Protein AF-0000000073579280 (afdb_homodimer)

InterPro domains:
  IPR001091 Restriction/modification DNA-methyltransferase [PR00508] (66-80)
  IPR001091 Restriction/modification DNA-methyltransferase [PR00508] (104-124)
  IPR001091 Restriction/modification DNA-methyltransferase [PR00508] (210-227)
  IPR001091 Restriction/modification DNA-methyltransferase [PR00508] (230-248)
  IPR001091 Restriction/modification DNA-methyltransferase [PR00508] (253-273)
  IPR002941 DNA methylase N-4/N-6 [PF01555] (68-269)
  IPR017985 DNA methylase, N-4 cytosine-specific, conserved site [PS00093] (71-76)
  IPR029063 S-adenosyl-L-methionine-dependent methyltransferase superfamily [G3DSA:3.40.50.150] (39-301)
  IPR029063 S-adenosyl-L-methionine-dependent methyltransferase superfamily [SSF53335] (44-282)

Structure (mmCIF, N/CA/C/O backbone):
data_AF-0000000073579280-model_v1
#
loop_
_entity.id
_entity.type
_entity.pdbx_description
1 polymer 'site-specific DNA-methyltransferase (cytosine-N(4)-specific)'
#
loop_
_atom_site.group_PDB
_atom_site.id
_atom_site.type_symbol
_atom_site.label_atom_id
_atom_site.label_alt_id
_atom_site.label_comp_id
_atom_site.label_asym_id
_atom_site.label_entity_id
_atom_site.label_seq_id
_atom_site.pdbx_PDB_ins_code
_atom_site.Cartn_x
_atom_site.Cartn_y
_atom_site.Cartn_z
_atom_site.occupancy
_atom_site.B_iso_or_equiv
_atom_site.auth_seq_id
_atom_site.auth_comp_id
_atom_site.auth_asym_id
_atom_site.auth_atom_id
_atom_site.pdbx_PDB_model_num
ATOM 1 N N . MET A 1 1 ? 67.812 56.5 -52.312 1 18.2 1 MET A N 1
ATOM 2 C CA . MET A 1 1 ? 66.688 57.312 -51.906 1 18.2 1 MET A CA 1
ATOM 3 C C . MET A 1 1 ? 65.75 56.562 -50.969 1 18.2 1 MET A C 1
ATOM 5 O O . MET A 1 1 ? 65.375 57.062 -49.906 1 18.2 1 MET A O 1
ATOM 9 N N . GLY A 1 2 ? 64.688 55.656 -51.469 1 18.89 2 GLY A N 1
ATOM 10 C CA . GLY A 1 2 ? 63.219 55.781 -51.344 1 18.89 2 GLY A CA 1
ATOM 11 C C . GLY A 1 2 ? 62.656 54.906 -50.25 1 18.89 2 GLY A C 1
ATOM 12 O O . GLY A 1 2 ? 62.281 53.75 -50.5 1 18.89 2 GLY A O 1
ATOM 13 N N . LEU A 1 3 ? 63.062 54.844 -49.094 1 22.58 3 LEU A N 1
ATOM 14 C CA . LEU A 1 3 ? 62.719 53.938 -48.031 1 22.58 3 LEU A CA 1
ATOM 15 C C . LEU A 1 3 ? 61.25 54.062 -47.656 1 22.58 3 LEU A C 1
ATOM 17 O O . LEU A 1 3 ? 60.781 53.375 -46.75 1 22.58 3 LEU A O 1
ATOM 21 N N . SER A 1 4 ? 60.594 55.281 -48.156 1 20.22 4 SER A N 1
ATOM 22 C CA . SER A 1 4 ? 59.531 56.031 -47.438 1 20.22 4 SER A CA 1
ATOM 23 C C . SER A 1 4 ? 58.219 55.25 -47.438 1 20.22 4 SER A C 1
ATOM 25 O O . SER A 1 4 ? 57.344 55.562 -46.656 1 20.22 4 SER A O 1
ATOM 27 N N . GLU A 1 5 ? 57.844 54.531 -48.469 1 21.62 5 GLU A N 1
ATOM 28 C CA . GLU A 1 5 ? 56.531 54.688 -49.125 1 21.62 5 GLU A CA 1
ATOM 29 C C . GLU A 1 5 ? 55.469 53.844 -48.406 1 21.62 5 GLU A C 1
ATOM 31 O O . GLU A 1 5 ? 55.031 52.844 -48.969 1 21.62 5 GLU A O 1
ATOM 36 N N . LEU A 1 6 ? 55.688 53.5 -47.062 1 22.14 6 LEU A N 1
ATOM 37 C CA . LEU A 1 6 ? 55 52.5 -46.219 1 22.14 6 LEU A CA 1
ATOM 38 C C . LEU A 1 6 ? 53.562 52.875 -46 1 22.14 6 LEU A C 1
ATOM 40 O O . LEU A 1 6 ? 52.719 52.031 -45.656 1 22.14 6 LEU A O 1
ATOM 44 N N . CYS A 1 7 ? 53.281 54.25 -45.75 1 21.14 7 CYS A N 1
ATOM 45 C CA . CYS A 1 7 ? 52.281 54.781 -44.812 1 21.14 7 CYS A CA 1
ATOM 46 C C . CYS A 1 7 ? 50.875 54.625 -45.375 1 21.14 7 CYS A C 1
ATOM 48 O O . CYS A 1 7 ? 49.906 54.625 -44.625 1 21.14 7 CYS A O 1
ATOM 50 N N . SER A 1 8 ? 50.688 54.906 -46.688 1 19.88 8 SER A N 1
ATOM 51 C CA . SER A 1 8 ? 49.656 55.844 -47.062 1 19.88 8 SER A CA 1
ATOM 52 C C . SER A 1 8 ? 48.281 55.188 -47 1 19.88 8 SER A C 1
ATOM 54 O O . SER A 1 8 ? 47.344 55.719 -46.438 1 19.88 8 SER A O 1
ATOM 56 N N . GLU A 1 9 ? 47.875 54.406 -48.062 1 21.33 9 GLU A N 1
ATOM 57 C CA . GLU A 1 9 ? 46.625 54.656 -48.75 1 21.33 9 GLU A CA 1
ATOM 58 C C . GLU A 1 9 ? 45.469 53.938 -48.062 1 21.33 9 GLU A C 1
ATOM 60 O O . GLU A 1 9 ? 44.344 53.844 -48.625 1 21.33 9 GLU A O 1
ATOM 65 N N . GLU A 1 10 ? 45.75 53.25 -46.875 1 22.88 10 GLU A N 1
ATOM 66 C CA . GLU A 1 10 ? 44.75 52.219 -46.469 1 22.88 10 GLU A CA 1
ATOM 67 C C . GLU A 1 10 ? 43.438 52.875 -46.031 1 22.88 10 GLU A C 1
ATOM 69 O O . GLU A 1 10 ? 42.625 52.25 -45.344 1 22.88 10 GLU A O 1
ATOM 74 N N . ARG A 1 11 ? 43.344 54.281 -46.25 1 20.05 11 ARG A N 1
ATOM 75 C CA . ARG A 1 11 ? 42.312 55.125 -45.625 1 20.05 11 ARG A CA 1
ATOM 76 C C . ARG A 1 11 ? 40.906 54.656 -46 1 20.05 11 ARG A C 1
ATOM 78 O O . ARG A 1 11 ? 39.969 54.812 -45.219 1 20.05 11 ARG A O 1
ATOM 85 N N . ALA A 1 12 ? 40.656 54.469 -47.344 1 19.95 12 ALA A N 1
ATOM 86 C CA . ALA A 1 12 ? 39.438 55.062 -47.844 1 19.95 12 ALA A CA 1
ATOM 87 C C . ALA A 1 12 ? 38.219 54.219 -47.406 1 19.95 12 ALA A C 1
ATOM 89 O O . ALA A 1 12 ? 37.094 54.688 -47.438 1 19.95 12 ALA A O 1
ATOM 90 N N . ARG A 1 13 ? 38.312 52.938 -47.5 1 19.77 13 ARG A N 1
ATOM 91 C CA . ARG A 1 13 ? 37.062 52.25 -47.812 1 19.77 13 ARG A CA 1
ATOM 92 C C . ARG A 1 13 ? 36.125 52.25 -46.625 1 19.77 13 ARG A C 1
ATOM 94 O O . ARG A 1 13 ? 35.906 51.219 -45.969 1 19.77 13 ARG A O 1
ATOM 101 N N . LYS A 1 14 ? 36.281 53.219 -45.625 1 22.34 14 LYS A N 1
ATOM 102 C CA . LYS A 1 14 ? 35.5 53.125 -44.375 1 22.34 14 LYS A CA 1
ATOM 103 C C . LYS A 1 14 ? 34.031 53.344 -44.625 1 22.34 14 LYS A C 1
ATOM 105 O O . LYS A 1 14 ? 33.25 53.562 -43.656 1 22.34 14 LYS A O 1
ATOM 110 N N . LYS A 1 15 ? 33.688 53.656 -45.938 1 21.34 15 LYS A N 1
ATOM 111 C CA . LYS A 1 15 ? 32.469 54.438 -45.969 1 21.34 15 LYS A CA 1
ATOM 112 C C . LYS A 1 15 ? 31.359 53.781 -45.156 1 21.34 15 LYS A C 1
ATOM 114 O O . LYS A 1 15 ? 31.5 52.625 -44.719 1 21.34 15 LYS A O 1
ATOM 119 N N . ALA A 1 16 ? 30.016 53.812 -45.812 1 22.64 16 ALA A N 1
ATOM 120 C CA . ALA A 1 16 ? 28.641 54.219 -45.469 1 22.64 16 ALA A CA 1
ATOM 121 C C . ALA A 1 16 ? 27.906 53.094 -44.75 1 22.64 16 ALA A C 1
ATOM 123 O O . ALA A 1 16 ? 27.656 52.031 -45.344 1 22.64 16 ALA A O 1
ATOM 124 N N . LYS A 1 17 ? 28.266 52.844 -43.5 1 21.62 17 LYS A N 1
ATOM 125 C CA . LYS A 1 17 ? 27.609 51.906 -42.562 1 21.62 17 LYS A CA 1
ATOM 126 C C . LYS A 1 17 ? 26.094 52.125 -42.562 1 21.62 17 LYS A C 1
ATOM 128 O O . LYS A 1 17 ? 25.609 53.188 -42.125 1 21.62 17 LYS A O 1
ATOM 133 N N . LYS A 1 18 ? 25.375 51.75 -43.75 1 25.73 18 LYS A N 1
ATOM 134 C CA . LYS A 1 18 ? 23.922 51.75 -43.844 1 25.73 18 LYS A CA 1
ATOM 135 C C . LYS A 1 18 ? 23.281 51.25 -42.562 1 25.73 18 LYS A C 1
ATOM 137 O O . LYS A 1 18 ? 23.516 50.125 -42.156 1 25.73 18 LYS A O 1
ATOM 142 N N . GLU A 1 19 ? 23.188 52.188 -41.531 1 23.44 19 GLU A N 1
ATOM 143 C CA . GLU A 1 19 ? 22.594 51.906 -40.219 1 23.44 19 GLU A CA 1
ATOM 144 C C . GLU A 1 19 ? 21.203 51.281 -40.375 1 23.44 19 GLU A C 1
ATOM 146 O O . GLU A 1 19 ? 20.344 51.844 -41.062 1 23.44 19 GLU A O 1
ATOM 151 N N . HIS A 1 20 ? 21.203 49.969 -40.719 1 25.64 20 HIS A N 1
ATOM 152 C CA . HIS A 1 20 ? 19.922 49.281 -40.844 1 25.64 20 HIS A CA 1
ATOM 153 C C . HIS A 1 20 ? 19.016 49.625 -39.656 1 25.64 20 HIS A C 1
ATOM 155 O O . HIS A 1 20 ? 19.406 49.5 -38.5 1 25.64 20 HIS A O 1
ATOM 161 N N . PRO A 1 21 ? 18.172 50.656 -39.906 1 27.03 21 PRO A N 1
ATOM 162 C CA . PRO A 1 21 ? 17.281 51 -38.781 1 27.03 21 PRO A CA 1
ATOM 163 C C . PRO A 1 21 ? 16.703 49.75 -38.125 1 27.03 21 PRO A C 1
ATOM 165 O O . PRO A 1 21 ? 16.469 48.75 -38.781 1 27.03 21 PRO A O 1
ATOM 168 N N . SER A 1 22 ? 17.203 49.5 -36.969 1 26.91 22 SER A N 1
ATOM 169 C CA . SER A 1 22 ? 16.734 48.438 -36.094 1 26.91 22 SER A CA 1
ATOM 170 C C . SER A 1 22 ? 15.211 48.406 -36.031 1 26.91 22 SER A C 1
ATOM 172 O O . SER A 1 22 ? 14.578 49.375 -35.656 1 26.91 22 SER A O 1
ATOM 174 N N . LYS A 1 23 ? 14.586 47.875 -37.156 1 29.12 23 LYS A N 1
ATOM 175 C CA . LYS A 1 23 ? 13.164 47.594 -37.031 1 29.12 23 LYS A CA 1
ATOM 176 C C . LYS A 1 23 ? 12.812 47.156 -35.625 1 29.12 23 LYS A C 1
ATOM 178 O O . LYS A 1 23 ? 13.242 46.094 -35.156 1 29.12 23 LYS A O 1
ATOM 183 N N . LYS A 1 24 ? 12.836 48.156 -34.719 1 30.5 24 LYS A N 1
ATOM 184 C CA . LYS A 1 24 ? 12.188 48.062 -33.438 1 30.5 24 LYS A CA 1
ATOM 185 C C . LYS A 1 24 ? 10.914 47.219 -33.5 1 30.5 24 LYS A C 1
ATOM 187 O O . LYS A 1 24 ? 9.938 47.625 -34.156 1 30.5 24 LYS A O 1
ATOM 192 N N . SER A 1 25 ? 11.164 45.875 -33.656 1 27.73 25 SER A N 1
ATOM 193 C CA . SER A 1 25 ? 10.133 44.844 -33.812 1 27.73 25 SER A CA 1
ATOM 194 C C . SER A 1 25 ? 8.984 45.094 -32.812 1 27.73 25 SER A C 1
ATOM 196 O O . SER A 1 25 ? 9.211 45.375 -31.656 1 27.73 25 SER A O 1
ATOM 198 N N . ASP A 1 26 ? 7.828 45.562 -33.312 1 30.52 26 ASP A N 1
ATOM 199 C CA . ASP A 1 26 ? 6.469 45.625 -32.781 1 30.52 26 ASP A CA 1
ATOM 200 C C . ASP A 1 26 ? 6.176 44.438 -31.859 1 30.52 26 ASP A C 1
ATOM 202 O O . ASP A 1 26 ? 5.086 44.344 -31.297 1 30.52 26 ASP A O 1
ATOM 206 N N . LEU A 1 27 ? 7.008 43.375 -32.062 1 28.86 27 LEU A N 1
ATOM 207 C CA . LEU A 1 27 ? 6.711 42.219 -31.219 1 28.86 27 LEU A CA 1
ATOM 208 C C . LEU A 1 27 ? 6.957 42.562 -29.75 1 28.86 27 LEU A C 1
ATOM 210 O O . LEU A 1 27 ? 6.691 41.719 -28.875 1 28.86 27 LEU A O 1
ATOM 214 N N . ASP A 1 28 ? 7.727 43.688 -29.484 1 31.3 28 ASP A N 1
ATOM 215 C CA . ASP A 1 28 ? 7.879 44.156 -28.109 1 31.3 28 ASP A CA 1
ATOM 216 C C . ASP A 1 28 ? 6.531 44.562 -27.516 1 31.3 28 ASP A C 1
ATOM 218 O O . ASP A 1 28 ? 6.34 44.5 -26.297 1 31.3 28 ASP A O 1
ATOM 222 N N . GLU A 1 29 ? 5.777 45.25 -28.359 1 29.23 29 GLU A N 1
ATOM 223 C CA . GLU A 1 29 ? 4.523 45.75 -27.781 1 29.23 29 GLU A CA 1
ATOM 224 C C . GLU A 1 29 ? 3.623 44.562 -27.375 1 29.23 29 GLU A C 1
ATOM 226 O O . GLU A 1 29 ? 2.748 44.719 -26.516 1 29.23 29 GLU A O 1
ATOM 231 N N . ALA A 1 30 ? 3.506 43.562 -28.297 1 31.2 30 ALA A N 1
ATOM 232 C CA . ALA A 1 30 ? 2.533 42.531 -27.953 1 31.2 30 ALA A CA 1
ATOM 233 C C . ALA A 1 30 ? 2.861 41.875 -26.609 1 31.2 30 ALA A C 1
ATOM 235 O O . ALA A 1 30 ? 1.977 41.344 -25.953 1 31.2 30 ALA A O 1
ATOM 236 N N . LEU A 1 31 ? 4.191 41.75 -26.422 1 29.8 31 LEU A N 1
ATOM 237 C CA . LEU A 1 31 ? 4.484 40.969 -25.219 1 29.8 31 LEU A CA 1
ATOM 238 C C . LEU A 1 31 ? 4.184 41.812 -23.969 1 29.8 31 LEU A C 1
ATOM 240 O O . LEU A 1 31 ? 4.449 41.344 -22.844 1 29.8 31 LEU A O 1
ATOM 244 N N . SER A 1 32 ? 4.02 43.094 -24.141 1 31.69 32 SER A N 1
ATOM 245 C CA . SER A 1 32 ? 3.672 43.812 -22.922 1 31.69 32 SER A CA 1
ATOM 246 C C . SER A 1 32 ? 2.312 43.375 -22.391 1 31.69 32 SER A C 1
ATOM 248 O O . SER A 1 32 ? 1.52 44.188 -21.922 1 31.69 32 SER A O 1
ATOM 250 N N . VAL A 1 33 ? 1.714 42.438 -22.969 1 30.89 33 VAL A N 1
ATOM 251 C CA . VAL A 1 33 ? 0.516 42.156 -22.188 1 30.89 33 VAL A CA 1
ATOM 252 C C . VAL A 1 33 ? 0.837 42.25 -20.703 1 30.89 33 VAL A C 1
ATOM 254 O O . VAL A 1 33 ? 1.645 41.469 -20.172 1 30.89 33 VAL A O 1
ATOM 257 N N . ARG A 1 34 ? 0.841 43.406 -20.094 1 30.73 34 ARG A N 1
ATOM 258 C CA . ARG A 1 34 ? 0.744 43.688 -18.672 1 30.73 34 ARG A CA 1
ATOM 259 C C . ARG A 1 34 ? -0.026 42.562 -17.938 1 30.73 34 ARG A C 1
ATOM 261 O O . ARG A 1 34 ? -1.18 42.312 -18.281 1 30.73 34 ARG A O 1
ATOM 268 N N . THR A 1 35 ? 0.553 41.531 -17.625 1 31.45 35 THR A N 1
ATOM 269 C CA . THR A 1 35 ? 0.057 40.562 -16.641 1 31.45 35 THR A CA 1
ATOM 270 C C . THR A 1 35 ? -0.723 41.25 -15.539 1 31.45 35 THR A C 1
ATOM 272 O O . THR A 1 35 ? -0.151 42.031 -14.758 1 31.45 35 THR A O 1
ATOM 275 N N . ALA A 1 36 ? -1.807 41.938 -15.789 1 31.69 36 ALA A N 1
ATOM 276 C CA . ALA A 1 36 ? -2.777 42.281 -14.758 1 31.69 36 ALA A CA 1
ATOM 277 C C . ALA A 1 36 ? -2.662 41.375 -13.539 1 31.69 36 ALA A C 1
ATOM 279 O O . ALA A 1 36 ? -2.951 40.188 -13.617 1 31.69 36 ALA A O 1
ATOM 280 N N . CYS A 1 37 ? -1.679 41.562 -12.75 1 32.22 37 CYS A N 1
ATOM 281 C CA . CYS A 1 37 ? -1.518 41.031 -11.398 1 32.22 37 CYS A CA 1
ATOM 282 C C . CYS A 1 37 ? -2.855 40.969 -10.672 1 32.22 37 CYS A C 1
ATOM 284 O O . CYS A 1 37 ? -3.414 42.031 -10.312 1 32.22 37 CYS A O 1
ATOM 286 N N . LEU A 1 38 ? -3.91 40.375 -11.125 1 35.03 38 LEU A N 1
ATOM 287 C CA . LEU A 1 38 ? -5.121 40.219 -10.328 1 35.03 38 LEU A CA 1
ATOM 288 C C . LEU A 1 38 ? -4.812 40.344 -8.844 1 35.03 38 LEU A C 1
ATOM 290 O O . LEU A 1 38 ? -3.854 39.75 -8.344 1 35.03 38 LEU A O 1
ATOM 294 N N . ASP A 1 39 ? -4.941 41.469 -8.242 1 37 39 ASP A N 1
ATOM 295 C CA . ASP A 1 39 ? -4.902 41.781 -6.82 1 37 39 ASP A CA 1
ATOM 296 C C . ASP A 1 39 ? -5.32 40.594 -5.969 1 37 39 ASP A C 1
ATOM 298 O O . ASP A 1 39 ? -6.508 40.406 -5.711 1 37 39 ASP A O 1
ATOM 302 N N . VAL A 1 40 ? -5.016 39.438 -6.273 1 48.62 40 VAL A N 1
ATOM 303 C CA . VAL A 1 40 ? -5.383 38.375 -5.359 1 48.62 40 VAL A CA 1
ATOM 304 C C . VAL A 1 40 ? -5.02 38.75 -3.928 1 48.62 40 VAL A C 1
ATOM 306 O O . VAL A 1 40 ? -3.871 39.094 -3.641 1 48.62 40 VAL A O 1
ATOM 309 N N . ASN A 1 41 ? -5.977 39.5 -3.246 1 62.81 41 ASN A N 1
ATOM 310 C CA . ASN A 1 41 ? -5.848 39.781 -1.82 1 62.81 41 ASN A CA 1
ATOM 311 C C . ASN A 1 41 ? -5.109 38.656 -1.088 1 62.81 41 ASN A C 1
ATOM 313 O O . ASN A 1 41 ? -5.641 37.562 -0.932 1 62.81 41 ASN A O 1
ATOM 317 N N . VAL A 1 42 ? -3.834 38.812 -1.124 1 73.12 42 VAL A N 1
ATOM 318 C CA . VAL A 1 42 ? -2.941 37.875 -0.431 1 73.12 42 VAL A CA 1
ATOM 319 C C . VAL A 1 42 ? -3.311 37.812 1.049 1 73.12 42 VAL A C 1
ATOM 321 O O . VAL A 1 42 ? -3.518 38.844 1.688 1 73.12 42 VAL A O 1
ATOM 324 N N . ILE A 1 43 ? -3.582 36.656 1.48 1 76.56 43 ILE A N 1
ATOM 325 C CA . ILE A 1 43 ? -3.818 36.438 2.902 1 76.56 43 ILE A CA 1
ATOM 326 C C . ILE A 1 43 ? -2.518 36.625 3.68 1 76.56 43 ILE A C 1
ATOM 328 O O . ILE A 1 43 ? -1.534 35.938 3.449 1 76.56 43 ILE A O 1
ATOM 332 N N . THR A 1 44 ? -2.41 37.625 4.438 1 76 44 THR A N 1
ATOM 333 C CA . THR A 1 44 ? -1.176 37.938 5.148 1 76 44 THR A CA 1
ATOM 334 C C . THR A 1 44 ? -1.249 37.438 6.594 1 76 44 THR A C 1
ATOM 336 O O . THR A 1 44 ? -0.218 37.219 7.234 1 76 44 THR A O 1
ATOM 339 N N . ASN A 1 45 ? -2.408 37.312 7.133 1 81.5 45 ASN A N 1
ATOM 340 C CA . ASN A 1 45 ? -2.596 36.781 8.484 1 81.5 45 ASN A CA 1
ATOM 341 C C . ASN A 1 45 ? -3.082 35.344 8.469 1 81.5 45 ASN A C 1
ATOM 343 O O . ASN A 1 45 ? -4.285 35.094 8.414 1 81.5 45 ASN A O 1
ATOM 347 N N . TYR A 1 46 ? -2.131 34.438 8.578 1 85.94 46 TYR A N 1
ATOM 348 C CA . TYR A 1 46 ? -2.553 33.062 8.406 1 85.94 46 TYR A CA 1
ATOM 349 C C . TYR A 1 46 ? -2.205 32.219 9.633 1 85.94 46 TYR A C 1
ATOM 351 O O . TYR A 1 46 ? -2.52 31.031 9.688 1 85.94 46 TYR A O 1
ATOM 359 N N . GLU A 1 47 ? -1.657 32.844 10.633 1 89.81 47 GLU A N 1
ATOM 360 C CA . GLU A 1 47 ? -1.318 32.094 11.844 1 89.81 47 GLU A CA 1
ATOM 361 C C . GLU A 1 47 ? -2.535 31.938 12.75 1 89.81 47 GLU A C 1
ATOM 363 O O . GLU A 1 47 ? -3.242 32.906 13.031 1 89.81 47 GLU A O 1
ATOM 368 N N . ASN A 1 48 ? -2.729 30.703 13.109 1 92.88 48 ASN A N 1
ATOM 369 C CA . ASN A 1 48 ? -3.826 30.359 14.016 1 92.88 48 ASN A CA 1
ATOM 370 C C . ASN A 1 48 ? -5.172 30.812 13.453 1 92.88 48 ASN A C 1
ATOM 372 O O . ASN A 1 48 ? -5.945 31.469 14.141 1 92.88 48 ASN A O 1
ATOM 376 N N . ARG A 1 49 ? -5.418 30.406 12.219 1 94.75 49 ARG A N 1
ATOM 377 C CA . ARG A 1 49 ? -6.648 30.797 11.539 1 94.75 49 ARG A CA 1
ATOM 378 C C . ARG A 1 49 ? -7.391 29.594 11 1 94.75 49 ARG A C 1
ATOM 380 O O . ARG A 1 49 ? -6.77 28.625 10.555 1 94.75 49 ARG A O 1
ATOM 387 N N . ALA A 1 50 ? -8.648 29.641 11.102 1 95.62 50 ALA A N 1
ATOM 388 C CA . ALA A 1 50 ? -9.578 28.781 10.375 1 95.62 50 ALA A CA 1
ATOM 389 C C . ALA A 1 50 ? -10.391 29.578 9.359 1 95.62 50 ALA A C 1
ATOM 391 O O . ALA A 1 50 ? -11.195 30.438 9.734 1 95.62 50 ALA A O 1
ATOM 392 N N . ILE A 1 51 ? -10.188 29.312 8.125 1 96.19 51 ILE A N 1
ATOM 393 C CA . ILE A 1 51 ? -10.75 30.156 7.078 1 96.19 51 ILE A CA 1
ATOM 394 C C . ILE A 1 51 ? -11.773 29.359 6.27 1 96.19 51 ILE A C 1
ATOM 396 O O . ILE A 1 51 ? -11.508 28.234 5.867 1 96.19 51 ILE A O 1
ATOM 400 N N . ARG A 1 52 ? -12.891 29.906 6.012 1 96.19 52 ARG A N 1
ATOM 401 C CA . ARG A 1 52 ? -13.93 29.266 5.215 1 96.19 52 ARG A CA 1
ATOM 402 C C . ARG A 1 52 ? -13.727 29.531 3.729 1 96.19 52 ARG A C 1
ATOM 404 O O . ARG A 1 52 ? -13.531 30.688 3.32 1 96.19 52 ARG A O 1
ATOM 411 N N . GLY A 1 53 ? -13.805 28.516 2.928 1 95.44 53 GLY A N 1
ATOM 412 C CA . GLY A 1 53 ? -13.758 28.688 1.486 1 95.44 53 GLY A CA 1
ATOM 413 C C . GLY A 1 53 ? -13.203 27.484 0.754 1 95.44 53 GLY A C 1
ATOM 414 O O . GLY A 1 53 ? -12.844 26.484 1.379 1 95.44 53 GLY A O 1
ATOM 415 N N . ASP A 1 54 ? -13.25 27.656 -0.531 1 95.5 54 ASP A N 1
ATOM 416 C CA . ASP A 1 54 ? -12.609 26.641 -1.375 1 95.5 54 ASP A CA 1
ATOM 417 C C . ASP A 1 54 ? -11.094 26.641 -1.188 1 95.5 54 ASP A C 1
ATOM 419 O O . ASP A 1 54 ? -10.445 27.672 -1.388 1 95.5 54 ASP A O 1
ATOM 423 N N . CYS A 1 55 ? -10.594 25.5 -0.814 1 96.25 55 CYS A N 1
ATOM 424 C CA . CYS A 1 55 ? -9.203 25.453 -0.391 1 96.25 55 CYS A CA 1
ATOM 425 C C . CYS A 1 55 ? -8.273 25.797 -1.547 1 96.25 55 CYS A C 1
ATOM 427 O O . CYS A 1 55 ? -7.246 26.453 -1.35 1 96.25 55 CYS A O 1
ATOM 429 N N . LEU A 1 56 ? -8.539 25.312 -2.762 1 96.44 56 LEU A N 1
ATOM 430 C CA . LEU A 1 56 ? -7.676 25.609 -3.902 1 96.44 56 LEU A CA 1
ATOM 431 C C . LEU A 1 56 ? -7.629 27.109 -4.18 1 96.44 56 LEU A C 1
ATOM 433 O O . LEU A 1 56 ? -6.555 27.672 -4.383 1 96.44 56 LEU A O 1
ATOM 437 N N . LYS A 1 57 ? -8.781 27.766 -4.184 1 95.75 57 LYS A N 1
ATOM 438 C CA . LYS A 1 57 ? -8.852 29.219 -4.383 1 95.75 57 LYS A CA 1
ATOM 439 C C . LYS A 1 57 ? -8.102 29.969 -3.279 1 95.75 57 LYS A C 1
ATOM 441 O O . LYS A 1 57 ? -7.367 30.906 -3.553 1 95.75 57 LYS A O 1
ATOM 446 N N . LEU A 1 58 ? -8.328 29.531 -2.072 1 96.69 58 LEU A N 1
ATOM 447 C CA . LEU A 1 58 ? -7.703 30.188 -0.932 1 96.69 58 LEU A CA 1
ATOM 448 C C . LEU A 1 58 ? -6.191 30.016 -0.96 1 96.69 58 LEU A C 1
ATOM 450 O O . LEU A 1 58 ? -5.441 30.953 -0.684 1 96.69 58 LEU A O 1
ATOM 454 N N . MET A 1 59 ? -5.711 28.812 -1.28 1 97.56 59 MET A N 1
ATOM 455 C CA . MET A 1 59 ? -4.277 28.547 -1.329 1 97.56 59 MET A CA 1
ATOM 456 C C . MET A 1 59 ? -3.6 29.422 -2.379 1 97.56 59 MET A C 1
ATOM 458 O O . MET A 1 59 ? -2.461 29.859 -2.191 1 97.56 59 MET A O 1
ATOM 462 N N . ARG A 1 60 ? -4.266 29.688 -3.459 1 95.94 60 ARG A N 1
ATOM 463 C CA . ARG A 1 60 ? -3.717 30.516 -4.527 1 95.94 60 ARG A CA 1
ATOM 464 C C . ARG A 1 60 ? -3.482 31.938 -4.051 1 95.94 60 ARG A C 1
ATOM 466 O O . ARG A 1 60 ? -2.719 32.688 -4.664 1 95.94 60 ARG A O 1
ATOM 473 N N . ARG A 1 61 ? -4.109 32.281 -2.951 1 96.06 61 ARG A N 1
ATOM 474 C CA . ARG A 1 61 ? -3.973 33.625 -2.385 1 96.06 61 ARG A CA 1
ATOM 475 C C . ARG A 1 61 ? -2.93 33.625 -1.272 1 96.06 61 ARG A C 1
ATOM 477 O O . ARG A 1 61 ? -2.705 34.656 -0.646 1 96.06 61 ARG A O 1
ATOM 484 N N . LEU A 1 62 ? -2.359 32.562 -0.937 1 97 62 LEU A N 1
ATOM 485 C CA . LEU A 1 62 ? -1.304 32.5 0.066 1 97 62 LEU A CA 1
ATOM 486 C C . LEU A 1 62 ? 0.065 32.719 -0.569 1 97 62 LEU A C 1
ATOM 488 O O . LEU A 1 62 ? 0.301 32.312 -1.707 1 97 62 LEU A O 1
ATOM 492 N N . PRO A 1 63 ? 0.997 33.406 0.157 1 96.25 63 PRO A N 1
ATOM 493 C CA . PRO A 1 63 ? 2.367 33.5 -0.35 1 96.25 63 PRO A CA 1
ATOM 494 C C . PRO A 1 63 ? 3.055 32.156 -0.448 1 96.25 63 PRO A C 1
ATOM 496 O O . PRO A 1 63 ? 2.617 31.188 0.185 1 96.25 63 PRO A O 1
ATOM 499 N N . SER A 1 64 ? 4.07 32.062 -1.288 1 96.81 64 SER A N 1
ATOM 500 C CA . SER A 1 64 ? 4.848 30.844 -1.417 1 96.81 64 SER A CA 1
ATOM 501 C C . SER A 1 64 ? 5.652 30.562 -0.152 1 96.81 64 SER A C 1
ATOM 503 O O . SER A 1 64 ? 6.004 31.484 0.584 1 96.81 64 SER A O 1
ATOM 505 N N . GLU A 1 65 ? 5.891 29.281 0.124 1 97.5 65 GLU A N 1
ATOM 506 C CA . GLU A 1 65 ? 6.871 28.766 1.074 1 97.5 65 GLU A CA 1
ATOM 507 C C . GLU A 1 65 ? 6.625 29.328 2.475 1 97.5 65 GLU A C 1
ATOM 509 O O . GLU A 1 65 ? 7.543 29.844 3.115 1 97.5 65 GLU A O 1
ATOM 514 N N . ILE A 1 66 ? 5.434 29.156 2.969 1 97.06 66 ILE A N 1
ATOM 515 C CA . ILE A 1 66 ? 5.102 29.609 4.312 1 97.06 66 ILE A CA 1
ATOM 516 C C . ILE A 1 66 ? 4.859 28.406 5.223 1 97.06 66 ILE A C 1
ATOM 518 O O . ILE A 1 66 ? 4.93 28.516 6.449 1 97.06 66 ILE A O 1
ATOM 522 N N . LEU A 1 67 ? 4.547 27.234 4.664 1 98 67 LEU A N 1
ATOM 523 C CA . LEU A 1 67 ? 4.121 26.078 5.445 1 98 67 LEU A CA 1
ATOM 524 C C . LEU A 1 67 ? 5.309 25.188 5.793 1 98 67 LEU A C 1
ATOM 526 O O . LEU A 1 67 ? 6.199 24.984 4.965 1 98 67 LEU A O 1
ATOM 530 N N . ASP A 1 68 ? 5.273 24.656 6.992 1 98.31 68 ASP A N 1
ATOM 531 C CA . ASP A 1 68 ? 6.277 23.688 7.41 1 98.31 68 ASP A CA 1
ATOM 532 C C . ASP A 1 68 ? 5.77 22.266 7.227 1 98.31 68 ASP A C 1
ATOM 534 O O . ASP A 1 68 ? 6.535 21.359 6.859 1 98.31 68 ASP A O 1
ATOM 538 N N . CYS A 1 69 ? 4.535 22.062 7.5 1 98.69 69 CYS A N 1
ATOM 539 C CA . CYS A 1 69 ? 3.969 20.719 7.445 1 98.69 69 CYS A CA 1
ATOM 540 C C . CYS A 1 69 ? 2.469 20.766 7.184 1 98.69 69 CYS A C 1
ATOM 542 O O . CYS A 1 69 ? 1.753 21.562 7.797 1 98.69 69 CYS A O 1
ATOM 544 N N . THR A 1 70 ? 2.055 20 6.262 1 98.88 70 THR A N 1
ATOM 545 C CA . THR A 1 70 ? 0.632 19.797 6.012 1 98.88 70 THR A CA 1
ATOM 546 C C . THR A 1 70 ? 0.215 18.375 6.379 1 98.88 70 THR A C 1
ATOM 548 O O . THR A 1 70 ? 0.907 17.422 6.039 1 98.88 70 THR A O 1
ATOM 551 N N . ILE A 1 71 ? -0.817 18.172 7.176 1 98.5 71 ILE A N 1
ATOM 552 C CA . ILE A 1 71 ? -1.466 16.906 7.484 1 98.5 71 ILE A CA 1
ATOM 553 C C . ILE A 1 71 ? -2.941 16.969 7.102 1 98.5 71 ILE A C 1
ATOM 555 O O . ILE A 1 71 ? -3.707 17.75 7.684 1 98.5 71 ILE A O 1
ATOM 559 N N . THR A 1 72 ? -3.322 16.172 6.137 1 98.25 72 THR A N 1
ATOM 560 C CA . THR A 1 72 ? -4.656 16.391 5.598 1 98.25 72 THR A CA 1
ATOM 561 C C . THR A 1 72 ? -5.23 15.102 5.016 1 98.25 72 THR A C 1
ATOM 563 O O . THR A 1 72 ? -4.496 14.141 4.777 1 98.25 72 THR A O 1
ATOM 566 N N . SER A 1 73 ? -6.508 15.062 4.82 1 96.62 73 SER A N 1
ATOM 567 C CA . SER A 1 73 ? -7.281 14 4.18 1 96.62 73 SER A CA 1
ATOM 568 C C . SER A 1 73 ? -8.383 14.57 3.295 1 96.62 73 SER A C 1
ATOM 570 O O . SER A 1 73 ? -9.438 14.977 3.789 1 96.62 73 SER A O 1
ATOM 572 N N . PRO A 1 74 ? -8.227 14.547 2.084 1 95.38 74 PRO A N 1
ATOM 573 C CA . PRO A 1 74 ? -9.273 15.047 1.187 1 95.38 74 PRO A CA 1
ATOM 574 C C . PRO A 1 74 ? -10.461 14.094 1.077 1 95.38 74 PRO A C 1
ATOM 576 O O . PRO A 1 74 ? -10.391 12.953 1.543 1 95.38 74 PRO A O 1
ATOM 579 N N . PRO A 1 75 ? -11.562 14.625 0.53 1 91.5 75 PRO A N 1
ATOM 580 C CA . PRO A 1 75 ? -12.625 13.68 0.169 1 91.5 75 PRO A CA 1
ATOM 581 C C . PRO A 1 75 ? -12.156 12.625 -0.83 1 91.5 75 PRO A C 1
ATOM 583 O O . PRO A 1 75 ? -11.367 12.922 -1.728 1 91.5 75 PRO A O 1
ATOM 586 N N . TYR A 1 76 ? -12.586 11.406 -0.764 1 90.25 76 TYR A N 1
ATOM 587 C CA . TYR A 1 76 ? -12.016 10.281 -1.499 1 90.25 76 TYR A CA 1
ATOM 588 C C . TYR A 1 76 ? -12.789 10.023 -2.787 1 90.25 76 TYR A C 1
ATOM 590 O O . TYR A 1 76 ? -12.477 9.094 -3.527 1 90.25 76 TYR A O 1
ATOM 598 N N . ASN A 1 77 ? -13.789 10.742 -3.123 1 89.81 77 ASN A N 1
ATOM 599 C CA . ASN A 1 77 ? -14.602 10.531 -4.32 1 89.81 77 ASN A CA 1
ATOM 600 C C . ASN A 1 77 ? -15.359 9.211 -4.254 1 89.81 77 ASN A C 1
ATOM 602 O O . ASN A 1 77 ? -15.453 8.492 -5.25 1 89.81 77 ASN A O 1
ATOM 606 N N . LYS A 1 78 ? -15.719 8.641 -3.205 1 79.25 78 LYS A N 1
ATOM 607 C CA . LYS A 1 78 ? -16.375 7.348 -3.025 1 79.25 78 LYS A CA 1
ATOM 608 C C . LYS A 1 78 ? -17.812 7.379 -3.568 1 79.25 78 LYS A C 1
ATOM 610 O O . LYS A 1 78 ? -18.359 6.34 -3.924 1 79.25 78 LYS A O 1
ATOM 615 N N . GLY A 1 79 ? -18.281 8.211 -3.986 1 64.69 79 GLY A N 1
ATOM 616 C CA . GLY A 1 79 ? -19.672 8.242 -4.445 1 64.69 79 GLY A CA 1
ATOM 617 C C . GLY A 1 79 ? -20.656 7.801 -3.383 1 64.69 79 GLY A C 1
ATOM 618 O O . GLY A 1 79 ? -20.266 7.5 -2.252 1 64.69 79 GLY A O 1
ATOM 619 N N . GLY A 1 80 ? -22.125 7.777 -3.705 1 53.41 80 GLY A N 1
ATOM 620 C CA . GLY A 1 80 ? -23.281 7.164 -3.07 1 53.41 80 GLY A CA 1
ATOM 621 C C . GLY A 1 80 ? -23.828 7.984 -1.918 1 53.41 80 GLY A C 1
ATOM 622 O O . GLY A 1 80 ? -23.359 9.102 -1.664 1 53.41 80 GLY A O 1
ATOM 623 N N . ASP A 1 81 ? -24.859 7.184 -1.261 1 43.5 81 ASP A N 1
ATOM 624 C CA . ASP A 1 81 ? -25.688 7.715 -0.18 1 43.5 81 ASP A CA 1
ATOM 625 C C . ASP A 1 81 ? -24.828 8.141 1.007 1 43.5 81 ASP A C 1
ATOM 627 O O . ASP A 1 81 ? -25.344 8.398 2.096 1 43.5 81 ASP A O 1
ATOM 631 N N . VAL A 1 82 ? -23.625 7.727 0.911 1 40.78 82 VAL A N 1
ATOM 632 C CA . VAL A 1 82 ? -23.094 8.078 2.219 1 40.78 82 VAL A CA 1
ATOM 633 C C . VAL A 1 82 ? -23.266 9.578 2.467 1 40.78 82 VAL A C 1
ATOM 635 O O . VAL A 1 82 ? -24.156 9.984 3.211 1 40.78 82 VAL A O 1
ATOM 638 N N . ILE A 1 83 ? -21.938 10.219 2.844 1 40.75 83 ILE A N 1
ATOM 639 C CA . ILE A 1 83 ? -21.938 11.492 3.557 1 40.75 83 ILE A CA 1
ATOM 640 C C . ILE A 1 83 ? -22.219 12.625 2.576 1 40.75 83 ILE A C 1
ATOM 642 O O . ILE A 1 83 ? -21.453 12.836 1.628 1 40.75 83 ILE A O 1
ATOM 646 N N . VAL A 1 84 ? -23.484 12.742 2.145 1 37.88 84 VAL A N 1
ATOM 647 C CA . VAL A 1 84 ? -23.859 14.023 1.557 1 37.88 84 VAL A CA 1
ATOM 648 C C . VAL A 1 84 ? -23.188 15.156 2.34 1 37.88 84 VAL A C 1
ATOM 650 O O . VAL A 1 84 ? -23.562 15.43 3.482 1 37.88 84 VAL A O 1
ATOM 653 N N . TYR A 1 85 ? -21.938 15.32 2.158 1 42.06 85 TYR A N 1
ATOM 654 C CA . TYR A 1 85 ? -21.578 16.641 2.672 1 42.06 85 TYR A CA 1
ATOM 655 C C . TYR A 1 85 ? -22.438 17.719 2.035 1 42.06 85 TYR A C 1
ATOM 657 O O . TYR A 1 85 ? -22.875 17.578 0.892 1 42.06 85 TYR A O 1
ATOM 665 N N . ASN A 1 86 ? -23.297 18.281 2.691 1 45.59 86 ASN A N 1
ATOM 666 C CA . ASN A 1 86 ? -24.281 19.266 2.223 1 45.59 86 ASN A CA 1
ATOM 667 C C . ASN A 1 86 ? -23.844 19.922 0.921 1 45.59 86 ASN A C 1
ATOM 669 O O . ASN A 1 86 ? -24.656 20.562 0.239 1 45.59 86 ASN A O 1
ATOM 673 N N . SER A 1 87 ? -22.484 20.016 0.627 1 47.34 87 SER A N 1
ATOM 674 C CA . SER A 1 87 ? -22.266 20.969 -0.455 1 47.34 87 SER A CA 1
ATOM 675 C C . SER A 1 87 ? -21.422 20.344 -1.574 1 47.34 87 SER A C 1
ATOM 677 O O . SER A 1 87 ? -21.312 20.922 -2.658 1 47.34 87 SER A O 1
ATOM 679 N N . ILE A 1 88 ? -20.594 19.375 -1.314 1 48.38 88 ILE A N 1
ATOM 680 C CA . ILE A 1 88 ? -19.719 18.984 -2.42 1 48.38 88 ILE A CA 1
ATOM 681 C C . ILE A 1 88 ? -19.969 17.531 -2.799 1 48.38 88 ILE A C 1
ATOM 683 O O . ILE A 1 88 ? -20.047 16.656 -1.928 1 48.38 88 ILE A O 1
ATOM 687 N N . SER A 1 89 ? -20.5 17.25 -4.102 1 52.69 89 SER A N 1
ATOM 688 C CA . SER A 1 89 ? -20.703 15.922 -4.676 1 52.69 89 SER A CA 1
ATOM 689 C C . SER A 1 89 ? -19.438 15.078 -4.598 1 52.69 89 SER A C 1
ATOM 691 O O . SER A 1 89 ? -18.375 15.5 -5.066 1 52.69 89 SER A O 1
ATOM 693 N N . ASP A 1 90 ? -19.203 14.172 -3.725 1 63.38 90 ASP A N 1
ATOM 694 C CA . ASP A 1 90 ? -18.094 13.242 -3.617 1 63.38 90 ASP A CA 1
ATOM 695 C C . ASP A 1 90 ? -18.188 12.133 -4.66 1 63.38 90 ASP A C 1
ATOM 697 O O . ASP A 1 90 ? -17.891 10.977 -4.375 1 63.38 90 ASP A O 1
ATOM 701 N N . ASN A 1 91 ? -18.844 12.523 -5.895 1 71.81 91 ASN A N 1
ATOM 702 C CA . ASN A 1 91 ? -19 11.539 -6.965 1 71.81 91 ASN A CA 1
ATOM 703 C C . ASN A 1 91 ? -18.719 12.156 -8.328 1 71.81 91 ASN A C 1
ATOM 705 O O . ASN A 1 91 ? -19.609 12.211 -9.18 1 71.81 91 ASN A O 1
ATOM 709 N N . MET A 1 92 ? -17.516 12.555 -8.5 1 83.44 92 MET A N 1
ATOM 710 C CA . MET A 1 92 ? -17.109 13.109 -9.789 1 83.44 92 MET A CA 1
ATOM 711 C C . MET A 1 92 ? -16.375 12.078 -10.633 1 83.44 92 MET A C 1
ATOM 713 O O . MET A 1 92 ? -15.922 11.055 -10.109 1 83.44 92 MET A O 1
ATOM 717 N N . PRO A 1 93 ? -16.406 12.336 -11.938 1 89.75 93 PRO A N 1
ATOM 718 C CA . PRO A 1 93 ? -15.562 11.453 -12.75 1 89.75 93 PRO A CA 1
ATOM 719 C C . PRO A 1 93 ? -14.117 11.406 -12.25 1 89.75 93 PRO A C 1
ATOM 721 O O . PRO A 1 93 ? -13.562 12.438 -11.859 1 89.75 93 PRO A O 1
ATOM 724 N N . TRP A 1 94 ? -13.539 10.305 -12.258 1 90.62 94 TRP A N 1
ATOM 725 C CA . TRP A 1 94 ? -12.242 10.07 -11.625 1 90.62 94 TRP A CA 1
ATOM 726 C C . TRP A 1 94 ? -11.148 10.891 -12.305 1 90.62 94 TRP A C 1
ATOM 728 O O . TRP A 1 94 ? -10.195 11.32 -11.656 1 90.62 94 TRP A O 1
ATOM 738 N N . ASP A 1 95 ? -11.227 11.055 -13.578 1 91.5 95 ASP A N 1
ATOM 739 C CA . ASP A 1 95 ? -10.234 11.875 -14.258 1 91.5 95 ASP A CA 1
ATOM 740 C C . ASP A 1 95 ? -10.266 13.312 -13.75 1 91.5 95 ASP A C 1
ATOM 742 O O . ASP A 1 95 ? -9.219 13.938 -13.586 1 91.5 95 ASP A O 1
ATOM 746 N N . VAL A 1 96 ? -11.445 13.828 -13.5 1 94.88 96 VAL A N 1
ATOM 747 C CA . VAL A 1 96 ? -11.625 15.172 -12.961 1 94.88 96 VAL A CA 1
ATOM 748 C C . VAL A 1 96 ? -11.109 15.227 -11.523 1 94.88 96 VAL A C 1
ATOM 750 O O . VAL A 1 96 ? -10.375 16.141 -11.148 1 94.88 96 VAL A O 1
ATOM 753 N N . TYR A 1 97 ? -11.492 14.203 -10.82 1 95.19 97 TYR A N 1
ATOM 754 C CA . TYR A 1 97 ? -11.047 14.125 -9.43 1 95.19 97 TYR A CA 1
ATOM 755 C C . TYR A 1 97 ? -9.523 14.109 -9.352 1 95.19 97 TYR A C 1
ATOM 757 O O . TYR A 1 97 ? -8.93 14.859 -8.57 1 95.19 97 TYR A O 1
ATOM 765 N N . MET A 1 98 ? -8.875 13.273 -10.125 1 96 98 MET A N 1
ATOM 766 C CA . MET A 1 98 ? -7.418 13.141 -10.102 1 96 98 MET A CA 1
ATOM 767 C C . MET A 1 98 ? -6.75 14.453 -10.508 1 96 98 MET A C 1
ATOM 769 O O . MET A 1 98 ? -5.734 14.844 -9.93 1 96 98 MET A O 1
ATOM 773 N N . ALA A 1 99 ? -7.34 15.117 -11.453 1 96.56 99 ALA A N 1
ATOM 774 C CA . ALA A 1 99 ? -6.805 16.406 -11.883 1 96.56 99 ALA A CA 1
ATOM 775 C C . ALA A 1 99 ? -6.91 17.453 -10.773 1 96.56 99 ALA A C 1
ATOM 777 O O . ALA A 1 99 ? -5.996 18.25 -10.586 1 96.56 99 ALA A O 1
ATOM 778 N N . GLU A 1 100 ? -8.023 17.438 -10.141 1 96.38 100 GLU A N 1
ATOM 779 C CA . GLU A 1 100 ? -8.219 18.375 -9.023 1 96.38 100 GLU A CA 1
ATOM 780 C C . GLU A 1 100 ? -7.227 18.094 -7.898 1 96.38 100 GLU A C 1
ATOM 782 O O . GLU A 1 100 ? -6.652 19.031 -7.332 1 96.38 100 GLU A O 1
ATOM 787 N N . GLN A 1 101 ? -7.062 16.859 -7.559 1 97.69 101 GLN A N 1
ATOM 788 C CA . GLN A 1 101 ? -6.109 16.5 -6.516 1 97.69 101 GLN A CA 1
ATOM 789 C C . GLN A 1 101 ? -4.688 16.875 -6.91 1 97.69 101 GLN A C 1
ATOM 791 O O . GLN A 1 101 ? -3.9 17.312 -6.066 1 97.69 101 GLN A O 1
ATOM 796 N N . LEU A 1 102 ? -4.363 16.688 -8.18 1 98.25 102 LEU A N 1
ATOM 797 C CA . LEU A 1 102 ? -3.053 17.109 -8.656 1 98.25 102 LEU A CA 1
ATOM 798 C C . LEU A 1 102 ? -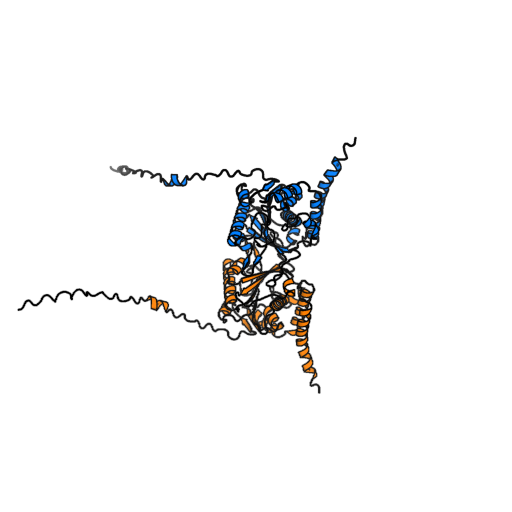2.877 18.625 -8.516 1 98.25 102 LEU A C 1
ATOM 800 O O . LEU A 1 102 ? -1.814 19.078 -8.102 1 98.25 102 LEU A O 1
ATOM 804 N N . ALA A 1 103 ? -3.91 19.406 -8.844 1 98.31 103 ALA A N 1
ATOM 805 C CA . ALA A 1 103 ? -3.863 20.859 -8.68 1 98.31 103 ALA A CA 1
ATOM 806 C C . ALA A 1 103 ? -3.633 21.234 -7.223 1 98.31 103 ALA A C 1
ATOM 808 O O . ALA A 1 103 ? -2.857 22.141 -6.926 1 98.31 103 ALA A O 1
ATOM 809 N N . ILE A 1 104 ? -4.273 20.516 -6.363 1 98.44 104 ILE A N 1
ATOM 810 C CA . ILE A 1 104 ? -4.141 20.75 -4.93 1 98.44 104 ILE A CA 1
ATOM 811 C C . ILE A 1 104 ? -2.711 20.453 -4.488 1 98.44 104 ILE A C 1
ATOM 813 O O . ILE A 1 104 ? -2.094 21.25 -3.773 1 98.44 104 ILE A O 1
ATOM 817 N N . LEU A 1 105 ? -2.197 19.312 -4.922 1 98.75 105 LEU A N 1
ATOM 818 C CA . LEU A 1 105 ? -0.838 18.906 -4.57 1 98.75 105 LEU A CA 1
ATOM 819 C C . LEU A 1 105 ? 0.175 19.938 -5.086 1 98.75 105 LEU A C 1
ATOM 821 O O . LEU A 1 105 ? 1.163 20.219 -4.41 1 98.75 105 LEU A O 1
ATOM 825 N N . ASN A 1 106 ? -0.078 20.484 -6.25 1 98.75 106 ASN A N 1
ATOM 826 C CA . ASN A 1 106 ? 0.811 21.484 -6.828 1 98.75 106 ASN A CA 1
ATOM 827 C C . ASN A 1 106 ? 0.8 22.781 -6.016 1 98.75 106 ASN A C 1
ATOM 829 O O . ASN A 1 106 ? 1.854 23.359 -5.75 1 98.75 106 ASN A O 1
ATOM 833 N N . GLU A 1 107 ? -0.38 23.219 -5.656 1 98.75 107 GLU A N 1
ATOM 834 C CA . GLU A 1 107 ? -0.471 24.438 -4.855 1 98.75 107 GLU A CA 1
ATOM 835 C C . GLU A 1 107 ? 0.149 24.234 -3.475 1 98.75 107 GLU A C 1
ATOM 837 O O . GLU A 1 107 ? 0.825 25.125 -2.957 1 98.75 107 GLU A O 1
ATOM 842 N N . LEU A 1 108 ? -0.11 23.094 -2.869 1 98.88 108 LEU A N 1
ATOM 843 C CA . LEU A 1 108 ? 0.517 22.766 -1.592 1 98.88 108 LEU A CA 1
ATOM 844 C C . LEU A 1 108 ? 2.037 22.812 -1.705 1 98.88 108 LEU A C 1
ATOM 846 O O . LEU A 1 108 ? 2.715 23.297 -0.793 1 98.88 108 LEU A O 1
ATOM 850 N N . TYR A 1 109 ? 2.504 22.219 -2.805 1 98.81 109 TYR A N 1
ATOM 851 C CA . TYR A 1 109 ? 3.943 22.266 -3.029 1 98.81 109 TYR A CA 1
ATOM 852 C C . TYR A 1 109 ? 4.453 23.688 -3.055 1 98.81 109 TYR A C 1
ATOM 854 O O . TYR A 1 109 ? 5.461 24.016 -2.42 1 98.81 109 TYR A O 1
ATOM 862 N N . ARG A 1 110 ? 3.773 24.609 -3.768 1 98.69 110 ARG A N 1
ATOM 863 C CA . ARG A 1 110 ? 4.18 26 -3.9 1 98.69 110 ARG A CA 1
ATOM 864 C C . ARG A 1 110 ? 4.227 26.688 -2.539 1 98.69 110 ARG A C 1
ATOM 866 O O . ARG A 1 110 ? 5.164 27.438 -2.25 1 98.69 110 ARG A O 1
ATOM 873 N N . ILE A 1 111 ? 3.295 26.453 -1.701 1 98.5 111 ILE A N 1
ATOM 874 C CA . ILE A 1 111 ? 3.168 27.234 -0.469 1 98.5 111 ILE A CA 1
ATOM 875 C C . ILE A 1 111 ? 3.945 26.547 0.652 1 98.5 111 ILE A C 1
ATOM 877 O O . ILE A 1 111 ? 4.023 27.062 1.77 1 98.5 111 ILE A O 1
ATOM 881 N N . THR A 1 112 ? 4.508 25.344 0.458 1 98.75 112 THR A N 1
ATOM 882 C CA . THR A 1 112 ? 5.328 24.641 1.432 1 98.75 112 THR A CA 1
ATOM 883 C C . THR A 1 112 ? 6.785 25.078 1.335 1 98.75 112 THR A C 1
ATOM 885 O O . THR A 1 112 ? 7.32 25.25 0.236 1 98.75 112 THR A O 1
ATOM 888 N N . LYS A 1 113 ? 7.465 25.328 2.422 1 98.38 113 LYS A N 1
ATOM 889 C CA . LYS A 1 113 ? 8.883 25.656 2.469 1 98.38 113 LYS A CA 1
ATOM 890 C C . LYS A 1 113 ? 9.734 24.5 1.938 1 98.38 113 LYS A C 1
ATOM 892 O O . LYS A 1 113 ? 9.359 23.344 2.064 1 98.38 113 LYS A O 1
ATOM 897 N N . PRO A 1 114 ? 10.914 24.859 1.347 1 98.19 114 PRO A N 1
ATOM 898 C CA . PRO A 1 114 ? 11.836 23.75 1.055 1 98.19 114 PRO A CA 1
ATOM 899 C C . PRO A 1 114 ? 12.125 22.891 2.275 1 98.19 114 PRO A C 1
ATOM 901 O O . PRO A 1 114 ? 12.406 23.406 3.357 1 98.19 114 PRO A O 1
ATOM 904 N N . GLY A 1 115 ? 11.984 21.609 2.111 1 97.31 115 GLY A N 1
ATOM 905 C CA . GLY A 1 115 ? 12.18 20.703 3.23 1 97.31 115 GLY A CA 1
ATOM 906 C C . GLY A 1 115 ? 10.906 20.453 4.02 1 97.31 115 GLY A C 1
ATOM 907 O O . GLY A 1 115 ? 10.898 19.641 4.945 1 97.31 115 GLY A O 1
ATOM 908 N N . GLY A 1 116 ? 9.852 21.156 3.652 1 98.44 116 GLY A N 1
ATOM 909 C CA . GLY A 1 116 ? 8.57 20.938 4.312 1 98.44 116 GLY A CA 1
ATOM 910 C C . GLY A 1 116 ? 7.934 19.609 3.973 1 98.44 116 GLY A C 1
ATOM 911 O O . GLY A 1 116 ? 8.352 18.938 3.029 1 98.44 116 GLY A O 1
ATOM 912 N N . HIS A 1 117 ? 6.906 19.219 4.762 1 98.56 117 HIS A N 1
ATOM 913 C CA . HIS A 1 117 ? 6.312 17.891 4.68 1 98.56 117 HIS A CA 1
ATOM 914 C C . HIS A 1 117 ? 4.832 17.969 4.336 1 98.56 117 HIS A C 1
ATOM 916 O O . HIS A 1 117 ? 4.148 18.922 4.723 1 98.56 117 HIS A O 1
ATOM 922 N N . LEU A 1 118 ? 4.383 17.031 3.648 1 98.88 118 LEU A N 1
ATOM 923 C CA . LEU A 1 118 ? 2.965 16.766 3.434 1 98.88 118 LEU A CA 1
ATOM 924 C C . LEU A 1 118 ? 2.617 15.328 3.801 1 98.88 118 LEU A C 1
ATOM 926 O O . LEU A 1 118 ? 3.193 14.383 3.252 1 98.88 118 LEU A O 1
ATOM 930 N N . TRP A 1 119 ? 1.771 15.18 4.754 1 98.81 119 TRP A N 1
ATOM 931 C CA . TRP A 1 119 ? 1.147 13.898 5.086 1 98.81 119 TRP A CA 1
ATOM 932 C C . TRP A 1 119 ? -0.269 13.828 4.523 1 98.81 119 TRP A C 1
ATOM 934 O O . TRP A 1 119 ? -1.184 14.469 5.047 1 98.81 119 TRP A O 1
ATOM 944 N N . TYR A 1 120 ? -0.396 13.047 3.521 1 98.62 120 TYR A N 1
ATOM 945 C CA . TYR A 1 120 ? -1.59 12.945 2.691 1 98.62 120 TYR A CA 1
ATOM 946 C C . TYR A 1 120 ? -2.301 11.617 2.914 1 98.62 120 TYR A C 1
ATOM 948 O O . TYR A 1 120 ? -1.852 10.578 2.428 1 98.62 120 TYR A O 1
ATOM 956 N N . VAL A 1 121 ? -3.402 11.703 3.701 1 96.69 121 VAL A N 1
ATOM 957 C CA . VAL A 1 121 ? -4.172 10.492 3.992 1 96.69 121 VAL A CA 1
ATOM 958 C C . VAL A 1 121 ? -5.227 10.281 2.91 1 96.69 121 VAL A C 1
ATOM 960 O O . VAL A 1 121 ? -5.996 11.195 2.596 1 96.69 121 VAL A O 1
ATOM 963 N N . HIS A 1 122 ? -5.223 9.18 2.352 1 96.12 122 HIS A N 1
ATOM 964 C CA . HIS A 1 122 ? -6.156 8.812 1.294 1 96.12 122 HIS A CA 1
ATOM 965 C C . HIS A 1 122 ? -6.461 7.316 1.327 1 96.12 122 HIS A C 1
ATOM 967 O O . HIS A 1 122 ? -6.191 6.648 2.326 1 96.12 122 HIS A O 1
ATOM 973 N N . GLN A 1 123 ? -7.141 6.879 0.321 1 92.75 123 GLN A N 1
ATOM 974 C CA . GLN A 1 123 ? -7.527 5.473 0.297 1 92.75 123 GLN A CA 1
ATOM 975 C C . GLN A 1 123 ? -7.426 4.898 -1.113 1 92.75 123 GLN A C 1
ATOM 977 O O . GLN A 1 123 ? -7.785 5.559 -2.088 1 92.75 123 GLN A O 1
ATOM 982 N N . VAL A 1 124 ? -6.828 3.701 -1.173 1 93.62 124 VAL A N 1
ATOM 983 C CA . VAL A 1 124 ? -6.902 2.928 -2.408 1 93.62 124 VAL A CA 1
ATOM 984 C C . VAL A 1 124 ? -8.32 2.404 -2.604 1 93.62 124 VAL A C 1
ATOM 986 O O . VAL A 1 124 ? -8.914 1.839 -1.683 1 93.62 124 VAL A O 1
ATOM 989 N N . GLN A 1 125 ? -8.867 2.643 -3.762 1 90.06 125 GLN A N 1
ATOM 990 C CA . GLN A 1 125 ? -10.258 2.271 -3.984 1 90.06 125 GLN A CA 1
ATOM 991 C C . GLN A 1 125 ? -10.383 1.224 -5.086 1 90.06 125 GLN A C 1
ATOM 993 O O . GLN A 1 125 ? -10.352 1.557 -6.273 1 90.06 125 GLN A O 1
ATOM 998 N N . PRO A 1 126 ? -10.516 -0.003 -4.664 1 87.81 126 PRO A N 1
ATOM 999 C CA . PRO A 1 126 ? -10.805 -1.035 -5.66 1 87.81 126 PRO A CA 1
ATOM 1000 C C . PRO A 1 126 ? -12.242 -0.967 -6.172 1 87.81 126 PRO A C 1
ATOM 1002 O O . PRO A 1 126 ? -13.188 -0.897 -5.379 1 87.81 126 PRO A O 1
ATOM 1005 N N . ARG A 1 127 ? -12.453 -0.783 -7.402 1 82.88 127 ARG A N 1
ATOM 1006 C CA . ARG A 1 127 ? -13.734 -0.876 -8.086 1 82.88 127 ARG A CA 1
ATOM 1007 C C . ARG A 1 127 ? -13.75 -2.039 -9.07 1 82.88 127 ARG A C 1
ATOM 1009 O O . ARG A 1 127 ? -12.695 -2.551 -9.453 1 82.88 127 ARG A O 1
ATOM 1016 N N . PRO A 1 128 ? -14.93 -2.539 -9.391 1 77.75 128 PRO A N 1
ATOM 1017 C CA . PRO A 1 128 ? -15 -3.73 -10.242 1 77.75 128 PRO A CA 1
ATOM 1018 C C . PRO A 1 128 ? -14.242 -3.562 -11.555 1 77.75 128 PRO A C 1
ATOM 1020 O O . PRO A 1 128 ? -13.578 -4.5 -12.016 1 77.75 128 PRO A O 1
ATOM 1023 N N . ALA A 1 129 ? -14.234 -2.373 -12.102 1 80 129 ALA A N 1
ATOM 1024 C CA . ALA A 1 129 ? -13.625 -2.176 -13.414 1 80 129 ALA A CA 1
ATOM 1025 C C . ALA A 1 129 ? -12.148 -1.821 -13.281 1 80 129 ALA A C 1
ATOM 1027 O O . ALA A 1 129 ? -11.344 -2.145 -14.164 1 80 129 ALA A O 1
ATOM 1028 N N . ARG A 1 130 ? -11.875 -1.117 -12.219 1 86.06 130 ARG A N 1
ATOM 1029 C CA . ARG A 1 130 ? -10.469 -0.743 -12.055 1 86.06 130 ARG A CA 1
ATOM 1030 C C . ARG A 1 130 ? -10.188 -0.316 -10.617 1 86.06 130 ARG A C 1
ATOM 1032 O O . ARG A 1 130 ? -11.086 0.119 -9.898 1 86.06 130 ARG A O 1
ATOM 1039 N N . LEU A 1 131 ? -9 -0.506 -10.242 1 92.38 131 LEU A N 1
ATOM 1040 C CA . LEU A 1 131 ? -8.5 0.011 -8.969 1 92.38 131 LEU A CA 1
ATOM 1041 C C . LEU A 1 131 ? -7.965 1.429 -9.133 1 92.38 131 LEU A C 1
ATOM 1043 O O . LEU A 1 131 ? -7.199 1.705 -10.062 1 92.38 131 LEU A O 1
ATOM 1047 N N . PHE A 1 132 ? -8.477 2.336 -8.312 1 92.12 132 PHE A N 1
ATOM 1048 C CA . PHE A 1 132 ? -7.953 3.697 -8.281 1 92.12 132 PHE A CA 1
ATOM 1049 C C . PHE A 1 132 ? -6.941 3.863 -7.156 1 92.12 132 PHE A C 1
ATOM 1051 O O . PHE A 1 132 ? -7.289 3.75 -5.98 1 92.12 132 PHE A O 1
ATOM 1058 N N . HIS A 1 133 ? -5.789 4.102 -7.551 1 95.62 133 HIS A N 1
ATOM 1059 C CA . HIS A 1 133 ? -4.688 4.254 -6.602 1 95.62 133 HIS A CA 1
ATOM 1060 C C . HIS A 1 133 ? -4.211 5.699 -6.539 1 95.62 133 HIS A C 1
ATOM 1062 O O . HIS A 1 133 ? -3.92 6.309 -7.574 1 95.62 133 HIS A O 1
ATOM 1068 N N . PRO A 1 134 ? -4.047 6.258 -5.293 1 96.81 134 PRO A N 1
ATOM 1069 C CA . PRO A 1 134 ? -3.639 7.66 -5.176 1 96.81 134 PRO A CA 1
ATOM 1070 C C . PRO A 1 134 ? -2.281 7.938 -5.816 1 96.81 134 PRO A C 1
ATOM 1072 O O . PRO A 1 134 ? -2.027 9.055 -6.273 1 96.81 134 PRO A O 1
ATOM 1075 N N . MET A 1 135 ? -1.446 6.922 -5.918 1 95.31 135 MET A N 1
ATOM 1076 C CA . MET A 1 135 ? -0.13 7.102 -6.523 1 95.31 135 MET A CA 1
ATOM 1077 C C . MET A 1 135 ? -0.254 7.535 -7.98 1 95.31 135 MET A C 1
ATOM 1079 O O . MET A 1 135 ? 0.687 8.086 -8.547 1 95.31 135 MET A O 1
ATOM 1083 N N . GLU A 1 136 ? -1.385 7.297 -8.562 1 93.5 136 GLU A N 1
ATOM 1084 C CA . GLU A 1 136 ? -1.602 7.648 -9.969 1 93.5 136 GLU A CA 1
ATOM 1085 C C . GLU A 1 136 ? -1.489 9.156 -10.18 1 93.5 136 GLU A C 1
ATOM 1087 O O . GLU A 1 136 ? -1.07 9.602 -11.25 1 93.5 136 GLU A O 1
ATOM 1092 N N . TRP A 1 137 ? -1.851 9.992 -9.188 1 95.81 137 TRP A N 1
ATOM 1093 C CA . TRP A 1 137 ? -1.748 11.43 -9.375 1 95.81 137 TRP A CA 1
ATOM 1094 C C . TRP A 1 137 ? -0.64 12.016 -8.508 1 95.81 137 TRP A C 1
ATOM 1096 O O . TRP A 1 137 ? -0.073 13.062 -8.836 1 95.81 137 TRP A O 1
ATOM 1106 N N . ILE A 1 138 ? -0.271 11.32 -7.453 1 97.31 138 ILE A N 1
ATOM 1107 C CA . ILE A 1 138 ? 0.777 11.828 -6.574 1 97.31 138 ILE A CA 1
ATOM 1108 C C . ILE A 1 138 ? 2.098 11.906 -7.336 1 97.31 138 ILE A C 1
ATOM 1110 O O . ILE A 1 138 ? 2.82 12.906 -7.238 1 97.31 138 ILE A O 1
ATOM 1114 N N . ILE A 1 139 ? 2.391 10.867 -8.117 1 93.31 139 ILE A N 1
ATOM 1115 C CA . ILE A 1 139 ? 3.689 10.773 -8.773 1 93.31 139 ILE A CA 1
ATOM 1116 C C . ILE A 1 139 ? 3.781 11.812 -9.891 1 93.31 139 ILE A C 1
ATOM 1118 O O . ILE A 1 139 ? 4.859 12.055 -10.438 1 93.31 139 ILE A O 1
ATOM 1122 N N . LYS A 1 140 ? 2.705 12.398 -10.281 1 95 140 LYS A N 1
ATOM 1123 C CA . LYS A 1 140 ? 2.689 13.43 -11.312 1 95 140 LYS A CA 1
ATOM 1124 C C . LYS A 1 140 ? 2.961 14.812 -10.711 1 95 140 LYS A C 1
ATOM 1126 O O . LYS A 1 140 ? 3.135 15.789 -11.438 1 95 140 LYS A O 1
ATOM 1131 N N . SER A 1 141 ? 2.938 14.93 -9.43 1 97.69 141 SER A N 1
ATOM 1132 C CA . SER A 1 141 ? 3.229 16.172 -8.719 1 97.69 141 SER A CA 1
ATOM 1133 C C . SER A 1 141 ? 4.73 16.359 -8.531 1 97.69 141 SER A C 1
ATOM 1135 O O . SER A 1 141 ? 5.512 15.43 -8.742 1 97.69 141 SER A O 1
ATOM 1137 N N . PRO A 1 142 ? 5.164 17.547 -8.156 1 97.56 142 PRO A N 1
ATOM 1138 C CA . PRO A 1 142 ? 6.594 17.797 -7.973 1 97.56 142 PRO A CA 1
ATOM 1139 C C . PRO A 1 142 ? 7.109 17.266 -6.629 1 97.56 142 PRO A C 1
ATOM 1141 O O . PRO A 1 142 ? 8.297 17.406 -6.328 1 97.56 142 PRO A O 1
ATOM 1144 N N . TRP A 1 143 ? 6.305 16.656 -5.867 1 98.06 143 TRP A N 1
ATOM 1145 C CA . TRP A 1 143 ? 6.688 16.188 -4.539 1 98.06 143 TRP A CA 1
ATOM 1146 C C . TRP A 1 143 ? 7.602 14.977 -4.637 1 98.06 143 TRP A C 1
ATOM 1148 O O . TRP A 1 143 ? 7.473 14.164 -5.562 1 98.06 143 TRP A O 1
ATOM 1158 N N . THR A 1 144 ? 8.516 14.844 -3.74 1 96.62 144 THR A N 1
ATOM 1159 C CA . THR A 1 144 ? 9.211 13.586 -3.512 1 96.62 144 THR A CA 1
ATOM 1160 C C . THR A 1 144 ? 8.43 12.703 -2.541 1 96.62 144 THR A C 1
ATOM 1162 O O . THR A 1 144 ? 8.18 13.094 -1.4 1 96.62 144 THR A O 1
ATOM 1165 N N . VAL A 1 145 ? 8.016 11.609 -3.018 1 96.88 145 VAL A N 1
ATOM 1166 C CA . VAL A 1 145 ? 7.312 10.68 -2.139 1 96.88 145 VAL A CA 1
ATOM 1167 C C . VAL A 1 145 ? 8.32 9.945 -1.259 1 96.88 145 VAL A C 1
ATOM 1169 O O . VAL A 1 145 ? 9.125 9.148 -1.755 1 96.88 145 VAL A O 1
ATOM 1172 N N . ARG A 1 146 ? 8.25 10.18 0.003 1 95.31 146 ARG A N 1
ATOM 1173 C CA . ARG A 1 146 ? 9.188 9.555 0.93 1 95.31 146 ARG A CA 1
ATOM 1174 C C . ARG A 1 146 ? 8.742 8.148 1.3 1 95.31 146 ARG A C 1
ATOM 1176 O O . ARG A 1 146 ? 9.562 7.227 1.351 1 95.31 146 ARG A O 1
ATOM 1183 N N . GLN A 1 147 ? 7.445 8.031 1.512 1 95.25 147 GLN A N 1
ATOM 1184 C CA . GLN A 1 147 ? 6.992 6.719 1.953 1 95.25 147 GLN A CA 1
ATOM 1185 C C . GLN A 1 147 ? 5.473 6.605 1.882 1 95.25 147 GLN A C 1
ATOM 1187 O O . GLN A 1 147 ? 4.766 7.609 1.983 1 95.25 147 GLN A O 1
ATOM 1192 N N . GLU A 1 148 ? 5.035 5.457 1.61 1 95.69 148 GLU A N 1
ATOM 1193 C CA . GLU A 1 148 ? 3.637 5.066 1.767 1 95.69 148 GLU A CA 1
ATOM 1194 C C . GLU A 1 148 ? 3.432 4.246 3.037 1 95.69 148 GLU A C 1
ATOM 1196 O O . GLU A 1 148 ? 4.055 3.199 3.217 1 95.69 148 GLU A O 1
ATOM 1201 N N . ILE A 1 149 ? 2.584 4.703 3.918 1 92.94 149 ILE A N 1
ATOM 1202 C CA . ILE A 1 149 ? 2.316 4.062 5.203 1 92.94 149 ILE A CA 1
ATOM 1203 C C . ILE A 1 149 ? 0.901 3.49 5.211 1 92.94 149 ILE A C 1
ATOM 1205 O O . ILE A 1 149 ? -0.045 4.148 4.77 1 92.94 149 ILE A O 1
ATOM 1209 N N . MET A 1 150 ? 0.807 2.273 5.594 1 90.44 150 MET A N 1
ATOM 1210 C CA . MET A 1 150 ? -0.507 1.66 5.77 1 90.44 150 MET A CA 1
ATOM 1211 C C . MET A 1 150 ? -1.078 1.982 7.145 1 90.44 150 MET A C 1
ATOM 1213 O O . MET A 1 150 ? -0.392 1.831 8.156 1 90.44 150 MET A O 1
ATOM 1217 N N . TRP A 1 151 ? -2.301 2.434 7.145 1 89.69 151 TRP A N 1
ATOM 1218 C CA . TRP A 1 151 ? -2.994 2.771 8.383 1 89.69 151 TRP A CA 1
ATOM 1219 C C . TRP A 1 151 ? -4.246 1.918 8.555 1 89.69 151 TRP A C 1
ATOM 1221 O O . TRP A 1 151 ? -5.277 2.186 7.934 1 89.69 151 TRP A O 1
ATOM 1231 N N . LYS A 1 152 ? -4.133 0.868 9.367 1 83 152 LYS A N 1
ATOM 1232 C CA . LYS A 1 152 ? -5.203 -0.104 9.562 1 83 152 L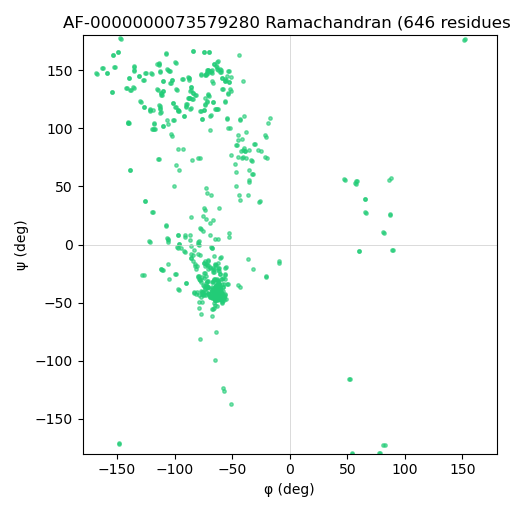YS A CA 1
ATOM 1233 C C . LYS A 1 152 ? -6.344 0.491 10.383 1 83 152 LYS A C 1
ATOM 1235 O O . LYS A 1 152 ? -6.109 1.079 11.445 1 83 152 LYS A O 1
ATOM 1240 N N . LYS A 1 153 ? -7.496 0.468 9.812 1 74.94 153 LYS A N 1
ATOM 1241 C CA . LYS A 1 153 ? -8.703 0.883 10.523 1 74.94 153 LYS A CA 1
ATOM 1242 C C . LYS A 1 153 ? -9.539 -0.323 10.945 1 74.94 153 LYS A C 1
ATOM 1244 O O . LYS A 1 153 ? -9.398 -1.407 10.367 1 74.94 153 LYS A O 1
ATOM 1249 N N . TRP A 1 154 ? -10.234 -0.103 12.102 1 62.06 154 TRP A N 1
ATOM 1250 C CA . TRP A 1 154 ? -11.086 -1.189 12.57 1 62.06 154 TRP A CA 1
ATOM 1251 C C . TRP A 1 154 ? -12.477 -1.109 11.945 1 62.06 154 TRP A C 1
ATOM 1253 O O . TRP A 1 154 ? -12.945 -0.023 11.602 1 62.06 154 TRP A O 1
ATOM 1263 N N . GLY A 1 155 ? -13.125 -2.254 11.57 1 59.31 155 GLY A N 1
ATOM 1264 C CA . GLY A 1 155 ? -14.555 -2.348 11.281 1 59.31 155 GLY A CA 1
ATOM 1265 C C . GLY A 1 155 ? -14.883 -2.043 9.828 1 59.31 155 GLY A C 1
ATOM 1266 O O . GLY A 1 155 ? -15.664 -1.127 9.547 1 59.31 155 GLY A O 1
ATOM 1267 N N . CYS A 1 156 ? -14.359 -2.697 8.953 1 61.12 156 CYS A N 1
ATOM 1268 C CA . CYS A 1 156 ? -14.719 -2.479 7.559 1 61.12 156 CYS A CA 1
ATOM 1269 C C . CYS A 1 156 ? -16.094 -3.08 7.25 1 61.12 156 CYS A C 1
ATOM 1271 O O . CYS A 1 156 ? -16.344 -4.25 7.547 1 61.12 156 CYS A O 1
ATOM 1273 N N . GLN A 1 157 ? -17.047 -2.145 6.906 1 62.38 157 GLN A N 1
ATOM 1274 C CA . GLN A 1 157 ? -18.375 -2.6 6.52 1 62.38 157 GLN A CA 1
ATOM 1275 C C . GLN A 1 157 ? -18.375 -3.131 5.086 1 62.38 157 GLN A C 1
ATOM 1277 O O . GLN A 1 157 ? -19.438 -3.396 4.523 1 62.38 157 GLN A O 1
ATOM 1282 N N . ASP A 1 158 ? -17.281 -3.332 4.629 1 69.69 158 ASP A N 1
ATOM 1283 C CA . ASP A 1 158 ? -17.188 -3.828 3.258 1 69.69 158 ASP A CA 1
ATOM 1284 C C . ASP A 1 158 ? -17.844 -5.203 3.127 1 69.69 158 ASP A C 1
ATOM 1286 O O . ASP A 1 158 ? -17.469 -6.148 3.82 1 69.69 158 ASP A O 1
ATOM 1290 N N . ARG A 1 159 ? -18.906 -5.258 2.326 1 74.12 159 ARG A N 1
ATOM 1291 C CA . ARG A 1 159 ? -19.609 -6.52 2.156 1 74.12 159 ARG A CA 1
ATOM 1292 C C . ARG A 1 159 ? -19.312 -7.145 0.799 1 74.12 159 ARG A C 1
ATOM 1294 O O . ARG A 1 159 ? -19.875 -8.188 0.449 1 74.12 159 ARG A O 1
ATOM 1301 N N . SER A 1 160 ? -18.5 -6.512 0.151 1 82.69 160 SER A N 1
ATOM 1302 C CA . SER A 1 160 ? -18.188 -7.031 -1.174 1 82.69 160 SER A CA 1
ATOM 1303 C C . SER A 1 160 ? -17.438 -8.352 -1.082 1 82.69 160 SER A C 1
ATOM 1305 O O . SER A 1 160 ? -16.562 -8.523 -0.222 1 82.69 160 SER A O 1
ATOM 1307 N N . LEU A 1 161 ? -17.797 -9.258 -1.989 1 88.25 161 LEU A N 1
ATOM 1308 C CA . LEU A 1 161 ? -17.125 -10.555 -2.023 1 88.25 161 LEU A CA 1
ATOM 1309 C C . LEU A 1 161 ? -16.188 -10.641 -3.221 1 88.25 161 LEU A C 1
ATOM 1311 O O . LEU A 1 161 ? -15.562 -11.688 -3.451 1 88.25 161 LEU A O 1
ATOM 1315 N N . TYR A 1 162 ? -16.031 -9.609 -3.938 1 88.31 162 TYR A N 1
ATOM 1316 C CA . TYR A 1 162 ? -15.148 -9.641 -5.094 1 88.31 162 TYR A CA 1
ATOM 1317 C C . TYR A 1 162 ? -13.711 -9.359 -4.684 1 88.31 162 TYR A C 1
ATOM 1319 O O . TYR A 1 162 ? -12.789 -9.477 -5.5 1 88.31 162 TYR A O 1
ATOM 1327 N N . ARG A 1 163 ? -13.586 -8.984 -3.416 1 90.69 163 ARG A N 1
ATOM 1328 C CA . ARG A 1 163 ? -12.266 -8.695 -2.863 1 90.69 163 ARG A CA 1
ATOM 1329 C C . ARG A 1 163 ? -12.211 -9.031 -1.377 1 90.69 163 ARG A C 1
ATOM 1331 O O . ARG A 1 163 ? -13.242 -9.289 -0.753 1 90.69 163 ARG A O 1
ATOM 1338 N N . PHE A 1 164 ? -10.984 -9.078 -0.885 1 90.62 164 PHE A N 1
ATOM 1339 C CA . PHE A 1 164 ? -10.82 -9.148 0.562 1 90.62 164 PHE A CA 1
ATOM 1340 C C . PHE A 1 164 ? -11.273 -7.852 1.224 1 90.62 164 PHE A C 1
ATOM 1342 O O . PHE A 1 164 ? -11.133 -6.773 0.647 1 90.62 164 PHE A O 1
ATOM 1349 N N . LYS A 1 165 ? -11.789 -7.988 2.418 1 87.5 165 LYS A N 1
ATOM 1350 C CA . LYS A 1 165 ? -12.258 -6.809 3.141 1 87.5 165 LYS A CA 1
ATOM 1351 C C . LYS A 1 165 ? -11.133 -5.797 3.33 1 87.5 165 LYS A C 1
ATOM 1353 O O . LYS A 1 165 ? -10.008 -6.168 3.662 1 87.5 165 LYS A O 1
ATOM 1358 N N . CYS A 1 166 ? -11.43 -4.547 3.066 1 85.81 166 CYS A N 1
ATOM 1359 C CA . CYS A 1 166 ? -10.445 -3.475 3.174 1 85.81 166 CYS A CA 1
ATOM 1360 C C . CYS A 1 166 ? -10.445 -2.877 4.574 1 85.81 166 CYS A C 1
ATOM 1362 O O . CYS A 1 166 ? -11.438 -2.289 5.004 1 85.81 166 CYS A O 1
ATOM 1364 N N . PHE A 1 167 ? -9.258 -2.92 5.293 1 79.12 167 PHE A N 1
ATOM 1365 C CA . PHE A 1 167 ? -9.148 -2.449 6.672 1 79.12 167 PHE A CA 1
ATOM 1366 C C . PHE A 1 167 ? -8.141 -1.309 6.777 1 79.12 167 PHE A C 1
ATOM 1368 O O . PHE A 1 167 ? -7.508 -1.13 7.816 1 79.12 167 PHE A O 1
ATOM 1375 N N . GLU A 1 168 ? -8.023 -0.594 5.633 1 84 168 GLU A N 1
ATOM 1376 C CA . GLU A 1 168 ? -6.922 0.348 5.789 1 84 168 GLU A CA 1
ATOM 1377 C C . GLU A 1 168 ? -7.133 1.591 4.93 1 84 168 GLU A C 1
ATOM 1379 O O . GLU A 1 168 ? -7.918 1.57 3.98 1 84 168 GLU A O 1
ATOM 1384 N N . GLU A 1 169 ? -6.57 2.668 5.379 1 90.88 169 GLU A N 1
ATOM 1385 C CA . GLU A 1 169 ? -6.227 3.848 4.59 1 90.88 169 GLU A CA 1
ATOM 1386 C C . GLU A 1 169 ? -4.715 3.953 4.387 1 90.88 169 GLU A C 1
ATOM 1388 O O . GLU A 1 169 ? -3.953 3.162 4.941 1 90.88 169 GLU A O 1
ATOM 1393 N N . ARG A 1 170 ? -4.426 4.766 3.461 1 94.88 170 ARG A N 1
ATOM 1394 C CA . ARG A 1 170 ? -3.008 5 3.201 1 94.88 170 ARG A CA 1
ATOM 1395 C C . ARG A 1 170 ? -2.6 6.406 3.623 1 94.88 170 ARG A C 1
ATOM 1397 O O . ARG A 1 170 ? -3.377 7.352 3.482 1 94.88 170 ARG A O 1
ATOM 1404 N N . ILE A 1 171 ? -1.396 6.461 4.188 1 96.62 171 ILE A N 1
ATOM 1405 C CA . ILE A 1 171 ? -0.772 7.754 4.449 1 96.62 171 ILE A CA 1
ATOM 1406 C C . ILE A 1 171 ? 0.455 7.926 3.557 1 96.62 171 ILE A C 1
ATOM 1408 O O . ILE A 1 171 ? 1.398 7.137 3.627 1 96.62 171 ILE A O 1
ATOM 1412 N N . TYR A 1 172 ? 0.407 8.898 2.715 1 98.06 172 TYR A N 1
ATOM 1413 C CA . TYR A 1 172 ? 1.548 9.227 1.866 1 98.06 172 TYR A CA 1
ATOM 1414 C C . TYR A 1 172 ? 2.361 10.367 2.461 1 98.06 172 TYR A C 1
ATOM 1416 O O . TYR A 1 172 ? 1.857 11.484 2.619 1 98.06 172 TYR A O 1
ATOM 1424 N N . TRP A 1 173 ? 3.578 10.062 2.814 1 98 173 TRP A N 1
ATOM 1425 C CA . TRP A 1 173 ? 4.523 11.055 3.312 1 98 173 TRP A CA 1
ATOM 1426 C C . TRP A 1 173 ? 5.352 11.633 2.172 1 98 173 TRP A C 1
ATOM 1428 O O . TRP A 1 173 ? 6.18 10.938 1.578 1 98 173 TRP A O 1
ATOM 1438 N N . LEU A 1 174 ? 5.09 12.914 1.869 1 98.25 174 LEU A N 1
ATOM 1439 C CA . LEU A 1 174 ? 5.785 13.641 0.808 1 98.25 174 LEU A CA 1
ATOM 1440 C C . LEU A 1 174 ? 6.648 14.75 1.385 1 98.25 174 LEU A C 1
ATOM 1442 O O . LEU A 1 174 ? 6.297 15.352 2.402 1 98.25 174 LEU A O 1
ATOM 1446 N N . ARG A 1 175 ? 7.719 15.016 0.716 1 97.56 175 ARG A N 1
ATOM 1447 C CA . ARG A 1 175 ? 8.633 16.062 1.149 1 97.56 175 ARG A CA 1
ATOM 1448 C C . ARG A 1 175 ? 9.07 16.938 -0.029 1 97.56 175 ARG A C 1
ATOM 1450 O O . ARG A 1 175 ? 9.336 16.422 -1.117 1 97.56 175 ARG A O 1
ATOM 1457 N N . LYS A 1 176 ? 9.039 18.219 0.221 1 98.06 176 LYS A N 1
ATOM 1458 C CA . LYS A 1 176 ? 9.531 19.141 -0.805 1 98.06 176 LYS A CA 1
ATOM 1459 C C . LYS A 1 176 ? 11.062 19.141 -0.84 1 98.06 176 LYS A C 1
ATOM 1461 O O . LYS A 1 176 ? 11.703 19.688 0.066 1 98.06 176 LYS A O 1
ATOM 1466 N N . GLU A 1 177 ? 11.594 18.531 -1.914 1 94.94 177 GLU A N 1
ATOM 1467 C CA . GLU A 1 177 ? 13.047 18.469 -2.105 1 94.94 177 GLU A CA 1
ATOM 1468 C C . GLU A 1 177 ? 13.492 19.422 -3.215 1 94.94 177 GLU A C 1
ATOM 1470 O O . GLU A 1 177 ? 12.742 19.672 -4.156 1 94.94 177 GLU A O 1
ATOM 1475 N N . PRO A 1 178 ? 14.695 19.969 -3.211 1 94.5 178 PRO A N 1
ATOM 1476 C CA . PRO A 1 178 ? 15.672 19.812 -2.131 1 94.5 178 PRO A CA 1
ATOM 1477 C C . PRO A 1 178 ? 15.352 20.672 -0.912 1 94.5 178 PRO A C 1
ATOM 1479 O O . PRO A 1 178 ? 14.719 21.719 -1.044 1 94.5 178 PRO A O 1
ATOM 1482 N N . GLY A 1 179 ? 15.664 20.172 0.269 1 94.38 179 GLY A N 1
ATOM 1483 C CA . GLY A 1 179 ? 15.547 20.859 1.539 1 94.38 179 GLY A CA 1
ATOM 1484 C C . GLY A 1 179 ? 16.609 20.469 2.541 1 94.38 179 GLY A C 1
ATOM 1485 O O . GLY A 1 179 ? 17.531 19.719 2.211 1 94.38 179 GLY A O 1
ATOM 1486 N N . PRO A 1 180 ? 16.547 21.141 3.693 1 94.31 180 PRO A N 1
ATOM 1487 C CA . PRO A 1 180 ? 17.5 20.75 4.73 1 94.31 180 PRO A CA 1
ATOM 1488 C C . PRO A 1 180 ? 17.484 19.25 5.031 1 94.31 180 PRO A C 1
ATOM 1490 O O . PRO A 1 180 ? 16.453 18.594 4.852 1 94.31 180 PRO A O 1
ATOM 1493 N N . PRO A 1 181 ? 18.609 18.688 5.418 1 92.69 181 PRO A N 1
ATOM 1494 C CA . PRO A 1 181 ? 18.625 17.266 5.766 1 92.69 181 PRO A CA 1
ATOM 1495 C C . PRO A 1 181 ? 17.609 16.922 6.855 1 92.69 181 PRO A C 1
ATOM 1497 O O . PRO A 1 181 ? 17.406 17.703 7.781 1 92.69 181 PRO A O 1
ATOM 1500 N N . PHE A 1 182 ? 17.047 15.844 6.645 1 93.94 182 PHE A N 1
ATOM 1501 C CA . PHE A 1 182 ? 16.047 15.391 7.594 1 93.94 182 PHE A CA 1
ATOM 1502 C C . PHE A 1 182 ? 16.188 13.898 7.863 1 93.94 182 PHE A C 1
ATOM 1504 O O . PHE A 1 182 ? 16.312 13.102 6.934 1 93.94 182 PHE A O 1
ATOM 1511 N N . GLU A 1 183 ? 16.156 13.555 9.18 1 93.62 183 GLU A N 1
ATOM 1512 C CA . GLU A 1 183 ? 16.141 12.164 9.625 1 93.62 183 GLU A CA 1
ATOM 1513 C C . GLU A 1 183 ? 15.188 11.969 10.805 1 93.62 183 GLU A C 1
ATOM 1515 O O . GLU A 1 183 ? 15.055 12.859 11.648 1 93.62 183 GLU A O 1
ATOM 1520 N N . LEU A 1 184 ? 14.562 10.852 10.773 1 92.38 184 LEU A N 1
ATOM 1521 C CA . LEU A 1 184 ? 13.773 10.461 11.93 1 92.38 184 LEU A CA 1
ATOM 1522 C C . LEU A 1 184 ? 14.68 10.078 13.094 1 92.38 184 LEU A C 1
ATOM 1524 O O . LEU A 1 184 ? 15.789 9.578 12.891 1 92.38 184 LEU A O 1
ATOM 1528 N N . LYS A 1 185 ? 14.148 10.359 14.297 1 85.56 185 LYS A N 1
ATOM 1529 C CA . LYS A 1 185 ? 14.805 9.719 15.438 1 85.56 185 LYS A CA 1
ATOM 1530 C C . LYS A 1 185 ? 14.742 8.203 15.328 1 85.56 185 LYS A C 1
ATOM 1532 O O . LYS A 1 185 ? 13.766 7.648 14.82 1 85.56 185 LYS A O 1
ATOM 1537 N N . ARG A 1 186 ? 15.742 7.547 15.836 1 83.62 186 ARG A N 1
ATOM 1538 C CA . ARG A 1 186 ? 15.844 6.094 15.742 1 83.62 186 ARG A CA 1
ATOM 1539 C C . ARG A 1 186 ? 14.609 5.414 16.328 1 83.62 186 ARG A C 1
ATOM 1541 O O . ARG A 1 186 ? 14.086 4.461 15.742 1 83.62 186 ARG A O 1
ATOM 1548 N N . GLU A 1 187 ? 14.172 5.891 17.406 1 79.06 187 GLU A N 1
ATOM 1549 C CA . GLU A 1 187 ? 13.023 5.293 18.078 1 79.06 187 GLU A CA 1
ATOM 1550 C C . GLU A 1 187 ? 11.75 5.484 17.266 1 79.06 187 GLU A C 1
ATOM 1552 O O . GLU A 1 187 ? 10.852 4.637 17.297 1 79.06 187 GLU A O 1
ATOM 1557 N N . VAL A 1 188 ? 11.68 6.551 16.578 1 83.06 188 VAL A N 1
ATOM 1558 C CA . VAL A 1 188 ? 10.508 6.859 15.766 1 83.06 188 VAL A CA 1
ATOM 1559 C C . VAL A 1 188 ? 10.531 6.012 14.492 1 83.06 188 VAL A C 1
ATOM 1561 O O . VAL A 1 188 ? 9.5 5.496 14.062 1 83.06 188 VAL A O 1
ATOM 1564 N N . ALA A 1 189 ? 11.719 5.879 13.914 1 86.81 189 ALA A N 1
ATOM 1565 C CA . ALA A 1 189 ? 11.867 5.055 12.719 1 86.81 189 ALA A CA 1
ATOM 1566 C C . ALA A 1 189 ? 11.375 3.635 12.961 1 86.81 189 ALA A C 1
ATOM 1568 O O . ALA A 1 189 ? 10.867 2.98 12.047 1 86.81 189 ALA A O 1
ATOM 1569 N N . LYS A 1 190 ? 11.391 3.199 14.125 1 80.94 190 LYS A N 1
ATOM 1570 C CA . LYS A 1 190 ? 11.047 1.829 14.492 1 80.94 190 LYS A CA 1
ATOM 1571 C C . LYS A 1 190 ? 9.539 1.625 14.508 1 80.94 190 LYS A C 1
ATOM 1573 O O . LYS A 1 190 ? 9.062 0.49 14.57 1 80.94 190 LYS A O 1
ATOM 1578 N N . TRP A 1 191 ? 8.789 2.766 14.375 1 80.38 191 TRP A N 1
ATOM 1579 C CA . TRP A 1 191 ? 7.344 2.623 14.289 1 80.38 191 TRP A CA 1
ATOM 1580 C C . TRP A 1 191 ? 6.949 1.754 13.102 1 80.38 191 TRP A C 1
ATOM 1582 O O . TRP A 1 191 ? 5.891 1.119 13.109 1 80.38 191 TRP A O 1
ATOM 1592 N N . GLY A 1 192 ? 7.758 1.792 12.102 1 84.44 192 GLY A N 1
ATOM 1593 C CA . GLY A 1 192 ? 7.465 1.044 10.891 1 84.44 192 GLY A CA 1
ATOM 1594 C C . GLY A 1 192 ? 6.422 1.711 10.008 1 84.44 192 GLY A C 1
ATOM 1595 O O . GLY A 1 192 ? 5.945 2.803 10.328 1 84.44 192 GLY A O 1
ATOM 1596 N N . ASN A 1 193 ? 6.129 1.071 8.922 1 87.38 193 ASN A N 1
ATOM 1597 C CA . ASN A 1 193 ? 5.215 1.68 7.965 1 87.38 193 ASN A CA 1
ATOM 1598 C C . ASN A 1 193 ? 3.852 0.992 7.977 1 87.38 193 ASN A C 1
ATOM 1600 O O . ASN A 1 193 ? 3.117 1.044 6.988 1 87.38 193 ASN A O 1
ATOM 1604 N N . LEU A 1 194 ? 3.568 0.256 8.953 1 85.81 194 LEU A N 1
ATOM 1605 C CA . LEU A 1 194 ? 2.246 -0.286 9.242 1 85.81 194 LEU A CA 1
ATOM 1606 C C . LEU A 1 194 ? 1.729 0.23 10.578 1 85.81 194 LEU A C 1
ATOM 1608 O O . LEU A 1 194 ? 2.18 -0.215 11.641 1 85.81 194 LEU A O 1
ATOM 1612 N N . TRP A 1 195 ? 0.83 1.14 10.445 1 82.75 195 TRP A N 1
ATOM 1613 C CA . TRP A 1 195 ? 0.251 1.729 11.648 1 82.75 195 TRP A CA 1
ATOM 1614 C C . TRP A 1 195 ? -1.133 1.151 11.922 1 82.75 195 TRP A C 1
ATOM 1616 O O . TRP A 1 195 ? -1.852 0.771 11 1 82.75 195 TRP A O 1
ATOM 1626 N N . VAL A 1 196 ? -1.471 0.93 13.117 1 72.94 196 VAL A N 1
ATOM 1627 C CA . VAL A 1 196 ? -2.77 0.381 13.492 1 72.94 196 VAL A CA 1
ATOM 1628 C C . VAL A 1 196 ? -3.566 1.425 14.273 1 72.94 196 VAL A C 1
ATOM 1630 O O . VAL A 1 196 ? -3.074 1.983 15.258 1 72.94 196 VAL A O 1
ATOM 1633 N N . ARG A 1 197 ? -4.688 1.688 13.633 1 68.38 197 ARG A N 1
ATOM 1634 C CA . ARG A 1 197 ? -5.605 2.582 14.336 1 68.38 197 ARG A CA 1
ATOM 1635 C C . ARG A 1 197 ? -6.113 1.946 15.625 1 68.38 197 ARG A C 1
ATOM 1637 O O . ARG A 1 197 ? -6.559 0.797 15.617 1 68.38 197 ARG A O 1
ATOM 1644 N N . PRO A 1 198 ? -5.789 2.545 16.812 1 57.03 198 PRO A N 1
ATOM 1645 C CA . PRO A 1 198 ? -6.328 1.953 18.047 1 57.03 198 PRO A CA 1
ATOM 1646 C C . PRO A 1 198 ? -7.836 1.732 17.984 1 57.03 198 PRO A C 1
ATOM 1648 O O . PRO A 1 198 ? -8.539 2.445 17.25 1 57.03 198 PRO A O 1
ATOM 1651 N N . ASP A 1 199 ? -8.219 0.53 18.375 1 49.22 199 ASP A N 1
ATOM 1652 C CA . ASP A 1 199 ? -9.648 0.256 18.469 1 49.22 199 ASP A CA 1
ATOM 1653 C C . ASP A 1 199 ? -10.383 1.38 19.203 1 49.22 199 ASP A C 1
ATOM 1655 O O . ASP A 1 199 ? -10.078 1.674 20.359 1 49.22 199 ASP A O 1
ATOM 1659 N N . GLN A 1 200 ? -10.25 2.506 18.906 1 48.38 200 GLN A N 1
ATOM 1660 C CA . GLN A 1 200 ? -10.984 3.5 19.672 1 48.38 200 GLN A CA 1
ATOM 1661 C C . GLN A 1 200 ? -12.438 3.064 19.891 1 48.38 200 GLN A C 1
ATOM 1663 O O . GLN A 1 200 ? -13.109 2.648 18.953 1 48.38 200 GLN A O 1
ATOM 1668 N N . SER A 1 201 ? -12.781 2.412 20.844 1 40.38 201 SER A N 1
ATOM 1669 C CA . SER A 1 201 ? -14.188 2.521 21.203 1 40.38 201 SER A CA 1
ATOM 1670 C C . SER A 1 201 ? -14.828 3.748 20.562 1 40.38 201 SER A C 1
ATOM 1672 O O . SER A 1 201 ? -14.203 4.805 20.469 1 40.38 201 SER A O 1
ATOM 1674 N N . VAL A 1 202 ? -15.711 3.576 19.547 1 41.12 202 VAL A N 1
ATOM 1675 C CA . VAL A 1 202 ? -16.766 4.379 18.953 1 41.12 202 VAL A CA 1
ATOM 1676 C C . VAL A 1 202 ? -17.016 5.625 19.812 1 41.12 202 VAL A C 1
ATOM 1678 O O . VAL A 1 202 ? -17.688 6.559 19.375 1 41.12 202 VAL A O 1
ATOM 1681 N N . HIS A 1 203 ? -16.516 5.582 20.938 1 39.56 203 HIS A N 1
ATOM 1682 C CA . HIS A 1 203 ? -17.188 6.492 21.859 1 39.56 203 HIS A CA 1
ATOM 1683 C C . HIS A 1 203 ? -16.75 7.934 21.625 1 39.56 203 HIS A C 1
ATOM 1685 O O . HIS A 1 203 ? -17.562 8.859 21.734 1 39.56 203 HIS A O 1
ATOM 1691 N N . LEU A 1 204 ? -15.539 8.062 21.5 1 41.94 204 LEU A N 1
ATOM 1692 C CA . LEU A 1 204 ? -15.305 9.5 21.516 1 41.94 204 LEU A CA 1
ATOM 1693 C C . LEU A 1 204 ? -15.75 10.133 20.203 1 41.94 204 LEU A C 1
ATOM 1695 O O . LEU A 1 204 ? -15.992 11.344 20.141 1 41.94 204 LEU A O 1
ATOM 1699 N N . GLN A 1 205 ? -15.539 9.422 19.078 1 44.53 205 GLN A N 1
ATOM 1700 C CA . GLN A 1 205 ? -15.922 10 17.797 1 44.53 205 GLN A CA 1
ATOM 1701 C C . GLN A 1 205 ? -17.391 10.414 17.797 1 44.53 205 GLN A C 1
ATOM 1703 O O . GLN A 1 205 ? -17.812 11.242 17 1 44.53 205 GLN A O 1
ATOM 1708 N N . ARG A 1 206 ? -18.031 9.836 18.719 1 43.16 206 ARG A N 1
ATOM 1709 C CA . ARG A 1 206 ? -19.453 10.203 18.719 1 43.16 206 ARG A CA 1
ATOM 1710 C C . ARG A 1 206 ? -19.625 11.672 19.078 1 43.16 206 ARG A C 1
ATOM 1712 O O . ARG A 1 206 ? -20.672 12.266 18.797 1 43.16 206 ARG A O 1
ATOM 1719 N N . ARG A 1 207 ? -18.609 12.078 19.75 1 43.91 207 ARG A N 1
ATOM 1720 C CA . ARG A 1 207 ? -18.953 13.445 20.141 1 43.91 207 ARG A CA 1
ATOM 1721 C C . ARG A 1 207 ? -18.875 14.383 18.938 1 43.91 207 ARG A C 1
ATOM 1723 O O . ARG A 1 207 ? -19.609 15.367 18.859 1 43.91 207 ARG A O 1
ATOM 1730 N N . TYR A 1 208 ? -17.875 14.102 18.031 1 49.19 208 TYR A N 1
ATOM 1731 C CA . TYR A 1 208 ? -17.859 15.047 16.922 1 49.19 208 TYR A CA 1
ATOM 1732 C C . TYR A 1 208 ? -18.391 14.391 15.648 1 49.19 208 TYR A C 1
ATOM 1734 O O . TYR A 1 208 ? -18.062 13.25 15.336 1 49.19 208 TYR A O 1
ATOM 1742 N N . ARG A 1 209 ? -19.516 14.688 15.203 1 48.34 209 ARG A N 1
ATOM 1743 C CA . ARG A 1 209 ? -20.406 14.219 14.156 1 48.34 209 ARG A CA 1
ATOM 1744 C C . ARG A 1 209 ? -19.703 14.164 12.805 1 48.34 209 ARG A C 1
ATOM 1746 O O . ARG A 1 209 ? -20.359 14.172 11.758 1 48.34 209 ARG A O 1
ATOM 1753 N N . HIS A 1 210 ? -18.422 14.391 12.758 1 54.59 210 HIS A N 1
ATOM 1754 C CA . HIS A 1 210 ? -17.953 14.234 11.383 1 54.59 210 HIS A CA 1
ATOM 1755 C C . HIS A 1 210 ? -17.531 12.797 11.109 1 54.59 210 HIS A C 1
ATOM 1757 O O . HIS A 1 210 ? -16.656 12.258 11.789 1 54.59 210 HIS A O 1
ATOM 1763 N N . PRO A 1 211 ? -18.234 12.18 10.156 1 52.06 211 PRO A N 1
ATOM 1764 C CA . PRO A 1 211 ? -18.078 10.75 9.883 1 52.06 211 PRO A CA 1
ATOM 1765 C C . PRO A 1 211 ? -16.672 10.383 9.438 1 52.06 211 PRO A C 1
ATOM 1767 O O . PRO A 1 211 ? -16.219 9.258 9.648 1 52.06 211 PRO A O 1
ATOM 1770 N N . SER A 1 212 ? -15.898 11.375 8.891 1 55.88 212 SER A N 1
ATOM 1771 C CA . SER A 1 212 ? -14.719 10.883 8.18 1 55.88 212 SER A CA 1
ATOM 1772 C C . SER A 1 212 ? -13.445 11.539 8.703 1 55.88 212 SER A C 1
ATOM 1774 O O . SER A 1 212 ? -12.469 11.688 7.969 1 55.88 212 SER A O 1
ATOM 1776 N N . THR A 1 213 ? -13.391 11.766 9.984 1 73.06 213 THR A N 1
ATOM 1777 C CA . THR A 1 213 ? -12.219 12.422 10.547 1 73.06 213 THR A CA 1
ATOM 1778 C C . THR A 1 213 ? -11.258 11.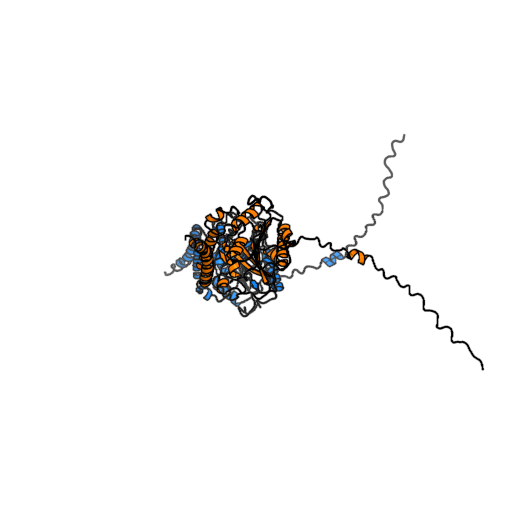398 11.148 1 73.06 213 THR A C 1
ATOM 1780 O O . THR A 1 213 ? -11.695 10.43 11.773 1 73.06 213 THR A O 1
ATOM 1783 N N . PHE A 1 214 ? -9.945 11.625 10.781 1 82 214 PHE A N 1
ATOM 1784 C CA . PHE A 1 214 ? -8.969 10.812 11.5 1 82 214 PHE A CA 1
ATOM 1785 C C . PHE A 1 214 ? -8.828 11.289 12.938 1 82 214 PHE A C 1
ATOM 1787 O O . PHE A 1 214 ? -9.008 12.477 13.227 1 82 214 PHE A O 1
ATOM 1794 N N . PRO A 1 215 ? -8.586 10.375 13.812 1 79.69 215 PRO A N 1
ATOM 1795 C CA . PRO A 1 215 ? -8.477 10.727 15.234 1 79.69 215 PRO A CA 1
ATOM 1796 C C . PRO A 1 215 ? -7.266 11.609 15.531 1 79.69 215 PRO A C 1
ATOM 1798 O O . PRO A 1 215 ? -6.277 11.578 14.789 1 79.69 215 PRO A O 1
ATOM 1801 N N . LEU A 1 216 ? -7.285 12.375 16.562 1 79.88 216 LEU A N 1
ATOM 1802 C CA . LEU A 1 216 ? -6.289 13.359 16.969 1 79.88 216 LEU A CA 1
ATOM 1803 C C . LEU A 1 216 ? -4.914 12.711 17.125 1 79.88 216 LEU A C 1
ATOM 1805 O O . LEU A 1 216 ? -3.893 13.344 16.844 1 79.88 216 LEU A O 1
ATOM 1809 N N . TYR A 1 217 ? -4.91 11.461 17.469 1 75.88 217 TYR A N 1
ATOM 1810 C CA . TYR A 1 217 ? -3.637 10.797 17.719 1 75.88 217 TYR A CA 1
ATOM 1811 C C . TYR A 1 217 ? -2.773 10.781 16.469 1 75.88 217 TYR A C 1
ATOM 1813 O O . TYR A 1 217 ? -1.543 10.812 16.547 1 75.88 217 TYR A O 1
ATOM 1821 N N . LEU A 1 218 ? -3.355 10.719 15.359 1 86.31 218 LEU A N 1
ATOM 1822 C CA . LEU A 1 218 ? -2.605 10.578 14.109 1 86.31 218 LEU A CA 1
ATOM 1823 C C . LEU A 1 218 ? -1.775 11.828 13.828 1 86.31 218 LEU A C 1
ATOM 1825 O O . LEU A 1 218 ? -0.55 11.75 13.719 1 86.31 218 LEU A O 1
ATOM 1829 N N . PRO A 1 219 ? -2.404 13.023 13.781 1 90.75 219 PRO A N 1
ATOM 1830 C CA . PRO A 1 219 ? -1.567 14.203 13.547 1 90.75 219 PRO A CA 1
ATOM 1831 C C . PRO A 1 219 ? -0.587 14.469 14.688 1 90.75 219 PRO A C 1
ATOM 1833 O O . PRO A 1 219 ? 0.509 14.984 14.461 1 90.75 219 PRO A O 1
ATOM 1836 N N . LEU A 1 220 ? -0.944 14.102 15.867 1 84.44 220 LEU A N 1
ATOM 1837 C CA . LEU A 1 220 ? -0.011 14.258 16.969 1 84.44 220 LEU A CA 1
ATOM 1838 C C . LEU A 1 220 ? 1.227 13.391 16.781 1 84.44 220 LEU A C 1
ATOM 1840 O O . LEU A 1 220 ? 2.352 13.852 16.984 1 84.44 220 LEU A O 1
ATOM 1844 N N . ALA A 1 221 ? 0.986 12.156 16.422 1 84.19 221 ALA A N 1
ATOM 1845 C CA . ALA A 1 221 ? 2.096 11.242 16.172 1 84.19 221 ALA A CA 1
ATOM 1846 C C . ALA A 1 221 ? 2.975 11.766 15.031 1 84.19 221 ALA A C 1
ATOM 1848 O O . ALA A 1 221 ? 4.203 11.688 15.102 1 84.19 221 ALA A O 1
ATOM 1849 N N . ILE A 1 222 ? 2.357 12.258 14.016 1 92.56 222 ILE A N 1
ATOM 1850 C CA . ILE A 1 222 ? 3.08 12.773 12.852 1 92.56 222 ILE A CA 1
ATOM 1851 C C . ILE A 1 222 ? 3.928 13.977 13.266 1 92.56 222 ILE A C 1
ATOM 1853 O O . ILE A 1 222 ? 5.113 14.047 12.93 1 92.56 222 ILE A O 1
ATOM 1857 N N . LEU A 1 223 ? 3.348 14.906 13.992 1 90.88 223 LEU A N 1
ATOM 1858 C CA . LEU A 1 223 ? 4.074 16.109 14.414 1 90.88 223 LEU A CA 1
ATOM 1859 C C . LEU A 1 223 ? 5.23 15.734 15.344 1 90.88 223 LEU A C 1
ATOM 1861 O O . LEU A 1 223 ? 6.293 16.359 15.289 1 90.88 223 LEU A O 1
ATOM 1865 N N . TYR A 1 224 ? 5.012 14.727 16.141 1 84.69 224 TYR A N 1
ATOM 1866 C CA . TYR A 1 224 ? 6.098 14.227 16.969 1 84.69 224 TYR A CA 1
ATOM 1867 C C . TYR A 1 224 ? 7.238 13.688 16.125 1 84.69 224 TYR A C 1
ATOM 1869 O O . TYR A 1 224 ? 8.406 13.992 16.375 1 84.69 224 TYR A O 1
ATOM 1877 N N . ALA A 1 225 ? 6.887 12.914 15.188 1 88.81 225 ALA A N 1
ATOM 1878 C CA . ALA A 1 225 ? 7.883 12.305 14.312 1 88.81 225 ALA A CA 1
ATOM 1879 C C . ALA A 1 225 ? 8.656 13.367 13.531 1 88.81 225 ALA A C 1
ATOM 1881 O O . ALA A 1 225 ? 9.859 13.219 13.289 1 88.81 225 ALA A O 1
ATOM 1882 N N . MET A 1 226 ? 7.969 14.422 13.094 1 93.75 226 MET A N 1
ATOM 1883 C CA . MET A 1 226 ? 8.594 15.453 12.266 1 93.75 226 MET A CA 1
ATOM 1884 C C . MET A 1 226 ? 9.508 16.344 13.102 1 93.75 226 MET A C 1
ATOM 1886 O O . MET A 1 226 ? 10.438 16.953 12.57 1 93.75 226 MET A O 1
ATOM 1890 N N . ASN A 1 227 ? 9.203 16.391 14.359 1 89.62 227 ASN A N 1
ATOM 1891 C CA . ASN A 1 227 ? 10.039 17.172 15.266 1 89.62 227 ASN A CA 1
ATOM 1892 C C . ASN A 1 227 ? 10.305 18.562 14.703 1 89.62 227 ASN A C 1
ATOM 1894 O O . ASN A 1 227 ? 11.461 18.984 14.586 1 89.62 227 ASN A O 1
ATOM 1898 N N . LEU A 1 228 ? 9.266 19.312 14.383 1 93.19 228 LEU A N 1
ATOM 1899 C CA . LEU A 1 228 ? 9.359 20.641 13.781 1 93.19 228 LEU A CA 1
ATOM 1900 C C . LEU A 1 228 ? 9.875 21.656 14.797 1 93.19 228 LEU A C 1
ATOM 1902 O O . LEU A 1 228 ? 9.641 21.5 16 1 93.19 228 LEU A O 1
ATOM 1906 N N . PRO A 1 229 ? 10.57 22.672 14.32 1 90.94 229 PRO A N 1
ATOM 1907 C CA . PRO A 1 229 ? 10.922 23.766 15.227 1 90.94 229 PRO A CA 1
ATOM 1908 C C . PRO A 1 229 ? 9.703 24.453 15.836 1 90.94 229 PRO A C 1
ATOM 1910 O O . PRO A 1 229 ? 8.641 24.5 15.203 1 90.94 229 PRO A O 1
ATOM 1913 N N . PRO A 1 230 ? 9.93 24.938 17 1 85.44 230 PRO A N 1
ATOM 1914 C CA . PRO A 1 230 ? 8.82 25.672 17.609 1 85.44 230 PRO A CA 1
ATOM 1915 C C . PRO A 1 230 ? 8.312 26.812 16.734 1 85.44 230 PRO A C 1
ATOM 1917 O O . PRO A 1 230 ? 9.102 27.5 16.078 1 85.44 230 PRO A O 1
ATOM 1920 N N . GLY A 1 231 ? 7.074 27.016 16.719 1 86.56 231 GLY A N 1
ATOM 1921 C CA . GLY A 1 231 ? 6.469 28.078 15.953 1 86.56 231 GLY A CA 1
ATOM 1922 C C . GLY A 1 231 ? 6.293 27.734 14.484 1 86.56 231 GLY A C 1
ATOM 1923 O O . GLY A 1 231 ? 6.109 28.625 13.648 1 86.56 231 GLY A O 1
ATOM 1924 N N . SER A 1 232 ? 6.488 26.531 14.156 1 95.94 232 SER A N 1
ATOM 1925 C CA . SER A 1 232 ? 6.219 26.094 12.789 1 95.94 232 SER A CA 1
ATOM 1926 C C . SER A 1 232 ? 4.738 26.219 12.453 1 95.94 232 SER A C 1
ATOM 1928 O O . SER A 1 232 ? 3.889 26.219 13.344 1 95.94 232 SER A O 1
ATOM 1930 N N . LEU A 1 233 ? 4.426 26.391 11.18 1 98.12 233 LEU A N 1
ATOM 1931 C CA . LEU A 1 233 ? 3.045 26.5 10.727 1 98.12 233 LEU A CA 1
ATOM 1932 C C . LEU A 1 233 ? 2.545 25.188 10.148 1 98.12 233 LEU A C 1
ATOM 1934 O O . LEU A 1 233 ? 3.113 24.672 9.188 1 98.12 233 LEU A O 1
ATOM 1938 N N . VAL A 1 234 ? 1.523 24.625 10.758 1 98.5 234 VAL A N 1
ATOM 1939 C CA . VAL A 1 234 ? 0.891 23.375 10.352 1 98.5 234 VAL A CA 1
ATOM 1940 C C . VAL A 1 234 ? -0.424 23.672 9.633 1 98.5 234 VAL A C 1
ATOM 1942 O O . VAL A 1 234 ? -1.197 24.531 10.07 1 98.5 234 VAL A O 1
ATOM 1945 N N . PHE A 1 235 ? -0.682 22.922 8.562 1 98.75 235 PHE A N 1
ATOM 1946 C CA . PHE A 1 235 ? -1.779 23.281 7.676 1 98.75 235 PHE A CA 1
ATOM 1947 C C . PHE A 1 235 ? -2.666 22.078 7.383 1 98.75 235 PHE A C 1
ATOM 1949 O O . PHE A 1 235 ? -2.178 20.953 7.293 1 98.75 235 PHE A O 1
ATOM 1956 N N . ASP A 1 236 ? -3.975 22.297 7.25 1 98.5 236 ASP A N 1
ATOM 1957 C CA . ASP A 1 236 ? -4.957 21.344 6.742 1 98.5 236 ASP A CA 1
ATOM 1958 C C . ASP A 1 236 ? -5.977 22.031 5.84 1 98.5 236 ASP A C 1
ATOM 1960 O O . ASP A 1 236 ? -6.863 22.75 6.324 1 98.5 236 ASP A O 1
ATOM 1964 N N . PRO A 1 237 ? -5.887 21.859 4.551 1 98.25 237 PRO A N 1
ATOM 1965 C CA . PRO A 1 237 ? -6.84 22.5 3.639 1 98.25 237 PRO A CA 1
ATOM 1966 C C . PRO A 1 237 ? -8.227 21.859 3.691 1 98.25 237 PRO A C 1
ATOM 1968 O O . PRO A 1 237 ? -9.188 22.406 3.15 1 98.25 237 PRO A O 1
ATOM 1971 N N . TYR A 1 238 ? -8.312 20.703 4.219 1 96.75 238 TYR A N 1
ATOM 1972 C CA . TYR A 1 238 ? -9.57 20.016 4.48 1 96.75 238 TYR A CA 1
ATOM 1973 C C . TYR A 1 238 ? -9.805 19.844 5.977 1 96.75 238 TYR A C 1
ATOM 1975 O O . TYR A 1 238 ? -9.789 18.734 6.5 1 96.75 238 TYR A O 1
ATOM 1983 N N . GLY A 1 239 ? -10.141 20.906 6.609 1 95.25 239 GLY A N 1
ATOM 1984 C CA . GLY A 1 239 ? -10.039 21.047 8.055 1 95.25 239 GLY A CA 1
ATOM 1985 C C . GLY A 1 239 ? -11.07 20.234 8.805 1 95.25 239 GLY A C 1
ATOM 1986 O O . GLY A 1 239 ? -10.82 19.797 9.93 1 95.25 239 GLY A O 1
ATOM 1987 N N . GLY A 1 240 ? -12.273 20.062 8.164 1 91.56 240 GLY A N 1
ATOM 1988 C CA . GLY A 1 240 ? -13.328 19.328 8.867 1 91.56 240 GLY A CA 1
ATOM 1989 C C . GLY A 1 240 ? -13.594 19.859 10.258 1 91.56 240 GLY A C 1
ATOM 1990 O O . GLY A 1 240 ? -13.875 21.047 10.438 1 91.56 240 GLY A O 1
ATOM 1991 N N . THR A 1 241 ? -13.32 19.016 11.266 1 87.44 241 THR A N 1
ATOM 1992 C CA . THR A 1 241 ? -13.609 19.391 12.641 1 87.44 241 THR A CA 1
ATOM 1993 C C . THR A 1 241 ? -12.359 19.938 13.328 1 87.44 241 THR A C 1
ATOM 1995 O O . THR A 1 241 ? -12.328 20.062 14.555 1 87.44 241 THR A O 1
ATOM 1998 N N . GLY A 1 242 ? -11.312 20.156 12.617 1 91.88 242 GLY A N 1
ATOM 1999 C CA . GLY A 1 242 ? -10.156 20.875 13.109 1 91.88 242 GLY A CA 1
ATOM 2000 C C . GLY A 1 242 ? -9.148 19.984 13.82 1 91.88 242 GLY A C 1
ATOM 2001 O O . GLY A 1 242 ? -8.398 20.453 14.68 1 91.88 242 GLY A O 1
ATOM 2002 N N . THR A 1 243 ? -9.109 18.703 13.5 1 90.12 243 THR A N 1
ATOM 2003 C CA . THR A 1 243 ? -8.25 17.734 14.188 1 90.12 243 THR A CA 1
ATOM 2004 C C . THR A 1 243 ? -6.781 18.109 14.031 1 90.12 243 THR A C 1
ATOM 2006 O O . THR A 1 243 ? -6.035 18.141 15.016 1 90.12 243 THR A O 1
ATOM 2009 N N . THR A 1 244 ? -6.348 18.438 12.836 1 95 244 THR A N 1
ATOM 2010 C CA . THR A 1 244 ? -4.969 18.828 12.586 1 95 244 THR A CA 1
ATOM 2011 C C . THR A 1 244 ? -4.641 20.141 13.289 1 95 244 THR A C 1
ATOM 2013 O O . THR A 1 244 ? -3.568 20.281 13.883 1 95 244 THR A O 1
ATOM 2016 N N . ALA A 1 245 ? -5.516 21.078 13.195 1 93.62 245 ALA A N 1
ATOM 2017 C CA . ALA A 1 245 ? -5.316 22.359 13.883 1 93.62 245 ALA A CA 1
ATOM 2018 C C . ALA A 1 245 ? -5.164 22.156 15.383 1 93.62 245 ALA A C 1
ATOM 2020 O O . ALA A 1 245 ? -4.293 22.75 16.016 1 93.62 245 ALA A O 1
ATOM 2021 N N . LYS A 1 246 ? -6 21.359 15.922 1 88.5 246 LYS A N 1
ATOM 2022 C CA . LYS A 1 246 ? -5.93 21.062 17.344 1 88.5 246 LYS A CA 1
ATOM 2023 C C . LYS A 1 246 ? -4.59 20.422 17.719 1 88.5 246 LYS A C 1
ATOM 2025 O O . LYS A 1 246 ? -3.98 20.781 18.719 1 88.5 246 LYS A O 1
ATOM 2030 N N . ALA A 1 247 ? -4.156 19.469 16.938 1 88.31 247 ALA A N 1
ATOM 2031 C CA . ALA A 1 247 ? -2.867 18.828 17.172 1 88.31 247 ALA A CA 1
ATOM 2032 C C . ALA A 1 247 ? -1.73 19.844 17.141 1 88.31 247 ALA A C 1
ATOM 2034 O O . ALA A 1 247 ? -0.803 19.781 17.953 1 88.31 247 ALA A O 1
ATOM 2035 N N . ALA A 1 248 ? -1.814 20.75 16.156 1 90.88 248 ALA A N 1
ATOM 2036 C CA . ALA A 1 248 ? -0.813 21.812 16.062 1 90.88 248 ALA A CA 1
ATOM 2037 C C . ALA A 1 248 ? -0.8 22.656 17.344 1 90.88 248 ALA A C 1
ATOM 2039 O O . ALA A 1 248 ? 0.264 22.938 17.891 1 90.88 248 ALA A O 1
ATOM 2040 N N . GLN A 1 249 ? -1.955 23 17.734 1 85.88 249 GLN A N 1
ATOM 2041 C CA . GLN A 1 249 ? -2.092 23.812 18.953 1 85.88 249 GLN A CA 1
ATOM 2042 C C . GLN A 1 249 ? -1.491 23.109 20.156 1 85.88 249 GLN A C 1
ATOM 2044 O O . GLN A 1 249 ? -0.705 23.688 20.906 1 85.88 249 GLN A O 1
ATOM 2049 N N . VAL A 1 250 ? -1.831 21.859 20.281 1 78.06 250 VAL A N 1
ATOM 2050 C CA . VAL A 1 250 ? -1.359 21.047 21.406 1 78.06 250 VAL A CA 1
ATOM 2051 C C . VAL A 1 250 ? 0.162 20.938 21.359 1 78.06 250 VAL A C 1
ATOM 2053 O O . VAL A 1 250 ? 0.823 20.938 22.406 1 78.06 250 VAL A O 1
ATOM 2056 N N . SER A 1 251 ? 0.728 20.906 20.188 1 81.69 251 SER A N 1
ATOM 2057 C CA . SER A 1 251 ? 2.162 20.734 20 1 81.69 251 SER A CA 1
ATOM 2058 C C . SER A 1 251 ? 2.887 22.078 19.953 1 81.69 251 SER A C 1
ATOM 2060 O O . SER A 1 251 ? 4.074 22.141 19.609 1 81.69 251 SER A O 1
ATOM 2062 N N . ASN A 1 252 ? 2.219 23.172 20.234 1 82.88 252 ASN A N 1
ATOM 2063 C CA . ASN A 1 252 ? 2.76 24.516 20.297 1 82.88 252 ASN A CA 1
ATOM 2064 C C . ASN A 1 252 ? 3.256 24.984 18.922 1 82.88 252 ASN A C 1
ATOM 2066 O O . ASN A 1 252 ? 4.363 25.516 18.812 1 82.88 252 ASN A O 1
ATOM 2070 N N . HIS A 1 253 ? 2.531 24.641 17.969 1 91.19 253 HIS A N 1
ATOM 2071 C CA . HIS A 1 253 ? 2.74 25.156 16.625 1 91.19 253 HIS A CA 1
ATOM 2072 C C . HIS A 1 253 ? 1.577 26.031 16.172 1 91.19 253 HIS A C 1
ATOM 2074 O O . HIS A 1 253 ? 0.487 25.969 16.75 1 91.19 253 HIS A O 1
ATOM 2080 N N . TRP A 1 254 ? 1.86 26.906 15.266 1 94.69 254 TRP A N 1
ATOM 2081 C CA . TRP A 1 254 ? 0.781 27.641 14.625 1 94.69 254 TRP A CA 1
ATOM 2082 C C . TRP A 1 254 ? -0.021 26.734 13.695 1 94.69 254 TRP A C 1
ATOM 2084 O O . TRP A 1 254 ? 0.499 25.75 13.18 1 94.69 254 TRP A O 1
ATOM 2094 N N . TYR A 1 255 ? -1.312 27.047 13.539 1 96 255 TYR A N 1
ATOM 2095 C CA . TYR A 1 255 ? -2.15 26.266 12.625 1 96 255 TYR A CA 1
ATOM 2096 C C . TYR A 1 255 ? -2.83 27.172 11.609 1 96 255 TYR A C 1
ATOM 2098 O O . TYR A 1 255 ? -3.045 28.359 11.867 1 96 255 TYR A O 1
ATOM 2106 N N . LEU A 1 256 ? -3.021 26.688 10.477 1 98 256 LEU A N 1
ATOM 2107 C CA . LEU A 1 256 ? -3.9 27.203 9.43 1 98 256 LEU A CA 1
ATOM 2108 C C . LEU A 1 256 ? -4.801 26.094 8.891 1 98 256 LEU A C 1
ATOM 2110 O O . LEU A 1 256 ? -4.324 25.016 8.547 1 98 256 LEU A O 1
ATOM 2114 N N . THR A 1 257 ? -6.07 26.281 8.938 1 97.69 257 THR A N 1
ATOM 2115 C CA . THR A 1 257 ? -6.992 25.281 8.414 1 97.69 257 THR A CA 1
ATOM 2116 C C . THR A 1 257 ? -8.094 25.938 7.582 1 97.69 257 THR A C 1
ATOM 2118 O O . THR A 1 257 ? -8.344 27.125 7.715 1 97.69 257 THR A O 1
ATOM 2121 N N . MET A 1 258 ? -8.633 25.188 6.656 1 97.06 258 MET A N 1
ATOM 2122 C CA . MET A 1 258 ? -9.672 25.656 5.746 1 97.06 258 MET A CA 1
ATOM 2123 C C . MET A 1 258 ? -10.789 24.625 5.602 1 97.06 258 MET A C 1
ATOM 2125 O O . MET A 1 258 ? -10.555 23.422 5.754 1 97.06 258 MET A O 1
ATOM 2129 N N . ASP A 1 259 ? -11.906 25.078 5.379 1 95.38 259 ASP A N 1
ATOM 2130 C CA . ASP A 1 259 ? -13.047 24.25 5.004 1 95.38 259 ASP A CA 1
ATOM 2131 C C . ASP A 1 259 ? -14.125 25.062 4.301 1 95.38 259 ASP A C 1
ATOM 2133 O O . ASP A 1 259 ? -14.289 26.25 4.586 1 95.38 259 ASP A O 1
ATOM 2137 N N . VAL A 1 260 ? -14.789 24.422 3.404 1 94.62 260 VAL A N 1
ATOM 2138 C CA . VAL A 1 260 ? -15.828 25.109 2.648 1 94.62 260 VAL A CA 1
ATOM 2139 C C . VAL A 1 260 ? -17.094 25.203 3.488 1 94.62 260 VAL A C 1
ATOM 2141 O O . VAL A 1 260 ? -17.938 26.094 3.26 1 94.62 260 VAL A O 1
ATOM 2144 N N . ASP A 1 261 ? -17.266 24.281 4.395 1 92.81 261 ASP A N 1
ATOM 2145 C CA . ASP A 1 261 ? -18.484 24.203 5.203 1 92.81 261 ASP A CA 1
ATOM 2146 C C . ASP A 1 261 ? -18.391 25.125 6.418 1 92.81 261 ASP A C 1
ATOM 2148 O O . ASP A 1 261 ? -17.516 24.969 7.262 1 92.81 261 ASP A O 1
ATOM 2152 N N . LYS A 1 262 ? -19.344 26 6.594 1 93.25 262 LYS A N 1
ATOM 2153 C CA . LYS A 1 262 ? -19.375 26.984 7.684 1 93.25 262 LYS A CA 1
ATOM 2154 C C . LYS A 1 262 ? -19.516 26.281 9.039 1 93.25 262 LYS A C 1
ATOM 2156 O O . LYS A 1 262 ? -18.922 26.734 10.031 1 93.25 262 LYS A O 1
ATOM 2161 N N . ASP A 1 263 ? -20.297 25.297 9.07 1 91.12 263 ASP A N 1
ATOM 2162 C CA . ASP A 1 263 ? -20.5 24.578 10.32 1 91.12 263 ASP A CA 1
ATOM 2163 C C . ASP A 1 263 ? -19.203 23.938 10.82 1 91.12 263 ASP A C 1
ATOM 2165 O O . ASP A 1 263 ? -18.922 23.938 12.016 1 91.12 263 ASP A O 1
ATOM 2169 N N . TYR A 1 264 ? -18.453 23.453 9.898 1 91.5 264 TYR A N 1
ATOM 2170 C CA . TYR A 1 264 ? -17.172 22.859 10.266 1 91.5 264 TYR A CA 1
ATOM 2171 C C . TYR A 1 264 ? -16.219 23.922 10.781 1 91.5 264 TYR A C 1
ATOM 2173 O O . TYR A 1 264 ? -15.469 23.672 11.742 1 91.5 264 TYR A O 1
ATOM 2181 N N . ILE A 1 265 ? -16.234 25.047 10.18 1 93 265 ILE A N 1
ATOM 2182 C CA . ILE A 1 265 ? -15.383 26.141 10.633 1 93 265 ILE A CA 1
ATOM 2183 C C . ILE A 1 265 ? -15.758 26.531 12.062 1 93 265 ILE A C 1
ATOM 2185 O O . ILE A 1 265 ? -14.883 26.719 12.914 1 93 265 ILE A O 1
ATOM 2189 N N . THR A 1 266 ? -17.016 26.625 12.289 1 91.38 266 THR A N 1
ATOM 2190 C CA . THR A 1 266 ? -17.5 26.953 13.625 1 91.38 266 THR A CA 1
ATOM 2191 C C . THR A 1 266 ? -17.078 25.891 14.641 1 91.38 266 THR A C 1
ATOM 2193 O O . THR A 1 266 ? -16.594 26.219 15.727 1 91.38 266 THR A O 1
ATOM 2196 N N . MET A 1 267 ? -17.25 24.688 14.289 1 87.19 267 MET A N 1
ATOM 2197 C CA . MET A 1 267 ? -16.844 23.578 15.156 1 87.19 267 MET A CA 1
ATOM 2198 C C . MET A 1 267 ? -15.359 23.641 15.469 1 87.19 267 MET A C 1
ATOM 2200 O O . MET A 1 267 ? -14.953 23.406 16.609 1 87.19 267 MET A O 1
ATOM 2204 N N . THR A 1 268 ? -14.602 23.891 14.469 1 90.38 268 THR A N 1
ATOM 2205 C CA . THR A 1 268 ? -13.156 23.984 14.633 1 90.38 268 THR A CA 1
ATOM 2206 C C . THR A 1 268 ? -12.797 25.109 15.602 1 90.38 268 THR A C 1
ATOM 2208 O O . THR A 1 268 ? -12 24.906 16.516 1 90.38 268 THR A O 1
ATOM 2211 N N . LYS A 1 269 ? -13.391 26.234 15.438 1 89.19 269 LYS A N 1
ATOM 2212 C CA . LYS A 1 269 ? -13.109 27.375 16.312 1 89.19 269 LYS A CA 1
ATOM 2213 C C . LYS A 1 269 ? -13.5 27.062 17.766 1 89.19 269 LYS A C 1
ATOM 2215 O O . LYS A 1 269 ? -12.766 27.406 18.688 1 89.19 269 LYS A O 1
ATOM 2220 N N . ASP A 1 270 ? -14.609 26.438 17.938 1 85.44 270 ASP A N 1
ATOM 2221 C CA . ASP A 1 270 ? -15.062 26.062 19.266 1 85.44 270 ASP A CA 1
ATOM 2222 C C . ASP A 1 270 ? -14.109 25.047 19.906 1 85.44 270 ASP A C 1
ATOM 2224 O O . ASP A 1 270 ? -13.797 25.156 21.094 1 85.44 270 ASP A O 1
ATOM 2228 N N . ARG A 1 271 ? -13.68 24.094 19.094 1 83.19 271 ARG A N 1
ATOM 2229 C CA . ARG A 1 271 ? -12.766 23.047 19.562 1 83.19 271 ARG A CA 1
ATOM 2230 C C . ARG A 1 271 ? -11.438 23.656 20.016 1 83.19 271 ARG A C 1
ATOM 2232 O O . ARG A 1 271 ? -10.859 23.203 21 1 83.19 271 ARG A O 1
ATOM 2239 N N . LEU A 1 272 ? -11.047 24.625 19.359 1 85.56 272 LEU A N 1
ATOM 2240 C CA . LEU A 1 272 ? -9.742 25.219 19.609 1 85.56 272 LEU A CA 1
ATOM 2241 C C . LEU A 1 272 ? -9.805 26.188 20.797 1 85.56 272 LEU A C 1
ATOM 2243 O O . LEU A 1 272 ? -8.773 26.531 21.375 1 85.56 272 LEU A O 1
ATOM 2247 N N . ARG A 1 273 ? -10.977 26.562 21.125 1 78.25 273 ARG A N 1
ATOM 2248 C CA . ARG A 1 273 ? -11.156 27.438 22.266 1 78.25 273 ARG A CA 1
ATOM 2249 C C . ARG A 1 273 ? -11.117 26.641 23.578 1 78.25 273 ARG A C 1
ATOM 2251 O O . ARG A 1 273 ? -10.57 27.109 24.578 1 78.25 273 ARG A O 1
ATOM 2258 N N . ASP A 1 274 ? -11.805 25.328 23.641 1 60.16 274 ASP A N 1
ATOM 2259 C CA . ASP A 1 274 ? -11.984 24.531 24.859 1 60.16 274 ASP A CA 1
ATOM 2260 C C . ASP A 1 274 ? -10.891 23.469 25 1 60.16 274 ASP A C 1
ATOM 2262 O O . ASP A 1 274 ? -11.078 22.328 24.578 1 60.16 274 ASP A O 1
ATOM 2266 N N . THR A 1 275 ? -9.766 23.688 25.141 1 59.12 275 THR A N 1
ATOM 2267 C CA . THR A 1 275 ? -8.656 22.812 24.797 1 59.12 275 THR A CA 1
ATOM 2268 C C . THR A 1 275 ? -8.398 21.797 25.906 1 59.12 275 THR A C 1
ATOM 2270 O O . THR A 1 275 ? -7.52 20.938 25.781 1 59.12 275 THR A O 1
ATOM 2273 N N . VAL A 1 276 ? -9.031 21.766 27.078 1 52.75 276 VAL A N 1
ATOM 2274 C CA . VAL A 1 276 ? -8.32 21.125 28.172 1 52.75 276 VAL A CA 1
ATOM 2275 C C . VAL A 1 276 ? -8.406 19.609 28.016 1 52.75 276 VAL A C 1
ATOM 2277 O O . VAL A 1 276 ? -7.387 18.906 28.062 1 52.75 276 VAL A O 1
ATOM 2280 N N . TYR A 1 277 ? -9.664 19.062 28.016 1 49.31 277 TYR A N 1
ATOM 2281 C CA . TYR A 1 277 ? -9.844 17.641 28.297 1 49.31 277 TYR A CA 1
ATOM 2282 C C . TYR A 1 277 ? -9.406 16.797 27.109 1 49.31 277 TYR A C 1
ATOM 2284 O O . TYR A 1 277 ? -8.719 15.781 27.281 1 49.31 277 TYR A O 1
ATOM 2292 N N . GLU A 1 278 ? -9.758 17.188 25.953 1 56.34 278 GLU A N 1
ATOM 2293 C CA . GLU A 1 278 ? -9.469 16.375 24.781 1 56.34 278 GLU A CA 1
ATOM 2294 C C . GLU A 1 278 ? -7.973 16.141 24.625 1 56.34 278 GLU A C 1
ATOM 2296 O O . GLU A 1 278 ? -7.535 15.047 24.281 1 56.34 278 GLU A O 1
ATOM 2301 N N . ASP A 1 279 ? -7.367 17.125 25.016 1 53.56 279 ASP A N 1
ATOM 2302 C CA . ASP A 1 279 ? -5.922 17.094 24.797 1 53.56 279 ASP A CA 1
ATOM 2303 C C . ASP A 1 279 ? -5.266 15.984 25.609 1 53.56 279 ASP A C 1
ATOM 2305 O O . ASP A 1 279 ? -4.426 15.242 25.094 1 53.56 279 ASP A O 1
ATOM 2309 N N . GLU A 1 280 ? -5.797 15.852 26.766 1 51.19 280 GLU A N 1
ATOM 2310 C CA . GLU A 1 280 ? -5.199 14.891 27.688 1 51.19 280 GLU A CA 1
ATOM 2311 C C . GLU A 1 280 ? -5.438 13.453 27.219 1 51.19 280 GLU A C 1
ATOM 2313 O O . GLU A 1 280 ? -4.535 12.617 27.281 1 51.19 280 GLU A O 1
ATOM 2318 N N . TRP A 1 281 ? -6.508 13.266 26.828 1 52.78 281 TRP A N 1
ATOM 2319 C CA . TRP A 1 281 ? -6.902 11.906 26.484 1 52.78 281 TRP A CA 1
ATOM 2320 C C . TRP A 1 281 ? -6.129 11.414 25.266 1 52.78 281 TRP A C 1
ATOM 2322 O O . TRP A 1 281 ? -5.586 10.305 25.266 1 52.78 281 TRP A O 1
ATOM 2332 N N . TRP A 1 282 ? -5.961 12.219 24.406 1 54.66 282 TRP A N 1
ATOM 2333 C CA . TRP A 1 282 ? -5.367 11.758 23.156 1 54.66 282 TRP A CA 1
ATOM 2334 C C . TRP A 1 282 ? -3.859 11.578 23.297 1 54.66 282 TRP A C 1
ATOM 2336 O O . TRP A 1 282 ? -3.275 10.664 22.719 1 54.66 282 TRP A O 1
ATOM 2346 N N . ILE A 1 283 ? -3.492 12.414 24.141 1 52.94 283 ILE A N 1
ATOM 2347 C CA . ILE A 1 283 ? -2.07 12.258 24.438 1 52.94 283 ILE A CA 1
ATOM 2348 C C . ILE A 1 283 ? -1.824 10.906 25.078 1 52.94 283 ILE A C 1
ATOM 2350 O O . ILE A 1 283 ? -0.88 10.195 24.719 1 52.94 283 ILE A O 1
ATOM 2354 N N . THR A 1 284 ? -2.82 10.547 25.922 1 53.03 284 THR A N 1
ATOM 2355 C CA . THR A 1 284 ? -2.713 9.258 26.594 1 53.03 284 THR A CA 1
ATOM 2356 C C . THR A 1 284 ? -2.826 8.109 25.594 1 53.03 284 THR A C 1
ATOM 2358 O O . THR A 1 284 ? -2.066 7.145 25.656 1 53.03 284 THR A O 1
ATOM 2361 N N . VAL A 1 285 ? -3.658 8.273 24.797 1 53.28 285 VAL A N 1
ATOM 2362 C CA . VAL A 1 285 ? -3.904 7.23 23.812 1 53.28 285 VAL A CA 1
ATOM 2363 C C . VAL A 1 285 ? -2.697 7.098 22.891 1 53.28 285 VAL A C 1
ATOM 2365 O O . VAL A 1 285 ? -2.262 5.988 22.578 1 53.28 285 VAL A O 1
ATOM 2368 N N . MET A 1 286 ? -2.26 8.273 22.484 1 53.69 286 MET A N 1
ATOM 2369 C CA . MET A 1 286 ? -1.082 8.273 21.625 1 53.69 286 MET A CA 1
ATOM 2370 C C . MET A 1 286 ? 0.095 7.59 22.312 1 53.69 286 MET A C 1
ATOM 2372 O O . MET A 1 286 ? 0.804 6.797 21.68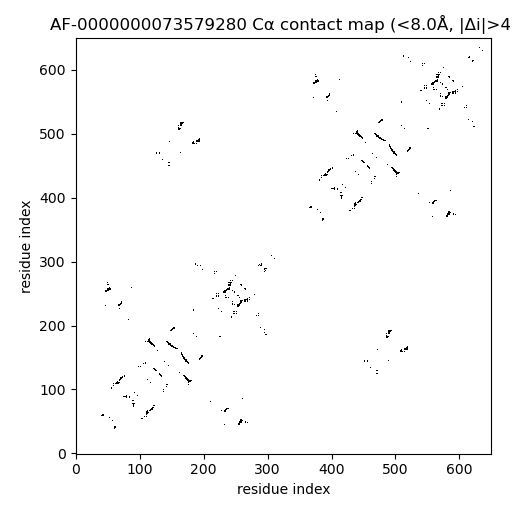8 1 53.69 286 MET A O 1
ATOM 2376 N N . MET A 1 287 ? 0.092 7.832 23.484 1 48.97 287 MET A N 1
ATOM 2377 C CA . MET A 1 287 ? 1.181 7.27 24.281 1 48.97 287 MET A CA 1
ATOM 2378 C C . MET A 1 287 ? 1.063 5.754 24.375 1 48.97 287 MET A C 1
ATOM 2380 O O . MET A 1 287 ? 2.066 5.043 24.281 1 48.97 287 MET A O 1
ATOM 2384 N N . LYS A 1 288 ? -0.029 5.297 24.578 1 51.59 288 LYS A N 1
ATOM 2385 C CA . LYS A 1 288 ? -0.281 3.859 24.641 1 51.59 288 LYS A CA 1
ATOM 2386 C C . LYS A 1 288 ? 0.075 3.18 23.328 1 51.59 288 LYS A C 1
ATOM 2388 O O . LYS A 1 288 ? 0.677 2.105 23.312 1 51.59 288 LYS A O 1
ATOM 2393 N N . GLN A 1 289 ? -0.273 3.904 22.359 1 51.62 289 GLN A N 1
ATOM 2394 C CA . GLN A 1 289 ? -0.013 3.312 21.047 1 51.62 289 GLN A CA 1
ATOM 2395 C C . GLN A 1 289 ? 1.482 3.277 20.75 1 51.62 289 GLN A C 1
ATOM 2397 O O . GLN A 1 289 ? 1.983 2.305 20.172 1 51.62 289 GLN A O 1
ATOM 2402 N N . ILE A 1 290 ? 1.979 4.348 21.125 1 48.41 290 ILE A N 1
ATOM 2403 C CA . ILE A 1 290 ? 3.432 4.414 21 1 48.41 290 ILE A CA 1
ATOM 2404 C C . ILE A 1 290 ? 4.07 3.34 21.875 1 48.41 290 ILE A C 1
ATOM 2406 O O . ILE A 1 290 ? 4.984 2.633 21.438 1 48.41 290 ILE A O 1
ATOM 2410 N N . ASN A 1 291 ? 3.602 3.211 23.078 1 45.44 291 ASN A N 1
ATOM 2411 C CA . ASN A 1 291 ? 4.129 2.266 24.062 1 45.44 291 ASN A CA 1
ATOM 2412 C C . ASN A 1 291 ? 3.898 0.821 23.625 1 45.44 291 ASN A C 1
ATOM 2414 O O . ASN A 1 291 ? 4.73 -0.05 23.875 1 45.44 291 ASN A O 1
ATOM 2418 N N . ASP A 1 292 ? 2.812 0.594 23.312 1 47.09 292 ASP A N 1
ATOM 2419 C CA . ASP A 1 292 ? 2.461 -0.766 22.922 1 47.09 292 ASP A CA 1
ATOM 2420 C C . ASP A 1 292 ? 3.162 -1.158 21.625 1 47.09 292 ASP A C 1
ATOM 2422 O O . ASP A 1 292 ? 3.043 -2.297 21.172 1 47.09 292 ASP A O 1
ATOM 2426 N N . GLY A 1 293 ? 4.258 -0.374 21.406 1 40.69 293 GLY A N 1
ATOM 2427 C CA . GLY A 1 293 ? 5.098 -0.685 20.266 1 40.69 293 GLY A CA 1
ATOM 2428 C C . GLY A 1 293 ? 4.359 -0.604 18.938 1 40.69 293 GLY A C 1
ATOM 2429 O O . GLY A 1 293 ? 4.852 -1.092 17.922 1 40.69 293 GLY A O 1
ATOM 2430 N N . THR A 1 294 ? 3.221 -0.41 19.188 1 38.81 294 THR A N 1
ATOM 2431 C CA . THR A 1 294 ? 2.641 -0.134 17.875 1 38.81 294 THR A CA 1
ATOM 2432 C C . THR A 1 294 ? 3.203 1.162 17.297 1 38.81 294 THR A C 1
ATOM 2434 O O . THR A 1 294 ? 3.445 1.257 16.094 1 38.81 294 THR A O 1
ATOM 2437 N N . LEU A 1 295 ? 3.148 2.375 18 1 39.22 295 LEU A N 1
ATOM 2438 C CA . LEU A 1 295 ? 4.086 3.484 17.844 1 39.22 295 LEU A CA 1
ATOM 2439 C C . LEU A 1 295 ? 5.227 3.367 18.859 1 39.22 295 LEU A C 1
ATOM 2441 O O . LEU A 1 295 ? 4.988 3.281 20.062 1 39.22 295 LEU A O 1
ATOM 2445 N N . ASN A 1 296 ? 6.359 2.602 18.766 1 35.19 296 ASN A N 1
ATOM 2446 C CA . ASN A 1 296 ? 7.496 2.387 19.656 1 35.19 296 ASN A CA 1
ATOM 2447 C C . ASN A 1 296 ? 7.988 3.697 20.266 1 35.19 296 ASN A C 1
ATOM 2449 O O . ASN A 1 296 ? 8.93 4.309 19.75 1 35.19 296 ASN A O 1
ATOM 2453 N N . LEU A 1 297 ? 7.293 4.652 20.656 1 35.75 297 LEU A N 1
ATOM 2454 C CA . LEU A 1 297 ? 7.934 5.855 21.188 1 35.75 297 LEU A CA 1
ATOM 2455 C C . LEU A 1 297 ? 8.578 5.578 22.531 1 35.75 297 LEU A C 1
ATOM 2457 O O . LEU A 1 297 ? 8.094 4.746 23.312 1 35.75 297 LEU A O 1
ATOM 2461 N N . SER A 1 298 ? 9.844 5.914 22.688 1 32.97 298 SER A N 1
ATOM 2462 C CA . SER A 1 298 ? 10.688 5.77 23.859 1 32.97 298 SER A CA 1
ATOM 2463 C C . SER A 1 298 ? 10.062 6.434 25.078 1 32.97 298 SER A C 1
ATOM 2465 O O . SER A 1 298 ? 9.211 7.316 24.938 1 32.97 298 SER A O 1
ATOM 2467 N N . GLN A 1 299 ? 10.258 5.848 26.25 1 36.53 299 GLN A N 1
ATOM 2468 C CA . GLN A 1 299 ? 9.883 6.34 27.578 1 36.53 299 GLN A CA 1
ATOM 2469 C C . GLN A 1 299 ? 10.234 7.816 27.734 1 36.53 299 GLN A C 1
ATOM 2471 O O . GLN A 1 299 ? 9.523 8.562 28.406 1 36.53 299 GLN A O 1
ATOM 2476 N N . ASP A 1 300 ? 11.289 8.266 27.172 1 36.47 300 ASP A N 1
ATOM 2477 C CA . ASP A 1 300 ? 11.781 9.617 27.406 1 36.47 300 ASP A CA 1
ATOM 2478 C C . ASP A 1 300 ? 10.828 10.656 26.828 1 36.47 300 ASP A C 1
ATOM 2480 O O . ASP A 1 300 ? 10.719 11.773 27.344 1 36.47 300 ASP A O 1
ATOM 2484 N N . ILE A 1 301 ? 10.281 10.344 25.75 1 36.47 301 ILE A N 1
ATOM 2485 C CA . ILE A 1 301 ? 9.344 11.297 25.172 1 36.47 301 ILE A CA 1
ATOM 2486 C C . ILE A 1 301 ? 8.117 11.422 26.062 1 36.47 301 ILE A C 1
ATOM 2488 O O . ILE A 1 301 ? 7.48 12.484 26.125 1 36.47 301 ILE A O 1
ATOM 2492 N N . ARG A 1 302 ? 7.922 10.453 26.859 1 38.59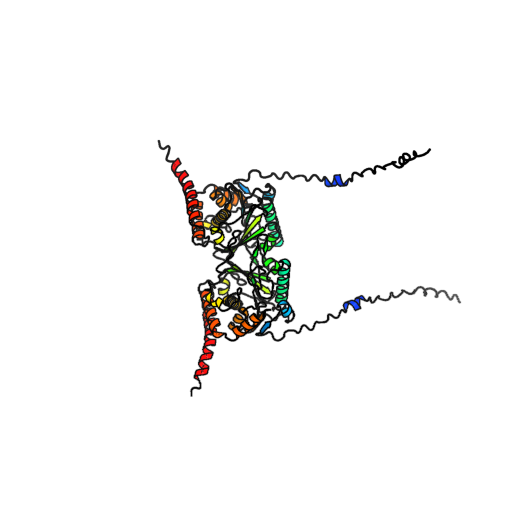 302 ARG A N 1
ATOM 2493 C CA . ARG A 1 302 ? 6.836 10.453 27.828 1 38.59 302 ARG A CA 1
ATOM 2494 C C . ARG A 1 302 ? 7.027 11.562 28.859 1 38.59 302 ARG A C 1
ATOM 2496 O O . ARG A 1 302 ? 6.094 12.305 29.156 1 38.59 302 ARG A O 1
ATOM 2503 N N . LYS A 1 303 ? 8.078 11.508 29.328 1 43.34 303 LYS A N 1
ATOM 2504 C CA . LYS A 1 303 ? 8.367 12.4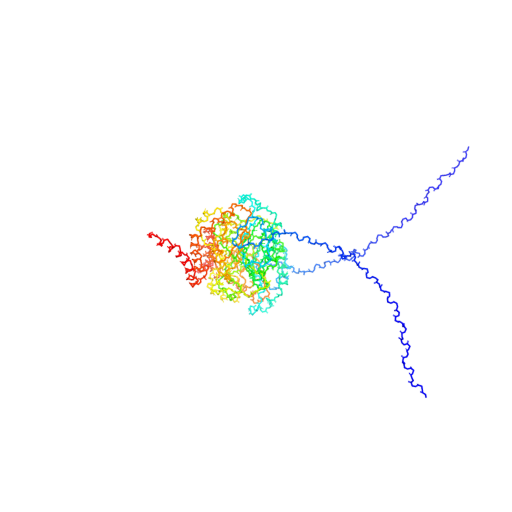38 30.406 1 43.34 303 LYS A CA 1
ATOM 2505 C C . LYS A 1 303 ? 8.328 13.883 29.922 1 43.34 303 LYS A C 1
ATOM 2507 O O . LYS A 1 303 ? 7.828 14.766 30.625 1 43.34 303 LYS A O 1
ATOM 2512 N N . SER A 1 304 ? 8.797 14.031 28.812 1 39.84 304 SER A N 1
ATOM 2513 C CA . SER A 1 304 ? 8.852 15.398 28.312 1 39.84 304 SER A CA 1
ATOM 2514 C C . SER A 1 304 ? 7.465 15.922 27.953 1 39.84 304 SER A C 1
ATOM 2516 O O . SER A 1 304 ? 7.141 17.078 28.234 1 39.84 304 SER A O 1
ATOM 2518 N N . VAL A 1 305 ? 6.688 15.039 27.438 1 40.06 305 VAL A N 1
ATOM 2519 C CA . VAL A 1 305 ? 5.332 15.438 27.062 1 40.06 305 VAL A CA 1
ATOM 2520 C C . VAL A 1 305 ? 4.477 15.578 28.328 1 40.06 305 VAL A C 1
ATOM 2522 O O . VAL A 1 305 ? 3.703 16.531 28.453 1 40.06 305 VAL A O 1
ATOM 2525 N N . GLN A 1 306 ? 4.66 14.648 29.234 1 41.16 306 GLN A N 1
ATOM 2526 C CA . GLN A 1 306 ? 4.012 14.797 30.531 1 41.16 306 GLN A CA 1
ATOM 2527 C C . GLN A 1 306 ? 4.375 16.125 31.172 1 41.16 306 GLN A C 1
ATOM 2529 O O . GLN A 1 306 ? 3.518 16.797 31.75 1 41.16 306 GLN A O 1
ATOM 2534 N N . LYS A 1 307 ? 5.531 16.391 31.156 1 42.72 307 LYS A N 1
ATOM 2535 C CA . LYS A 1 307 ? 5.973 17.641 31.781 1 42.72 307 LYS A CA 1
ATOM 2536 C C . LYS A 1 307 ? 5.344 18.844 31.109 1 42.72 307 LYS A C 1
ATOM 2538 O O . LYS A 1 307 ? 4.941 19.797 31.781 1 42.72 307 LYS A O 1
ATOM 2543 N N . ARG A 1 308 ? 5.219 18.734 29.891 1 38.22 308 ARG A N 1
ATOM 2544 C CA . ARG A 1 308 ? 4.672 19.906 29.188 1 38.22 308 ARG A CA 1
ATOM 2545 C C . ARG A 1 308 ? 3.164 20 29.391 1 38.22 308 ARG A C 1
ATOM 2547 O O . ARG A 1 308 ? 2.621 21.094 29.547 1 38.22 308 ARG A O 1
ATOM 2554 N N . VAL A 1 309 ? 2.533 18.875 29.344 1 38.91 309 VAL A N 1
ATOM 2555 C CA . VAL A 1 309 ? 1.093 18.859 29.578 1 38.91 309 VAL A CA 1
ATOM 2556 C C . VAL A 1 309 ? 0.797 19.188 31.031 1 38.91 309 VAL A C 1
ATOM 2558 O O . VAL A 1 309 ? -0.129 19.953 31.328 1 38.91 309 VAL A O 1
ATOM 2561 N N . LEU A 1 310 ? 1.515 18.594 31.906 1 39.22 310 LEU A N 1
ATOM 2562 C CA . LEU A 1 310 ? 1.319 18.891 33.312 1 39.22 310 LEU A CA 1
ATOM 2563 C C . LEU A 1 310 ? 1.685 20.344 33.625 1 39.22 310 LEU A C 1
ATOM 2565 O O . LEU A 1 310 ? 1.074 20.969 34.5 1 39.22 310 LEU A O 1
ATOM 2569 N N . SER A 1 311 ? 2.672 20.828 33.031 1 38 311 SER A N 1
ATOM 2570 C CA . SER A 1 311 ? 2.986 22.219 33.312 1 38 311 SER A CA 1
ATOM 2571 C C . SER A 1 311 ? 1.888 23.156 32.812 1 38 311 SER A C 1
ATOM 2573 O O . SER A 1 311 ? 1.617 24.188 33.406 1 38 311 SER A O 1
ATOM 2575 N N . SER A 1 312 ? 1.194 22.797 31.734 1 34.84 312 SER A N 1
ATOM 2576 C CA . SER A 1 312 ? 0.143 23.688 31.266 1 34.84 312 SER A CA 1
ATOM 2577 C C . SER A 1 312 ? -1.123 23.547 32.094 1 34.84 312 SER A C 1
ATOM 2579 O O . SER A 1 312 ? -1.943 24.469 32.156 1 34.84 312 SER A O 1
ATOM 2581 N N . THR A 1 313 ? -1.41 22.422 32.656 1 34.56 313 THR A N 1
ATOM 2582 C CA . THR A 1 313 ? -2.551 22.328 33.562 1 34.56 313 THR A CA 1
ATOM 2583 C C . THR A 1 313 ? -2.273 23.047 34.875 1 34.56 313 THR A C 1
ATOM 2585 O O . THR A 1 313 ? -3.203 23.484 35.562 1 34.56 313 THR A O 1
ATOM 2588 N N . TYR A 1 314 ? -1.011 23.078 35.312 1 33.22 314 TYR A N 1
ATOM 2589 C CA . TYR A 1 314 ? -0.79 23.75 36.594 1 33.22 314 TYR A CA 1
ATOM 2590 C C . TYR A 1 314 ? -1 25.25 36.469 1 33.22 314 TYR A C 1
ATOM 2592 O O . TYR A 1 314 ? -1.123 25.953 37.469 1 33.22 314 TYR A O 1
ATOM 2600 N N . LEU A 1 315 ? -0.932 25.812 35.281 1 32.5 315 LEU A N 1
ATOM 2601 C CA . LEU A 1 315 ? -1.107 27.25 35.344 1 32.5 315 LEU A CA 1
ATOM 2602 C C . LEU A 1 315 ? -2.564 27.609 35.625 1 32.5 315 LEU A C 1
ATOM 2604 O O . LEU A 1 315 ? -2.865 28.734 36.031 1 32.5 315 LEU A O 1
ATOM 2608 N N . ALA A 1 316 ? -3.602 26.75 35.438 1 32.75 316 ALA A N 1
ATOM 2609 C CA . ALA A 1 316 ? -4.91 27.328 35.75 1 32.75 316 ALA A CA 1
ATOM 2610 C C . ALA A 1 316 ? -5.16 27.312 37.281 1 32.75 316 ALA A C 1
ATOM 2612 O O . ALA A 1 316 ? -5.914 28.141 37.781 1 32.75 316 ALA A O 1
ATOM 2613 N N . ASP A 1 317 ? -4.582 26.391 38 1 31.98 317 ASP A N 1
ATOM 2614 C CA . ASP A 1 317 ? -5.035 26.422 39.406 1 31.98 317 ASP A CA 1
ATOM 2615 C C . ASP A 1 317 ? -4.461 27.641 40.125 1 31.98 317 ASP A C 1
ATOM 2617 O O . ASP A 1 317 ? -5.082 28.156 41.062 1 31.98 317 ASP A O 1
ATOM 2621 N N . ASP A 1 318 ? -3.252 28.047 39.875 1 32.06 318 ASP A N 1
ATOM 2622 C CA . ASP A 1 318 ? -2.746 29 40.844 1 32.06 318 ASP A CA 1
ATOM 2623 C C . ASP A 1 318 ? -3.369 30.375 40.656 1 32.06 318 ASP A C 1
ATOM 2625 O O . ASP A 1 318 ? -3.129 31.297 41.438 1 32.06 318 ASP A O 1
ATOM 2629 N N . ALA A 1 319 ? -4.023 30.781 39.594 1 32.84 319 ALA A N 1
ATOM 2630 C CA . ALA A 1 319 ? -4.492 32.156 39.562 1 32.84 319 ALA A CA 1
ATOM 2631 C C . ALA A 1 319 ? -5.723 32.344 40.438 1 32.84 319 ALA A C 1
ATOM 2633 O O . ALA A 1 319 ? -6.109 33.469 40.781 1 32.84 319 ALA A O 1
ATOM 2634 N N . GLN A 1 320 ? -6.594 31.312 40.688 1 30.28 320 GLN A N 1
ATOM 2635 C CA . GLN A 1 320 ? -7.766 31.703 41.469 1 30.28 320 GLN A CA 1
ATOM 2636 C C . GLN A 1 320 ? -7.449 31.781 42.969 1 30.28 320 GLN A C 1
ATOM 2638 O O . GLN A 1 320 ? -8.266 32.25 43.75 1 30.28 320 GLN A O 1
ATOM 2643 N N . SER A 1 321 ? -6.363 31.156 43.406 1 30.08 321 SER A N 1
ATOM 2644 C CA . SER A 1 321 ? -6.32 31.234 44.875 1 30.08 321 SER A CA 1
ATOM 2645 C C . SER A 1 321 ? -5.832 32.594 45.344 1 30.08 321 SER A C 1
ATOM 2647 O O . SER A 1 321 ? -5.66 32.812 46.531 1 30.08 321 SER A O 1
ATOM 2649 N N . GLY A 1 322 ? -5.48 33.562 44.438 1 27.78 322 GLY A N 1
ATOM 2650 C CA . GLY A 1 322 ? -5.051 34.812 45.062 1 27.78 322 GLY A CA 1
ATOM 2651 C C . GLY A 1 322 ? -6.156 35.5 45.844 1 27.78 322 GLY A C 1
ATOM 2652 O O . GLY A 1 322 ? -5.969 35.906 47 1 27.78 322 GLY A O 1
ATOM 2653 N N . ASP A 1 323 ? -7.199 36.188 45.25 1 27.38 323 ASP A N 1
ATOM 2654 C CA . ASP A 1 323 ? -7.734 37.406 45.844 1 27.38 323 ASP A CA 1
ATOM 2655 C C . ASP A 1 323 ? -8.805 37.094 46.875 1 27.38 323 ASP A C 1
ATOM 2657 O O . ASP A 1 323 ? -9.555 37.969 47.281 1 27.38 323 ASP A O 1
ATOM 2661 N N . HIS A 1 324 ? -9.102 35.844 47.312 1 26.34 324 HIS A N 1
ATOM 2662 C CA . HIS A 1 324 ? -10.086 35.906 48.375 1 26.34 324 HIS A CA 1
ATOM 2663 C C . HIS A 1 324 ? -9.492 36.531 49.656 1 26.34 324 HIS A C 1
ATOM 2665 O O . HIS A 1 324 ? -10.031 36.344 50.75 1 26.34 324 HIS A O 1
ATOM 2671 N N . ARG A 1 325 ? -8.703 37.625 49.5 1 20.64 325 ARG A N 1
ATOM 2672 C CA . ARG A 1 325 ? -8.828 38.594 50.594 1 20.64 325 ARG A CA 1
ATOM 2673 C C . ARG A 1 325 ? -10.109 39.406 50.438 1 20.64 325 ARG A C 1
ATOM 2675 O O . ARG A 1 325 ? -10.516 39.719 49.312 1 20.64 325 ARG A O 1
ATOM 2682 N N . MET B 1 1 ? -38 14.188 -105.75 1 19.66 1 MET B N 1
ATOM 2683 C CA . MET B 1 1 ? -36.875 13.25 -105.688 1 19.66 1 MET B CA 1
ATOM 2684 C C . MET B 1 1 ? -36.062 13.391 -104.438 1 19.66 1 MET B C 1
ATOM 2686 O O . MET B 1 1 ? -36.188 12.57 -103.5 1 19.66 1 MET B O 1
ATOM 2690 N N . GLY B 1 2 ? -34.719 13.859 -104.438 1 18.39 2 GLY B N 1
ATOM 2691 C CA . GLY B 1 2 ? -33.406 13.258 -104.25 1 18.39 2 GLY B CA 1
ATOM 2692 C C . GLY B 1 2 ? -32.812 13.578 -102.875 1 18.39 2 GLY B C 1
ATOM 2693 O O . GLY B 1 2 ? -31.703 13.133 -102.562 1 18.39 2 GLY B O 1
ATOM 2694 N N . LEU B 1 3 ? -33.094 14.672 -102.25 1 23 3 LEU B N 1
ATOM 2695 C CA . LEU B 1 3 ? -32.062 15.375 -101.5 1 23 3 LEU B CA 1
ATOM 2696 C C . LEU B 1 3 ? -31.656 14.57 -100.25 1 23 3 LEU B C 1
ATOM 2698 O O . LEU B 1 3 ? -32.5 14.281 -99.375 1 23 3 LEU B O 1
ATOM 2702 N N . SER B 1 4 ? -30.5 13.719 -100.188 1 20.88 4 SER B N 1
ATOM 2703 C CA . SER B 1 4 ? -29.672 12.625 -99.688 1 20.88 4 SER B CA 1
ATOM 2704 C C . SER B 1 4 ? -29.234 12.875 -98.25 1 20.88 4 SER B C 1
ATOM 2706 O O . SER B 1 4 ? -29.453 12.031 -97.375 1 20.88 4 SER B O 1
ATOM 2708 N N . GLU B 1 5 ? -27.891 13.414 -97.875 1 20.95 5 GLU B N 1
ATOM 2709 C CA . GLU B 1 5 ? -26.641 12.844 -97.375 1 20.95 5 GLU B CA 1
ATOM 2710 C C . GLU B 1 5 ? -26.438 13.164 -95.875 1 20.95 5 GLU B C 1
ATOM 2712 O O . GLU B 1 5 ? -25.438 12.734 -95.25 1 20.95 5 GLU B O 1
ATOM 2717 N N . LEU B 1 6 ? -27.047 14.07 -95.188 1 22.36 6 LEU B N 1
ATOM 2718 C CA . LEU B 1 6 ? -26.391 14.875 -94.188 1 22.36 6 LEU B CA 1
ATOM 2719 C C . LEU B 1 6 ? -26.156 14.055 -92.938 1 22.36 6 LEU B C 1
ATOM 2721 O O . LEU B 1 6 ? -26.062 14.609 -91.812 1 22.36 6 LEU B O 1
ATOM 2725 N N . CYS B 1 7 ? -26.312 12.656 -92.875 1 21.72 7 CYS B N 1
ATOM 2726 C CA . CYS B 1 7 ? -26.391 11.773 -91.688 1 21.72 7 CYS B CA 1
ATOM 2727 C C . CYS B 1 7 ? -25.078 11.766 -90.938 1 21.72 7 CYS B C 1
ATOM 2729 O O . CYS B 1 7 ? -24.953 11.062 -89.938 1 21.72 7 CYS B O 1
ATOM 2731 N N . SER B 1 8 ? -23.812 12.133 -91.5 1 21.62 8 SER B N 1
ATOM 2732 C CA . SER B 1 8 ? -22.578 11.398 -91.312 1 21.62 8 SER B CA 1
ATOM 2733 C C . SER B 1 8 ? -21.938 11.742 -90 1 21.62 8 SER B C 1
ATOM 2735 O O . SER B 1 8 ? -21.172 10.945 -89.438 1 21.62 8 SER B O 1
ATOM 2737 N N . GLU B 1 9 ? -21.812 12.992 -89.438 1 21.47 9 GLU B N 1
ATOM 2738 C CA . GLU B 1 9 ? -20.609 13.523 -88.812 1 21.47 9 GLU B CA 1
ATOM 2739 C C . GLU B 1 9 ? -20.516 13.086 -87.375 1 21.47 9 GLU B C 1
ATOM 2741 O O . GLU B 1 9 ? -19.641 13.539 -86.625 1 21.47 9 GLU B O 1
ATOM 2746 N N . GLU B 1 10 ? -21.5 12.562 -86.688 1 21.91 10 GLU B N 1
ATOM 2747 C CA . GLU B 1 10 ? -21.531 12.516 -85.188 1 21.91 10 GLU B CA 1
ATOM 2748 C C . GLU B 1 10 ? -20.438 11.625 -84.625 1 21.91 10 GLU B C 1
ATOM 2750 O O . GLU B 1 10 ? -20.359 11.383 -83.438 1 21.91 10 GLU B O 1
ATOM 2755 N N . ARG B 1 11 ? -19.656 10.797 -85.438 1 20.56 11 ARG B N 1
ATOM 2756 C CA . ARG B 1 11 ? -18.953 9.594 -85 1 20.56 11 ARG B CA 1
ATOM 2757 C C . ARG B 1 11 ? -17.766 9.938 -84.125 1 20.56 11 ARG B C 1
ATOM 2759 O O . ARG B 1 11 ? -17.203 9.055 -83.438 1 20.56 11 ARG B O 1
ATOM 2766 N N . ALA B 1 12 ? -16.984 11 -84.312 1 20.47 12 ALA B N 1
ATOM 2767 C CA . ALA B 1 12 ? -15.539 10.836 -84.188 1 20.47 12 ALA B CA 1
ATOM 2768 C C . ALA B 1 12 ? -15.117 10.805 -82.75 1 20.47 12 ALA B C 1
ATOM 2770 O O . ALA B 1 12 ? -14.062 10.266 -82.438 1 20.47 12 ALA B O 1
ATOM 2771 N N . ARG B 1 13 ? -15.492 11.688 -81.875 1 20.05 13 ARG B N 1
ATOM 2772 C CA . ARG B 1 13 ? -14.539 12.133 -80.875 1 20.05 13 ARG B CA 1
ATOM 2773 C C . ARG B 1 13 ? -14.359 11.07 -79.812 1 20.05 13 ARG B C 1
ATOM 2775 O O . ARG B 1 13 ? -15.023 11.117 -78.75 1 20.05 13 ARG B O 1
ATOM 2782 N N . LYS B 1 14 ? -14.57 9.781 -79.938 1 21.69 14 LYS B N 1
ATOM 2783 C CA . LYS B 1 14 ? -14.352 8.789 -78.875 1 21.69 14 LYS B CA 1
ATOM 2784 C C . LYS B 1 14 ? -12.891 8.766 -78.438 1 21.69 14 LYS B C 1
ATOM 2786 O O . LYS B 1 14 ? -12.094 7.992 -79 1 21.69 14 LYS B O 1
ATOM 2791 N N . LYS B 1 15 ? -12.156 9.953 -78.5 1 19.95 15 LYS B N 1
ATOM 2792 C CA . LYS B 1 15 ? -10.727 9.844 -78.25 1 19.95 15 LYS B CA 1
ATOM 2793 C C . LYS B 1 15 ? -10.453 8.938 -77.062 1 19.95 15 LYS B C 1
ATOM 2795 O O . LYS B 1 15 ? -11.297 8.789 -76.188 1 19.95 15 LYS B O 1
ATOM 2800 N N . ALA B 1 16 ? -9.125 8.461 -76.938 1 22.33 16 ALA B N 1
ATOM 2801 C CA . ALA B 1 16 ? -8.273 7.395 -76.375 1 22.33 16 ALA B CA 1
ATOM 2802 C C . ALA B 1 16 ? -8.125 7.516 -74.875 1 22.33 16 ALA B C 1
ATOM 2804 O O . ALA B 1 16 ? -7.441 8.414 -74.375 1 22.33 16 ALA B O 1
ATOM 2805 N N . LYS B 1 17 ? -9.188 7.68 -74.125 1 22.5 17 LYS B N 1
ATOM 2806 C CA . LYS B 1 17 ? -8.859 7.73 -72.688 1 22.5 17 LYS B CA 1
ATOM 2807 C C . LYS B 1 17 ? -7.809 6.691 -72.312 1 22.5 17 LYS B C 1
ATOM 2809 O O . LYS B 1 17 ? -8.008 5.496 -72.562 1 22.5 17 LYS B O 1
ATOM 2814 N N . LYS B 1 18 ? -6.5 7.109 -72.375 1 25.06 18 LYS B N 1
ATOM 2815 C CA . LYS B 1 18 ? -5.258 6.496 -71.875 1 25.06 18 LYS B CA 1
ATOM 2816 C C . LYS B 1 18 ? -5.469 5.762 -70.562 1 25.06 18 LYS B C 1
ATOM 2818 O O . LYS B 1 18 ? -5.906 6.355 -69.562 1 25.06 18 LYS B O 1
ATOM 2823 N N . GLU B 1 19 ? -5.969 4.539 -70.688 1 23.02 19 GLU B N 1
ATOM 2824 C CA . GLU B 1 19 ? -6.102 3.662 -69.562 1 23.02 19 GLU B CA 1
ATOM 2825 C C . GLU B 1 19 ? -4.855 3.717 -68.625 1 23.02 19 GLU B C 1
ATOM 2827 O O . GLU B 1 19 ? -3.74 3.498 -69.125 1 23.02 19 GLU B O 1
ATOM 2832 N N . HIS B 1 20 ? -4.785 4.816 -67.875 1 25.36 20 HIS B N 1
ATOM 2833 C CA . HIS B 1 20 ? -3.672 4.898 -66.938 1 25.36 20 HIS B CA 1
ATOM 2834 C C . HIS B 1 20 ? -3.385 3.541 -66.312 1 25.36 20 HIS B C 1
ATOM 2836 O O . HIS B 1 20 ? -4.297 2.879 -65.812 1 25.36 20 HIS B O 1
ATOM 2842 N N . PRO B 1 21 ? -2.41 2.838 -66.875 1 27 21 PRO B N 1
ATOM 2843 C CA . PRO B 1 21 ? -2.09 1.547 -66.25 1 27 21 PRO B CA 1
ATOM 2844 C C . PRO B 1 21 ? -2.137 1.589 -64.75 1 27 21 PRO B C 1
ATOM 2846 O O . PRO B 1 21 ? -1.863 2.631 -64.125 1 27 21 PRO B O 1
ATOM 2849 N N . SER B 1 22 ? -3.111 0.941 -64.188 1 27.33 22 SER B N 1
ATOM 2850 C CA . SER B 1 22 ? -3.244 0.738 -62.75 1 27.33 22 SER B CA 1
ATOM 2851 C C . SER B 1 22 ? -1.896 0.424 -62.125 1 27.33 22 SER B C 1
ATOM 2853 O O . SER B 1 22 ? -1.22 -0.527 -62.531 1 27.33 22 SER B O 1
ATOM 2855 N N . LYS B 1 23 ? -1.062 1.444 -61.844 1 27.67 23 LYS B N 1
ATOM 2856 C CA . LYS B 1 23 ? 0.124 1.266 -61.031 1 27.67 23 LYS B CA 1
ATOM 2857 C C . LYS B 1 23 ? -0.124 0.233 -59.906 1 27.67 23 LYS B C 1
ATOM 2859 O O . LYS B 1 23 ? -0.853 0.5 -58.969 1 27.67 23 LYS B O 1
ATOM 2864 N N . LYS B 1 24 ? -0.365 -0.978 -60.344 1 31.55 24 LYS B N 1
ATOM 2865 C CA . LYS B 1 24 ? -0.166 -2.137 -59.469 1 31.55 24 LYS B CA 1
ATOM 2866 C C . LYS B 1 24 ? 1.047 -1.944 -58.562 1 31.55 24 LYS B C 1
ATOM 2868 O O . LYS B 1 24 ? 2.184 -2.164 -59 1 31.55 24 LYS B O 1
ATOM 2873 N N . SER B 1 25 ? 1.161 -0.748 -58.031 1 27.08 25 SER B N 1
ATOM 2874 C CA . SER B 1 25 ? 2.398 -0.421 -57.312 1 27.08 25 SER B CA 1
ATOM 2875 C C . SER B 1 25 ? 2.869 -1.586 -56.469 1 27.08 25 SER B C 1
ATOM 2877 O O . SER B 1 25 ? 2.068 -2.436 -56.062 1 27.08 25 SER B O 1
ATOM 2879 N N . ASP B 1 26 ? 4.289 -1.812 -56.438 1 29.38 26 ASP B N 1
ATOM 2880 C CA . ASP B 1 26 ? 5.262 -2.59 -55.656 1 29.38 26 ASP B CA 1
ATOM 2881 C C . ASP B 1 26 ? 4.875 -2.646 -54.188 1 29.38 26 ASP B C 1
ATOM 2883 O O . ASP B 1 26 ? 5.609 -3.201 -53.375 1 29.38 26 ASP B O 1
ATOM 2887 N N . LEU B 1 27 ? 3.916 -1.786 -53.844 1 29.23 27 LEU B N 1
ATOM 2888 C CA . LEU B 1 27 ? 3.498 -1.821 -52.438 1 29.23 27 LEU B CA 1
ATOM 2889 C C . LEU B 1 27 ? 2.883 -3.172 -52.094 1 29.23 27 LEU B C 1
ATOM 2891 O O . LEU B 1 27 ? 2.662 -3.473 -50.906 1 29.23 27 LEU B O 1
ATOM 2895 N N . ASP B 1 28 ? 2.252 -3.809 -53.156 1 30.7 28 ASP B N 1
ATOM 2896 C CA . ASP B 1 28 ? 1.728 -5.141 -52.875 1 30.7 28 ASP B CA 1
ATOM 2897 C C . ASP B 1 28 ? 2.854 -6.113 -52.531 1 30.7 28 ASP B C 1
ATOM 2899 O O . ASP B 1 28 ? 2.643 -7.082 -51.781 1 30.7 28 ASP B O 1
ATOM 2903 N N . GLU B 1 29 ? 3.873 -6.047 -53.344 1 28.97 29 GLU B N 1
ATOM 2904 C CA . GLU B 1 29 ? 4.922 -7.02 -53.062 1 28.97 29 GLU B CA 1
ATOM 2905 C C . GLU B 1 29 ? 5.504 -6.793 -51.656 1 28.97 29 GLU B C 1
ATOM 2907 O O . GLU B 1 29 ? 6.121 -7.691 -51.094 1 28.97 29 GLU B O 1
ATOM 2912 N N . ALA B 1 30 ? 5.742 -5.473 -51.312 1 29.62 30 ALA B N 1
ATOM 2913 C CA . ALA B 1 30 ? 6.43 -5.297 -50.031 1 29.62 30 ALA B CA 1
ATOM 2914 C C . ALA B 1 30 ? 5.645 -5.938 -48.906 1 29.62 30 ALA B C 1
ATOM 2916 O O . ALA B 1 30 ? 6.211 -6.273 -47.875 1 29.62 30 ALA B O 1
ATOM 2917 N N . LEU B 1 31 ? 4.344 -5.738 -49.062 1 29.5 31 LEU B N 1
ATOM 2918 C CA . LEU B 1 31 ? 3.604 -6.176 -47.875 1 29.5 31 LEU B CA 1
ATOM 2919 C C . LEU B 1 31 ? 3.633 -7.695 -47.75 1 29.5 31 LEU B C 1
ATOM 2921 O O . LEU B 1 31 ? 2.982 -8.258 -46.875 1 29.5 31 LEU B O 1
ATOM 2925 N N . SER B 1 32 ? 3.934 -8.344 -48.875 1 31.47 32 SER B N 1
ATOM 2926 C CA . SER B 1 32 ? 4.008 -9.781 -48.625 1 31.47 32 SER B CA 1
ATOM 2927 C C . SER B 1 32 ? 5.117 -10.125 -47.625 1 31.47 32 SER B C 1
ATOM 2929 O O . SER B 1 32 ? 5.758 -11.172 -47.75 1 31.47 32 SER B O 1
ATOM 2931 N N . VAL B 1 33 ? 5.734 -9.188 -47.094 1 30.22 33 VAL B N 1
ATOM 2932 C CA . VAL B 1 33 ? 6.656 -9.797 -46.156 1 30.22 33 VAL B CA 1
ATOM 2933 C C . VAL B 1 33 ? 5.98 -10.984 -45.469 1 30.22 33 VAL B C 1
ATOM 2935 O O . VAL B 1 33 ? 4.988 -10.82 -44.75 1 30.22 33 VAL B O 1
ATOM 2938 N N . ARG B 1 34 ? 5.898 -12.133 -46.062 1 30.97 34 ARG B N 1
ATOM 2939 C CA . ARG B 1 34 ? 5.707 -13.43 -45.406 1 30.97 34 ARG B CA 1
ATOM 2940 C C . ARG B 1 34 ? 6.207 -13.391 -43.969 1 30.97 34 ARG B C 1
ATOM 2942 O O . ARG B 1 34 ? 7.383 -13.125 -43.719 1 30.97 34 ARG B O 1
ATOM 2949 N N . THR B 1 35 ? 5.492 -12.906 -43.094 1 31.3 35 THR B N 1
ATOM 2950 C CA . THR B 1 35 ? 5.656 -13.117 -41.688 1 31.3 35 THR B CA 1
ATOM 2951 C C . THR B 1 35 ? 6.223 -14.508 -41.406 1 31.3 35 THR B C 1
ATOM 2953 O O . THR B 1 35 ? 5.555 -15.516 -41.625 1 31.3 35 THR B O 1
ATOM 2956 N N . ALA B 1 36 ? 7.367 -14.883 -41.844 1 31.36 36 ALA B N 1
ATOM 2957 C CA . ALA B 1 36 ? 8.125 -16.016 -41.312 1 31.36 36 ALA B CA 1
ATOM 2958 C C . ALA B 1 36 ? 7.676 -16.359 -39.906 1 31.36 36 ALA B C 1
ATOM 2960 O O . ALA B 1 36 ? 7.875 -15.57 -38.969 1 31.36 36 ALA B O 1
ATOM 2961 N N . CYS B 1 37 ? 6.582 -16.969 -39.75 1 31.97 37 CYS B N 1
ATOM 2962 C CA . CYS B 1 37 ? 6.125 -17.656 -38.531 1 31.97 37 CYS B CA 1
ATOM 2963 C C . CYS B 1 37 ? 7.297 -18.297 -37.812 1 31.97 37 CYS B C 1
ATOM 2965 O O . CYS B 1 37 ? 7.871 -19.281 -38.281 1 31.97 37 CYS B O 1
ATOM 2967 N N . LEU B 1 38 ? 8.359 -17.656 -37.438 1 34.94 38 LEU B N 1
ATOM 2968 C CA . LEU B 1 38 ? 9.383 -18.266 -36.594 1 34.94 38 LEU B CA 1
ATOM 2969 C C . LEU B 1 38 ? 8.82 -19.469 -35.844 1 34.94 38 LEU B C 1
ATOM 2971 O O . LEU B 1 38 ? 7.746 -19.375 -35.25 1 34.94 38 LEU B O 1
ATOM 2975 N N . ASP B 1 39 ? 8.898 -20.656 -36.312 1 37.06 39 ASP B N 1
ATOM 2976 C CA . ASP B 1 39 ? 8.648 -21.953 -35.688 1 37.06 39 ASP B CA 1
ATOM 2977 C C . ASP B 1 39 ? 8.844 -21.875 -34.188 1 37.06 39 ASP B C 1
ATOM 2979 O O . ASP B 1 39 ? 9.961 -22.047 -33.688 1 37.06 39 ASP B O 1
ATOM 2983 N N . VAL B 1 40 ? 8.508 -20.891 -33.531 1 48.78 40 VAL B N 1
ATOM 2984 C CA . VAL B 1 40 ? 8.656 -20.922 -32.094 1 48.78 40 VAL B CA 1
ATOM 2985 C C . VAL B 1 40 ? 8.125 -22.25 -31.547 1 48.78 40 VAL B C 1
ATOM 2987 O O . VAL B 1 40 ? 6.977 -22.609 -31.797 1 48.78 40 VAL B O 1
ATOM 2990 N N . ASN B 1 41 ? 9.031 -23.312 -31.547 1 63.03 41 ASN B N 1
ATOM 2991 C CA . ASN B 1 41 ? 8.734 -24.578 -30.891 1 63.03 41 ASN B CA 1
ATOM 2992 C C . ASN B 1 41 ? 7.828 -24.359 -29.672 1 63.03 41 ASN B C 1
ATOM 2994 O O . ASN B 1 41 ? 8.258 -23.812 -28.656 1 63.03 41 ASN B O 1
ATOM 2998 N N . VAL B 1 42 ? 6.578 -24.344 -29.984 1 73.31 42 VAL B N 1
ATOM 2999 C CA . VAL B 1 42 ? 5.539 -24.219 -28.969 1 73.31 42 VAL B CA 1
ATOM 3000 C C . VAL B 1 42 ? 5.688 -25.344 -27.938 1 73.31 42 VAL B C 1
ATOM 3002 O O . VAL B 1 42 ? 5.863 -26.516 -28.297 1 73.31 42 VAL B O 1
ATOM 3005 N N . ILE B 1 43 ? 5.828 -24.953 -26.734 1 76.81 43 ILE B N 1
ATOM 3006 C CA . ILE B 1 43 ? 5.84 -25.922 -25.641 1 76.81 43 ILE B CA 1
ATOM 3007 C C . ILE B 1 43 ? 4.453 -26.547 -25.484 1 76.81 43 ILE B C 1
ATOM 3009 O O . ILE B 1 43 ? 3.475 -25.844 -25.234 1 76.81 43 ILE B O 1
ATOM 3013 N N . THR B 1 44 ? 4.305 -27.766 -25.781 1 76.12 44 THR B N 1
ATOM 3014 C CA . THR B 1 44 ? 2.998 -28.422 -25.75 1 76.12 44 THR B CA 1
ATOM 3015 C C . THR B 1 44 ? 2.836 -29.219 -24.453 1 76.12 44 THR B C 1
ATOM 3017 O O . THR B 1 44 ? 1.713 -29.5 -24.031 1 76.12 44 THR B O 1
ATOM 3020 N N . ASN B 1 45 ? 3.9 -29.641 -23.859 1 81.31 45 ASN B N 1
ATOM 3021 C CA . ASN B 1 45 ? 3.865 -30.359 -22.594 1 81.31 45 ASN B CA 1
ATOM 3022 C C . ASN B 1 45 ? 4.254 -29.469 -21.422 1 81.31 45 ASN B C 1
ATOM 3024 O O . ASN B 1 45 ? 5.434 -29.344 -21.094 1 81.31 45 ASN B O 1
ATOM 3028 N N . TYR B 1 46 ? 3.244 -28.891 -20.797 1 85.94 46 TYR B N 1
ATOM 3029 C CA . TYR B 1 46 ? 3.594 -27.906 -19.781 1 85.94 46 TYR B CA 1
ATOM 3030 C C . TYR B 1 46 ? 3.014 -28.297 -18.422 1 85.94 46 TYR B C 1
ATOM 3032 O O . TYR B 1 46 ? 3.242 -27.609 -17.422 1 85.94 46 TYR B O 1
ATOM 3040 N N . GLU B 1 47 ? 2.355 -29.422 -18.344 1 89.38 47 GLU B N 1
ATOM 3041 C CA . GLU B 1 47 ? 1.79 -29.844 -17.078 1 89.38 47 GLU B CA 1
ATOM 3042 C C . GLU B 1 47 ? 2.846 -30.516 -16.203 1 89.38 47 GLU B C 1
ATOM 3044 O O . GLU B 1 47 ? 3.566 -31.406 -16.656 1 89.38 47 GLU B O 1
ATOM 3049 N N . ASN B 1 48 ? 2.896 -30.016 -15 1 92.62 48 ASN B N 1
ATOM 3050 C CA . ASN B 1 48 ? 3.822 -30.562 -14.016 1 92.62 48 ASN B CA 1
ATOM 3051 C C . ASN B 1 48 ? 5.266 -30.516 -14.516 1 92.62 48 ASN B C 1
ATOM 3053 O O . ASN B 1 48 ? 5.973 -31.516 -14.477 1 92.62 48 ASN B O 1
ATOM 3057 N N . ARG B 1 49 ? 5.668 -29.328 -14.938 1 94.56 49 ARG B N 1
ATOM 3058 C CA . ARG B 1 49 ? 7.008 -29.156 -15.492 1 94.56 49 ARG B CA 1
ATOM 3059 C C . ARG B 1 49 ? 7.738 -28.016 -14.789 1 94.56 49 ARG B C 1
ATOM 3061 O O . ARG B 1 49 ? 7.125 -27.016 -14.414 1 94.56 49 ARG B O 1
ATOM 3068 N N . ALA B 1 50 ? 8.969 -28.203 -14.586 1 95.44 50 ALA B N 1
ATOM 3069 C CA . ALA B 1 50 ? 9.938 -27.172 -14.242 1 95.44 50 ALA B CA 1
ATOM 3070 C C . ALA B 1 50 ? 10.938 -26.969 -15.375 1 95.44 50 ALA B C 1
ATOM 3072 O O . ALA B 1 50 ? 11.742 -27.859 -15.672 1 95.44 50 ALA B O 1
ATOM 3073 N N . ILE B 1 51 ? 10.898 -25.844 -15.977 1 96.19 51 ILE B N 1
ATOM 3074 C CA . ILE B 1 51 ? 11.664 -25.609 -17.203 1 96.19 51 ILE B CA 1
ATOM 3075 C C . ILE B 1 51 ? 12.734 -24.562 -16.953 1 96.19 51 ILE B C 1
ATOM 3077 O O . ILE B 1 51 ? 12.453 -23.5 -16.375 1 96.19 51 ILE B O 1
ATOM 3081 N N . ARG B 1 52 ? 13.914 -24.797 -17.359 1 96.12 52 ARG B N 1
ATOM 3082 C CA . ARG B 1 52 ? 15.016 -23.844 -17.219 1 96.12 52 ARG B CA 1
ATOM 3083 C C . ARG B 1 52 ? 15.039 -22.859 -18.391 1 96.12 52 ARG B C 1
ATOM 3085 O O . ARG B 1 52 ? 14.992 -23.266 -19.547 1 96.12 52 ARG B O 1
ATOM 3092 N N . GLY B 1 53 ? 15.172 -21.594 -18.094 1 95.5 53 GLY B N 1
ATOM 3093 C CA . GLY B 1 53 ? 15.344 -20.594 -19.141 1 95.5 53 GLY B CA 1
ATOM 3094 C C . GLY B 1 53 ? 14.82 -19.234 -18.766 1 95.5 53 GLY B C 1
ATOM 3095 O O . GLY B 1 53 ? 14.305 -19.047 -17.656 1 95.5 53 GLY B O 1
ATOM 3096 N N . ASP B 1 54 ? 15.062 -18.359 -19.688 1 95.5 54 ASP B N 1
ATOM 3097 C CA . ASP B 1 54 ? 14.492 -17.016 -19.531 1 95.5 54 ASP B CA 1
ATOM 3098 C C . ASP B 1 54 ? 12.969 -17.062 -19.625 1 95.5 54 ASP B C 1
ATOM 3100 O O . ASP B 1 54 ? 12.414 -17.516 -20.641 1 95.5 54 ASP B O 1
ATOM 3104 N N . CYS B 1 55 ? 12.344 -16.594 -18.594 1 96.31 55 CYS B N 1
ATOM 3105 C CA . CYS B 1 55 ? 10.898 -16.781 -18.484 1 96.31 55 CYS B CA 1
ATOM 3106 C C . CYS B 1 55 ? 10.172 -16.062 -19.609 1 96.31 55 CYS B C 1
ATOM 3108 O O . CYS B 1 55 ? 9.18 -16.562 -20.141 1 96.31 55 CYS B O 1
ATOM 3110 N N . LEU B 1 56 ? 10.578 -14.836 -19.969 1 96.56 56 LEU B N 1
ATOM 3111 C CA . LEU B 1 56 ? 9.914 -14.086 -21.031 1 96.56 56 LEU B CA 1
ATOM 3112 C C . LEU B 1 56 ? 10.008 -14.828 -22.359 1 96.56 56 LEU B C 1
ATOM 3114 O O . LEU B 1 56 ? 9.016 -14.961 -23.078 1 96.56 56 LEU B O 1
ATOM 3118 N N . LYS B 1 57 ? 11.188 -15.336 -22.703 1 95.75 57 LYS B N 1
ATOM 3119 C CA . LYS B 1 57 ? 11.383 -16.109 -23.922 1 95.75 57 LYS B CA 1
ATOM 3120 C C . LYS B 1 57 ? 10.539 -17.375 -23.922 1 95.75 57 LYS B C 1
ATOM 3122 O O . LYS B 1 57 ? 9.914 -17.719 -24.922 1 95.75 57 LYS B O 1
ATOM 3127 N N . LEU B 1 58 ? 10.555 -18.047 -22.797 1 96.75 58 LEU B N 1
ATOM 3128 C CA . LEU B 1 58 ? 9.82 -19.297 -22.672 1 96.75 58 LEU B CA 1
ATOM 3129 C C . LEU B 1 58 ? 8.312 -19.047 -22.766 1 96.75 58 LEU B C 1
ATOM 3131 O O . LEU B 1 58 ? 7.602 -19.812 -23.422 1 96.75 58 LEU B O 1
ATOM 3135 N N . MET B 1 59 ? 7.809 -18 -22.109 1 97.62 59 MET B N 1
ATOM 3136 C CA . MET B 1 59 ? 6.383 -17.703 -22.156 1 97.62 59 MET B CA 1
ATOM 3137 C C . MET B 1 59 ? 5.926 -17.406 -23.578 1 97.62 59 MET B C 1
ATOM 3139 O O . MET B 1 59 ? 4.805 -17.75 -23.969 1 97.62 59 MET B O 1
ATOM 3143 N N . ARG B 1 60 ? 6.77 -16.797 -24.375 1 96 60 ARG B N 1
ATOM 3144 C CA . ARG B 1 60 ? 6.438 -16.469 -25.75 1 96 60 ARG B CA 1
ATOM 3145 C C . ARG B 1 60 ? 6.238 -17.734 -26.578 1 96 60 ARG B C 1
ATOM 3147 O O . ARG B 1 60 ? 5.625 -17.688 -27.656 1 96 60 ARG B O 1
ATOM 3154 N N . ARG B 1 61 ? 6.723 -18.828 -26.062 1 96.12 61 ARG B N 1
ATOM 3155 C CA . ARG B 1 61 ? 6.594 -20.109 -26.75 1 96.12 61 ARG B CA 1
ATOM 3156 C C . ARG B 1 61 ? 5.402 -20.906 -26.219 1 96.12 61 ARG B C 1
ATOM 3158 O O . ARG B 1 61 ? 5.16 -22.031 -26.656 1 96.12 61 ARG B O 1
ATOM 3165 N N . LEU B 1 62 ? 4.719 -20.438 -25.266 1 97 62 LEU B N 1
ATOM 3166 C CA . LEU B 1 62 ? 3.523 -21.078 -24.734 1 97 62 LEU B CA 1
ATOM 3167 C C . LEU B 1 62 ? 2.281 -20.641 -25.5 1 97 62 LEU B C 1
ATOM 3169 O O . LEU B 1 62 ? 2.188 -19.484 -25.938 1 97 62 LEU B O 1
ATOM 3173 N N . PRO B 1 63 ? 1.302 -21.578 -25.719 1 96.31 63 PRO B N 1
ATOM 3174 C CA . PRO B 1 63 ? 0.029 -21.156 -26.312 1 96.31 63 PRO B CA 1
ATOM 3175 C C . PRO B 1 63 ? -0.728 -20.156 -25.438 1 96.31 63 PRO B C 1
ATOM 3177 O O . PRO B 1 63 ? -0.453 -20.062 -24.234 1 96.31 63 PRO B O 1
ATOM 3180 N N . SER B 1 64 ? -1.614 -19.406 -26.047 1 96.88 64 SER B N 1
ATOM 3181 C CA . SER B 1 64 ? -2.445 -18.469 -25.312 1 96.88 64 SER B CA 1
ATOM 3182 C C . SER B 1 64 ? -3.443 -19.203 -24.422 1 96.88 64 SER B C 1
ATOM 3184 O O . SER B 1 64 ? -3.834 -20.328 -24.719 1 96.88 64 SER B O 1
ATOM 3186 N N . GLU B 1 65 ? -3.797 -18.578 -23.281 1 97.5 65 GLU B N 1
ATOM 3187 C CA . GLU B 1 65 ? -4.941 -18.906 -22.438 1 97.5 65 GLU B CA 1
ATOM 3188 C C . GLU B 1 65 ? -4.867 -20.359 -21.953 1 97.5 65 GLU B C 1
ATOM 3190 O O . GLU B 1 65 ? -5.832 -21.109 -22.078 1 97.5 65 GLU B O 1
ATOM 3195 N N . ILE B 1 66 ? -3.777 -20.703 -21.344 1 97.06 66 ILE B N 1
ATOM 3196 C CA . ILE B 1 66 ? -3.621 -22.047 -20.797 1 97.06 66 ILE B CA 1
ATOM 3197 C C . ILE B 1 66 ? -3.596 -22 -19.281 1 97.06 66 ILE B C 1
ATOM 3199 O O . ILE B 1 66 ? -3.84 -23 -18.609 1 97.06 66 ILE B O 1
ATOM 3203 N N . LEU B 1 67 ? -3.285 -20.84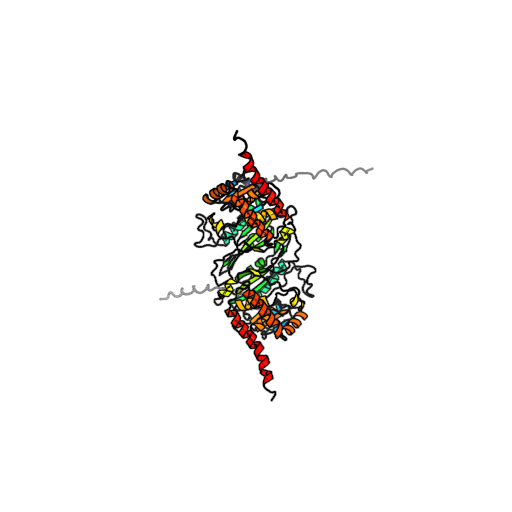4 -18.688 1 98.06 67 LEU B N 1
ATOM 3204 C CA . LEU B 1 67 ? -3.057 -20.734 -17.25 1 98.06 67 LEU B CA 1
ATOM 3205 C C . LEU B 1 67 ? -4.34 -20.344 -16.516 1 98.06 67 LEU B C 1
ATOM 3207 O O . LEU B 1 67 ? -5.117 -19.531 -17.016 1 98.06 67 LEU B O 1
ATOM 3211 N N . ASP B 1 68 ? -4.512 -20.922 -15.352 1 98.31 68 ASP B N 1
ATOM 3212 C CA . ASP B 1 68 ? -5.629 -20.562 -14.492 1 98.31 68 ASP B CA 1
ATOM 3213 C C . ASP B 1 68 ? -5.199 -19.531 -13.438 1 98.31 68 ASP B C 1
ATOM 3215 O O . ASP B 1 68 ? -5.965 -18.641 -13.086 1 98.31 68 ASP B O 1
ATOM 3219 N N . CYS B 1 69 ? -4.027 -19.703 -12.938 1 98.69 69 CYS B N 1
ATOM 3220 C CA . CYS B 1 69 ? -3.555 -18.844 -11.859 1 98.69 69 CYS B CA 1
ATOM 3221 C C . CYS B 1 69 ? -2.033 -18.781 -11.844 1 98.69 69 CYS B C 1
ATOM 3223 O O . CYS B 1 69 ? -1.361 -19.797 -11.969 1 98.69 69 CYS B O 1
ATOM 3225 N N . THR B 1 70 ? -1.539 -17.609 -11.773 1 98.88 70 THR B N 1
ATOM 3226 C CA . THR B 1 70 ? -0.112 -17.391 -11.57 1 98.88 70 THR B CA 1
ATOM 3227 C C . THR B 1 70 ? 0.149 -16.797 -10.188 1 98.88 70 THR B C 1
ATOM 3229 O O . THR B 1 70 ? -0.553 -15.875 -9.766 1 98.88 70 THR B O 1
ATOM 3232 N N . ILE B 1 71 ? 1.03 -17.344 -9.383 1 98.5 71 ILE B N 1
ATOM 3233 C CA . ILE B 1 71 ? 1.539 -16.812 -8.125 1 98.5 71 ILE B CA 1
ATOM 3234 C C . ILE B 1 71 ? 3.057 -16.672 -8.203 1 98.5 71 ILE B C 1
ATOM 3236 O O . ILE B 1 71 ? 3.779 -17.656 -8.32 1 98.5 71 ILE B O 1
ATOM 3240 N N . THR B 1 72 ? 3.523 -15.43 -8.125 1 98.25 72 THR B N 1
ATOM 3241 C CA . THR B 1 72 ? 4.938 -15.258 -8.445 1 98.25 72 THR B CA 1
ATOM 3242 C C . THR B 1 72 ? 5.5 -14.031 -7.734 1 98.25 72 THR B C 1
ATOM 3244 O O . THR B 1 72 ? 4.746 -13.18 -7.254 1 98.25 72 THR B O 1
ATOM 3247 N N . SER B 1 73 ? 6.785 -13.938 -7.645 1 96.69 73 SER B N 1
ATOM 3248 C CA . SER B 1 73 ? 7.57 -12.82 -7.117 1 96.69 73 SER B CA 1
ATOM 3249 C C . SER B 1 73 ? 8.828 -12.586 -7.949 1 96.69 73 SER B C 1
ATOM 3251 O O . SER B 1 73 ? 9.82 -13.297 -7.793 1 96.69 73 SER B O 1
ATOM 3253 N N . PRO B 1 74 ? 8.852 -11.633 -8.711 1 95.44 74 PRO B N 1
ATOM 3254 C CA . PRO B 1 74 ? 10.047 -11.336 -9.516 1 95.44 74 PRO B CA 1
ATOM 3255 C C . PRO B 1 74 ? 11.172 -10.734 -8.68 1 95.44 74 PRO B C 1
ATOM 3257 O O . PRO B 1 74 ? 10.969 -10.359 -7.527 1 95.44 74 PRO B O 1
ATOM 3260 N N . PRO B 1 75 ? 12.375 -10.727 -9.273 1 91.56 75 PRO B N 1
ATOM 3261 C CA . PRO B 1 75 ? 13.406 -9.922 -8.625 1 91.56 75 PRO B CA 1
ATOM 3262 C C . PRO B 1 75 ? 13.023 -8.445 -8.508 1 91.56 75 PRO B C 1
ATOM 3264 O O . PRO B 1 75 ? 12.391 -7.898 -9.422 1 91.56 75 PRO B O 1
ATOM 3267 N N . TYR B 1 76 ? 13.352 -7.75 -7.473 1 90.25 76 TYR B N 1
ATOM 3268 C CA . TYR B 1 76 ? 12.82 -6.43 -7.16 1 90.25 76 TYR B CA 1
ATOM 3269 C C . TYR B 1 76 ? 13.758 -5.332 -7.66 1 90.25 76 TYR B C 1
ATOM 3271 O O . TYR B 1 76 ? 13.5 -4.145 -7.461 1 90.25 76 TYR B O 1
ATOM 3279 N N . ASN B 1 77 ? 14.844 -5.602 -8.266 1 89.75 77 ASN B N 1
ATOM 3280 C CA . ASN B 1 77 ? 15.805 -4.605 -8.734 1 89.75 77 ASN B CA 1
ATOM 3281 C C . ASN B 1 77 ? 16.453 -3.861 -7.574 1 89.75 77 ASN B C 1
ATOM 3283 O O . ASN B 1 77 ? 16.641 -2.646 -7.637 1 89.75 77 ASN B O 1
ATOM 3287 N N . LYS B 1 78 ? 16.609 -4.32 -6.434 1 79.25 78 LYS B N 1
ATOM 3288 C CA . LYS B 1 78 ? 17.141 -3.676 -5.238 1 79.25 78 LYS B CA 1
ATOM 3289 C C . LYS B 1 78 ? 18.625 -3.379 -5.391 1 79.25 78 LYS B C 1
ATOM 3291 O O . LYS B 1 78 ? 19.156 -2.477 -4.742 1 79.25 78 LYS B O 1
ATOM 3296 N N . GLY B 1 79 ? 19.234 -3.637 -6.23 1 64.75 79 GLY B N 1
ATOM 3297 C CA . GLY B 1 79 ? 20.656 -3.404 -6.34 1 64.75 79 GLY B CA 1
ATOM 3298 C C . GLY B 1 79 ? 21.453 -3.988 -5.184 1 64.75 79 GLY B C 1
ATOM 3299 O O . GLY B 1 79 ? 20.875 -4.625 -4.297 1 64.75 79 GLY B O 1
ATOM 3300 N N . GLY B 1 80 ? 22.922 -3.811 -5.148 1 53.47 80 GLY B N 1
ATOM 3301 C CA . GLY B 1 80 ? 23.938 -3.982 -4.109 1 53.47 80 GLY B CA 1
ATOM 3302 C C . GLY B 1 80 ? 24.359 -5.426 -3.934 1 53.47 80 GLY B C 1
ATOM 3303 O O . GLY B 1 80 ? 23.953 -6.301 -4.703 1 53.47 80 GLY B O 1
ATOM 3304 N N . ASP B 1 81 ? 25.234 -5.484 -2.764 1 43.59 81 ASP B N 1
ATOM 3305 C CA . ASP B 1 81 ? 25.922 -6.707 -2.373 1 43.59 81 ASP B CA 1
ATOM 3306 C C . ASP B 1 81 ? 24.938 -7.832 -2.084 1 43.59 81 ASP B C 1
ATOM 3308 O O . ASP B 1 81 ? 25.297 -8.867 -1.53 1 43.59 81 ASP B O 1
ATOM 3312 N N . VAL B 1 82 ? 23.719 -7.406 -2.023 1 40.69 82 VAL B N 1
ATOM 3313 C CA . VAL B 1 82 ? 23.016 -8.586 -1.535 1 40.69 82 VAL B CA 1
ATOM 3314 C C . VAL B 1 82 ? 23.234 -9.75 -2.494 1 40.69 82 VAL B C 1
ATOM 3316 O O . VAL B 1 82 ? 23.969 -10.688 -2.186 1 40.69 82 VAL B O 1
ATOM 3319 N N . ILE B 1 83 ? 21.922 -10.305 -2.979 1 40.97 83 ILE B N 1
ATOM 3320 C CA . ILE B 1 83 ? 21.891 -11.656 -3.516 1 40.97 83 ILE B CA 1
ATOM 3321 C C . ILE B 1 83 ? 22.406 -11.656 -4.957 1 40.97 83 ILE B C 1
ATOM 3323 O O . ILE B 1 83 ? 21.812 -10.992 -5.82 1 40.97 83 ILE B O 1
ATOM 3327 N N . VAL B 1 84 ? 23.719 -11.516 -5.125 1 38.38 84 VAL B N 1
ATOM 3328 C CA . VAL B 1 84 ? 24.25 -11.914 -6.43 1 38.38 84 VAL B CA 1
ATOM 3329 C C . VAL B 1 84 ? 23.562 -13.188 -6.898 1 38.38 84 VAL B C 1
ATOM 3331 O O . VAL B 1 84 ? 23.781 -14.266 -6.336 1 38.38 84 VAL B O 1
ATOM 3334 N N . TYR B 1 85 ? 22.375 -13.07 -7.328 1 42.53 85 TYR B N 1
ATOM 3335 C CA . TYR B 1 85 ? 22.031 -14.289 -8.055 1 42.53 85 TYR B CA 1
ATOM 3336 C C . TYR B 1 85 ? 23.062 -14.57 -9.148 1 42.53 85 TYR B C 1
ATOM 3338 O O . TYR B 1 85 ? 23.641 -13.641 -9.711 1 42.53 85 TYR B O 1
ATOM 3346 N N . ASN B 1 86 ? 23.844 -15.5 -9.039 1 45.84 86 ASN B N 1
ATOM 3347 C CA . ASN B 1 86 ? 24.938 -15.844 -9.93 1 45.84 86 ASN B CA 1
ATOM 3348 C C . ASN B 1 86 ? 24.75 -15.242 -11.32 1 45.84 86 ASN B C 1
ATOM 3350 O O . ASN B 1 86 ? 25.703 -15.156 -12.102 1 45.84 86 ASN B O 1
ATOM 3354 N N . SER B 1 87 ? 23.469 -15 -11.773 1 47.38 87 SER B N 1
ATOM 3355 C CA . SER B 1 87 ? 23.453 -14.766 -13.211 1 47.38 87 SER B CA 1
ATOM 3356 C C . SER B 1 87 ? 22.766 -13.453 -13.555 1 47.38 87 SER B C 1
ATOM 3358 O O . SER B 1 87 ? 22.844 -12.984 -14.695 1 47.38 87 SER B O 1
ATOM 3360 N N . ILE B 1 88 ? 21.875 -12.953 -12.766 1 48.59 88 ILE B N 1
ATOM 3361 C CA . ILE B 1 88 ? 21.156 -11.797 -13.289 1 48.59 88 ILE B CA 1
ATOM 3362 C C . ILE B 1 88 ? 21.359 -10.602 -12.359 1 48.59 88 ILE B C 1
ATOM 3364 O O . ILE B 1 88 ? 21.234 -10.727 -11.141 1 48.59 88 ILE B O 1
ATOM 3368 N N . SER B 1 89 ? 22.047 -9.453 -12.883 1 52.59 89 SER B N 1
ATOM 3369 C CA . SER B 1 89 ? 22.25 -8.188 -12.195 1 52.59 89 SER B CA 1
ATOM 3370 C C . SER B 1 89 ? 20.922 -7.621 -11.688 1 52.59 89 SER B C 1
ATOM 3372 O O . SER B 1 89 ? 19.984 -7.445 -12.469 1 52.59 89 SER B O 1
ATOM 3374 N N . ASP B 1 90 ? 20.5 -7.699 -10.484 1 63.59 90 ASP B N 1
ATOM 3375 C CA . ASP B 1 90 ? 19.312 -7.105 -9.875 1 63.59 90 ASP B CA 1
ATOM 3376 C C . ASP B 1 90 ? 19.5 -5.605 -9.656 1 63.59 90 ASP B C 1
ATOM 3378 O O . ASP B 1 90 ? 19.094 -5.062 -8.625 1 63.59 90 ASP B O 1
ATOM 3382 N N . ASN B 1 91 ? 20.344 -4.953 -10.633 1 72.25 91 ASN B N 1
ATOM 3383 C CA . ASN B 1 91 ? 20.578 -3.516 -10.539 1 72.25 91 ASN B CA 1
ATOM 3384 C C . ASN B 1 91 ? 20.547 -2.846 -11.906 1 72.25 91 ASN B C 1
ATOM 3386 O O . ASN B 1 91 ? 21.547 -2.291 -12.359 1 72.25 91 ASN B O 1
ATOM 3390 N N . MET B 1 92 ? 19.422 -2.9 -12.484 1 83.56 92 MET B N 1
ATOM 3391 C CA . MET B 1 92 ? 19.234 -2.248 -13.781 1 83.56 92 MET B CA 1
ATOM 3392 C C . MET B 1 92 ? 18.562 -0.893 -13.625 1 83.56 92 MET B C 1
ATOM 3394 O O . MET B 1 92 ? 17.969 -0.61 -12.578 1 83.56 92 MET B O 1
ATOM 3398 N N . PRO B 1 93 ? 18.812 -0.056 -14.633 1 89.62 93 PRO B N 1
ATOM 3399 C CA . PRO B 1 93 ? 18.031 1.184 -14.586 1 89.62 93 PRO B CA 1
ATOM 3400 C C . PRO B 1 93 ? 16.531 0.934 -14.453 1 89.62 93 PRO B C 1
ATOM 3402 O O . PRO B 1 93 ? 16 0.015 -15.078 1 89.62 93 PRO B O 1
ATOM 3405 N N . TRP B 1 94 ? 15.891 1.692 -13.688 1 90.56 94 TRP B N 1
ATOM 3406 C CA . TRP B 1 94 ? 14.508 1.443 -13.305 1 90.56 94 TRP B CA 1
ATOM 3407 C C . TRP B 1 94 ? 13.578 1.519 -14.516 1 90.56 94 TRP B C 1
ATOM 3409 O O . TRP B 1 94 ? 12.57 0.811 -14.578 1 90.56 94 TRP B O 1
ATOM 3419 N N . ASP B 1 95 ? 13.852 2.389 -15.422 1 91.44 95 ASP B N 1
ATOM 3420 C CA . ASP B 1 95 ? 13.023 2.455 -16.625 1 91.44 95 ASP B CA 1
ATOM 3421 C C . ASP B 1 95 ? 13.07 1.143 -17.391 1 91.44 95 ASP B C 1
ATOM 3423 O O . ASP B 1 95 ? 12.055 0.689 -17.922 1 91.44 95 ASP B O 1
ATOM 3427 N N . VAL B 1 96 ? 14.242 0.531 -17.469 1 94.81 96 VAL B N 1
ATOM 3428 C CA . VAL B 1 96 ? 14.43 -0.754 -18.141 1 94.81 96 VAL B CA 1
ATOM 3429 C C . VAL B 1 96 ? 13.719 -1.852 -17.344 1 94.81 96 VAL B C 1
ATOM 3431 O O . VAL B 1 96 ? 13 -2.672 -17.922 1 94.81 96 VAL B O 1
ATOM 3434 N N . TYR B 1 97 ? 13.922 -1.765 -16.078 1 95.25 97 TYR B N 1
ATOM 3435 C CA . TYR B 1 97 ? 13.273 -2.744 -15.203 1 95.25 97 TYR B CA 1
ATOM 3436 C C . TYR B 1 97 ? 11.758 -2.689 -15.359 1 95.25 97 TYR B C 1
ATOM 3438 O O . TYR B 1 97 ? 11.109 -3.725 -15.531 1 95.25 97 TYR B O 1
ATOM 3446 N N . MET B 1 98 ? 11.172 -1.52 -15.297 1 96 98 MET B N 1
ATOM 3447 C CA . MET B 1 98 ? 9.727 -1.35 -15.398 1 96 98 MET B CA 1
ATOM 3448 C C . MET B 1 98 ? 9.211 -1.833 -16.75 1 96 98 MET B C 1
ATOM 3450 O O . MET B 1 98 ? 8.148 -2.453 -16.844 1 96 98 MET B O 1
ATOM 3454 N N . ALA B 1 99 ? 9.977 -1.578 -17.766 1 96.5 99 ALA B N 1
ATOM 3455 C CA . ALA B 1 99 ? 9.602 -2.031 -19.109 1 96.5 99 ALA B CA 1
ATOM 3456 C C . ALA B 1 99 ? 9.609 -3.555 -19.188 1 96.5 99 ALA B C 1
ATOM 3458 O O . ALA B 1 99 ? 8.734 -4.152 -19.812 1 96.5 99 ALA B O 1
ATOM 3459 N N . GLU B 1 100 ? 10.625 -4.117 -18.625 1 96.38 100 GLU B N 1
ATOM 3460 C CA . GLU B 1 100 ? 10.719 -5.574 -18.609 1 96.38 100 GLU B CA 1
ATOM 3461 C C . GLU B 1 100 ? 9.555 -6.191 -17.844 1 96.38 100 GLU B C 1
ATOM 3463 O O . GLU B 1 100 ? 8.961 -7.18 -18.281 1 96.38 100 GLU B O 1
ATOM 3468 N N . GLN B 1 101 ? 9.25 -5.648 -16.703 1 97.69 101 GLN B N 1
ATOM 3469 C CA . GLN B 1 101 ? 8.133 -6.148 -15.906 1 97.69 101 GLN B CA 1
ATOM 3470 C C . GLN B 1 101 ? 6.816 -6 -16.656 1 97.69 101 GLN B C 1
ATOM 3472 O O . GLN B 1 101 ? 5.945 -6.871 -16.578 1 97.69 101 GLN B O 1
ATOM 3477 N N . LEU B 1 102 ? 6.672 -4.887 -17.359 1 98.25 102 LEU B N 1
ATOM 3478 C CA . LEU B 1 102 ? 5.473 -4.695 -18.172 1 98.25 102 LEU B CA 1
ATOM 3479 C C . LEU B 1 102 ? 5.383 -5.758 -19.266 1 98.25 102 LEU B C 1
ATOM 3481 O O . LEU B 1 102 ? 4.305 -6.305 -19.516 1 98.25 102 LEU B O 1
ATOM 3485 N N . ALA B 1 103 ? 6.504 -6.074 -19.922 1 98.31 103 ALA B N 1
ATOM 3486 C CA . ALA B 1 103 ? 6.535 -7.125 -20.938 1 98.31 103 ALA B CA 1
ATOM 3487 C C . ALA B 1 103 ? 6.117 -8.469 -20.344 1 98.31 103 ALA B C 1
ATOM 3489 O O . ALA B 1 103 ? 5.367 -9.227 -20.969 1 98.31 103 ALA B O 1
ATOM 3490 N N . ILE B 1 104 ? 6.574 -8.719 -19.172 1 98.5 104 ILE B N 1
ATOM 3491 C CA . ILE B 1 104 ? 6.25 -9.961 -18.469 1 98.5 104 ILE B CA 1
ATOM 3492 C C . ILE B 1 104 ? 4.754 -10.008 -18.156 1 98.5 104 ILE B C 1
ATOM 3494 O O . ILE B 1 104 ? 4.094 -11.016 -18.422 1 98.5 104 ILE B O 1
ATOM 3498 N N . LEU B 1 105 ? 4.238 -8.906 -17.625 1 98.81 105 LEU B N 1
ATOM 3499 C CA . LEU B 1 105 ? 2.82 -8.828 -17.297 1 98.81 105 LEU B CA 1
ATOM 3500 C C . LEU B 1 105 ? 1.965 -9.016 -18.547 1 98.81 105 LEU B C 1
ATOM 3502 O O . LEU B 1 105 ? 0.912 -9.656 -18.5 1 98.81 105 LEU B O 1
ATOM 3506 N N . ASN B 1 106 ? 2.422 -8.484 -19.672 1 98.75 106 ASN B N 1
ATOM 3507 C CA . ASN B 1 106 ? 1.694 -8.617 -20.922 1 98.75 106 ASN B CA 1
ATOM 3508 C C . ASN B 1 106 ? 1.673 -10.07 -21.406 1 98.75 106 ASN B C 1
ATOM 3510 O O . ASN B 1 106 ? 0.633 -10.57 -21.844 1 98.75 106 ASN B O 1
ATOM 3514 N N . GLU B 1 107 ? 2.814 -10.727 -21.359 1 98.75 107 GLU B N 1
ATOM 3515 C CA . GLU B 1 107 ? 2.867 -12.125 -21.766 1 98.75 107 GLU B CA 1
ATOM 3516 C C . GLU B 1 107 ? 2.043 -13.008 -20.844 1 98.75 107 GLU B C 1
ATOM 3518 O O . GLU B 1 107 ? 1.356 -13.922 -21.297 1 98.75 107 GLU B O 1
ATOM 3523 N N . LEU B 1 108 ? 2.135 -12.75 -19.547 1 98.88 108 LEU B N 1
ATOM 3524 C CA . LEU B 1 108 ? 1.308 -13.477 -18.578 1 98.88 108 LEU B CA 1
ATOM 3525 C C . LEU B 1 108 ? -0.173 -13.32 -18.906 1 98.88 108 LEU B C 1
ATOM 3527 O O . LEU B 1 108 ? -0.942 -14.273 -18.812 1 98.88 108 LEU B O 1
ATOM 3531 N N . TYR B 1 109 ? -0.515 -12.062 -19.219 1 98.81 109 TYR B N 1
ATOM 3532 C CA . TYR B 1 109 ? -1.902 -11.812 -19.594 1 98.81 109 TYR B CA 1
ATOM 3533 C C . TYR B 1 109 ? -2.307 -12.68 -20.781 1 98.81 109 TYR B C 1
ATOM 3535 O O . TYR B 1 109 ? -3.373 -13.297 -20.766 1 98.81 109 TYR B O 1
ATOM 3543 N N . ARG B 1 110 ? -1.471 -12.758 -21.828 1 98.69 110 ARG B N 1
ATOM 3544 C CA . ARG B 1 110 ? -1.757 -13.523 -23.031 1 98.69 110 ARG B CA 1
ATOM 3545 C C . ARG B 1 110 ? -1.954 -15 -22.719 1 98.69 110 ARG B C 1
ATOM 3547 O O . ARG B 1 110 ? -2.871 -15.641 -23.234 1 98.69 110 ARG B O 1
ATOM 3554 N N . ILE B 1 111 ? -1.175 -15.562 -21.875 1 98.5 111 ILE B N 1
ATOM 3555 C CA . ILE B 1 111 ? -1.174 -17.016 -21.672 1 98.5 111 ILE B CA 1
ATOM 3556 C C . ILE B 1 111 ? -2.15 -17.375 -20.562 1 98.5 111 ILE B C 1
ATOM 3558 O O . ILE B 1 111 ? -2.35 -18.547 -20.266 1 98.5 111 ILE B O 1
ATOM 3562 N N . THR B 1 112 ? -2.754 -16.422 -19.859 1 98.75 112 THR B N 1
ATOM 3563 C CA . THR B 1 112 ? -3.758 -16.656 -18.828 1 98.75 112 THR B CA 1
ATOM 3564 C C . THR B 1 112 ? -5.148 -16.766 -19.438 1 98.75 112 THR B C 1
ATOM 3566 O O . THR B 1 112 ? -5.504 -15.984 -20.328 1 98.75 112 THR B O 1
ATOM 3569 N N . LYS B 1 113 ? -5.965 -17.703 -19.047 1 98.38 113 LYS B N 1
ATOM 3570 C CA . LYS B 1 113 ? -7.352 -17.844 -19.484 1 98.38 113 LYS B CA 1
ATOM 3571 C C . LYS B 1 113 ? -8.188 -16.641 -19.047 1 98.38 113 LYS B C 1
ATOM 3573 O O . LYS B 1 113 ? -7.914 -16.031 -18.031 1 98.38 113 LYS B O 1
ATOM 3578 N N . PRO B 1 114 ? -9.258 -16.344 -19.859 1 98.19 114 PRO B N 1
ATOM 3579 C CA . PRO B 1 114 ? -10.195 -15.352 -19.328 1 98.19 114 PRO B CA 1
ATOM 3580 C C . PRO B 1 114 ? -10.711 -15.711 -17.938 1 98.19 114 PRO B C 1
ATOM 3582 O O . PRO B 1 114 ? -11.109 -16.859 -17.703 1 98.19 114 PRO B O 1
ATOM 3585 N N . GLY B 1 115 ? -10.641 -14.781 -17.047 1 97.31 115 GLY B N 1
ATOM 3586 C CA . GLY B 1 115 ? -11.055 -15.039 -15.672 1 97.31 115 GLY B CA 1
ATOM 3587 C C . GLY B 1 115 ? -9.93 -15.57 -14.805 1 97.31 115 GLY B C 1
ATOM 3588 O O . GLY B 1 115 ? -10.102 -15.766 -13.602 1 97.31 115 GLY B O 1
ATOM 3589 N N . GLY B 1 116 ? -8.781 -15.812 -15.414 1 98.44 116 GLY B N 1
ATOM 3590 C CA . GLY B 1 116 ? -7.629 -16.266 -14.664 1 98.44 116 GLY B CA 1
ATOM 3591 C C . GLY B 1 116 ? -7.039 -15.203 -13.758 1 98.44 116 GLY B C 1
ATOM 3592 O O . GLY B 1 116 ? -7.359 -14.016 -13.898 1 98.44 116 GLY B O 1
ATOM 3593 N N . HIS B 1 117 ? -6.176 -15.625 -12.82 1 98.56 117 HIS B N 1
ATOM 3594 C CA . HIS B 1 117 ? -5.664 -14.758 -11.766 1 98.56 117 HIS B CA 1
ATOM 3595 C C . HIS B 1 117 ? -4.145 -14.648 -11.828 1 98.56 117 HIS B C 1
ATOM 3597 O O . HIS B 1 117 ? -3.465 -15.602 -12.211 1 98.56 117 HIS B O 1
ATOM 3603 N N . LEU B 1 118 ? -3.662 -13.547 -11.477 1 98.88 118 LEU B N 1
ATOM 3604 C CA . LEU B 1 118 ? -2.248 -13.312 -11.203 1 98.88 118 LEU B CA 1
ATOM 3605 C C . LEU B 1 118 ? -2.059 -12.695 -9.82 1 98.88 118 LEU B C 1
ATOM 3607 O O . LEU B 1 118 ? -2.615 -11.641 -9.523 1 98.88 118 LEU B O 1
ATOM 3611 N N . TRP B 1 119 ? -1.374 -13.391 -8.977 1 98.81 119 TRP B N 1
ATOM 3612 C CA . TRP B 1 119 ? -0.893 -12.875 -7.703 1 98.81 119 TRP B CA 1
ATOM 3613 C C . TRP B 1 119 ? 0.582 -12.492 -7.793 1 98.81 119 TRP B C 1
ATOM 3615 O O . TRP B 1 119 ? 1.452 -13.367 -7.828 1 98.81 119 TRP B O 1
ATOM 3625 N N . TYR B 1 120 ? 0.803 -11.227 -7.801 1 98.62 120 TYR B N 1
ATOM 3626 C CA . TYR B 1 120 ? 2.098 -10.617 -8.078 1 98.62 120 TYR B CA 1
ATOM 3627 C C . TYR B 1 120 ? 2.678 -9.984 -6.816 1 98.62 120 TYR B C 1
ATOM 3629 O O . TYR B 1 120 ? 2.236 -8.914 -6.387 1 98.62 120 TYR B O 1
ATOM 3637 N N . VAL B 1 121 ? 3.65 -10.719 -6.223 1 96.75 121 VAL B N 1
ATOM 3638 C CA . VAL B 1 121 ? 4.289 -10.227 -5.008 1 96.75 121 VAL B CA 1
ATOM 3639 C C . VAL B 1 121 ? 5.473 -9.328 -5.375 1 96.75 121 VAL B C 1
ATOM 3641 O O . VAL B 1 121 ? 6.34 -9.727 -6.156 1 96.75 121 VAL B O 1
ATOM 3644 N N . HIS B 1 122 ? 5.473 -8.195 -4.879 1 96.19 122 HIS B N 1
ATOM 3645 C CA . HIS B 1 122 ? 6.523 -7.219 -5.121 1 96.19 122 HIS B CA 1
ATOM 3646 C C . HIS B 1 122 ? 6.719 -6.309 -3.914 1 96.19 122 HIS B C 1
ATOM 3648 O O . HIS B 1 122 ? 6.277 -6.633 -2.809 1 96.19 122 HIS B O 1
ATOM 3654 N N . GLN B 1 123 ? 7.5 -5.289 -4.117 1 92.75 123 GLN B N 1
ATOM 3655 C CA . GLN B 1 123 ? 7.789 -4.398 -2.998 1 92.75 123 GLN B CA 1
ATOM 3656 C C . GLN B 1 123 ? 7.855 -2.945 -3.453 1 92.75 123 GLN B C 1
ATOM 3658 O O . GLN B 1 123 ? 8.398 -2.646 -4.52 1 92.75 123 GLN B O 1
ATOM 3663 N N . VAL B 1 124 ? 7.199 -2.094 -2.67 1 93.69 124 VAL B N 1
ATOM 3664 C CA . VAL B 1 124 ? 7.398 -0.659 -2.84 1 93.69 124 VAL B CA 1
ATOM 3665 C C . VAL B 1 124 ? 8.797 -0.272 -2.357 1 93.69 124 VAL B C 1
ATOM 3667 O O . VAL B 1 124 ? 9.211 -0.658 -1.263 1 93.69 124 VAL B O 1
ATOM 3670 N N . GLN B 1 125 ? 9.516 0.432 -3.172 1 90.06 125 GLN B N 1
ATOM 3671 C CA . GLN B 1 125 ? 10.898 0.747 -2.828 1 90.06 125 GLN B CA 1
ATOM 3672 C C . GLN B 1 125 ? 11.102 2.254 -2.701 1 90.06 125 GLN B C 1
ATOM 3674 O O . GLN B 1 125 ? 11.266 2.949 -3.705 1 90.06 125 GLN B O 1
ATOM 3679 N N . PRO B 1 126 ? 11.094 2.691 -1.479 1 87.94 126 PRO B N 1
ATOM 3680 C CA . PRO B 1 126 ? 11.461 4.094 -1.272 1 87.94 126 PRO B CA 1
ATOM 3681 C C . PRO B 1 126 ? 12.961 4.348 -1.439 1 87.94 126 PRO B C 1
ATOM 3683 O O . PRO B 1 126 ? 13.773 3.631 -0.859 1 87.94 126 PRO B O 1
ATOM 3686 N N . ARG B 1 127 ? 13.344 5.172 -2.312 1 82.81 127 ARG B N 1
ATOM 3687 C CA . ARG B 1 127 ? 14.703 5.668 -2.486 1 82.81 127 ARG B CA 1
ATOM 3688 C C . ARG B 1 127 ? 14.781 7.168 -2.221 1 82.81 127 ARG B C 1
ATOM 3690 O O . ARG B 1 127 ? 13.758 7.859 -2.238 1 82.81 127 ARG B O 1
ATOM 3697 N N . PRO B 1 128 ? 15.953 7.641 -1.858 1 77.88 128 PRO B N 1
ATOM 3698 C CA . PRO B 1 128 ? 16.062 9.047 -1.471 1 77.88 128 PRO B CA 1
ATOM 3699 C C . PRO B 1 128 ? 15.516 10 -2.535 1 77.88 128 PRO B C 1
ATOM 3701 O O . PRO B 1 128 ? 14.867 10.992 -2.205 1 77.88 128 PRO B O 1
ATOM 3704 N N . ALA B 1 129 ? 15.664 9.656 -3.793 1 79.88 129 ALA B N 1
ATOM 3705 C CA . ALA B 1 129 ? 15.266 10.578 -4.855 1 79.88 129 ALA B CA 1
ATOM 3706 C C . ALA B 1 129 ? 13.812 10.352 -5.262 1 79.88 129 ALA B C 1
ATOM 3708 O O . ALA B 1 129 ? 13.125 11.281 -5.688 1 79.88 129 ALA B O 1
ATOM 3709 N N . ARG B 1 130 ? 13.438 9.109 -5.168 1 86.12 130 ARG B N 1
ATOM 3710 C CA . ARG B 1 130 ? 12.055 8.828 -5.555 1 86.12 130 ARG B CA 1
ATOM 3711 C C . ARG B 1 130 ? 11.602 7.477 -5.02 1 86.12 130 ARG B C 1
ATOM 3713 O O . ARG B 1 130 ? 12.422 6.594 -4.773 1 86.12 130 ARG B O 1
ATOM 3720 N N . LEU B 1 131 ? 10.359 7.391 -4.801 1 92.38 131 LEU B N 1
ATOM 3721 C CA . LEU B 1 131 ? 9.719 6.121 -4.473 1 92.38 131 LEU B CA 1
ATOM 3722 C C . LEU B 1 131 ? 9.32 5.371 -5.738 1 92.38 131 LEU B C 1
ATOM 3724 O O . LEU B 1 131 ? 8.719 5.953 -6.645 1 92.38 131 LEU B O 1
ATOM 3728 N N . PHE B 1 132 ? 9.773 4.125 -5.848 1 92.06 132 PHE B N 1
ATOM 3729 C CA . PHE B 1 132 ? 9.344 3.27 -6.945 1 92.06 132 PHE B CA 1
ATOM 3730 C C . PHE B 1 132 ? 8.195 2.369 -6.516 1 92.06 132 PHE B C 1
ATOM 3732 O O . PHE B 1 132 ? 8.359 1.52 -5.637 1 92.06 132 PHE B O 1
ATOM 3739 N N . HIS B 1 133 ? 7.129 2.6 -7.109 1 95.62 133 HIS B N 1
ATOM 3740 C CA . HIS B 1 133 ? 5.918 1.854 -6.793 1 95.62 133 HIS B CA 1
ATOM 3741 C C . HIS B 1 133 ? 5.535 0.913 -7.93 1 95.62 133 HIS B C 1
ATOM 3743 O O . HIS B 1 133 ? 5.438 1.335 -9.086 1 95.62 133 HIS B O 1
ATOM 3749 N N . PRO B 1 134 ? 5.23 -0.39 -7.598 1 96.81 134 PRO B N 1
ATOM 3750 C CA . PRO B 1 134 ? 4.906 -1.352 -8.656 1 96.81 134 PRO B CA 1
ATOM 3751 C C . PRO B 1 134 ? 3.68 -0.945 -9.469 1 96.81 134 PRO B C 1
ATOM 3753 O O . PRO B 1 134 ? 3.57 -1.295 -10.648 1 96.81 134 PRO B O 1
ATOM 3756 N N . MET B 1 135 ? 2.801 -0.162 -8.883 1 95.44 135 MET B N 1
ATOM 3757 C CA . MET B 1 135 ? 1.603 0.279 -9.594 1 95.44 135 MET B CA 1
ATOM 3758 C C . MET B 1 135 ? 1.969 1.104 -10.82 1 95.44 135 MET B C 1
ATOM 3760 O O . MET B 1 135 ? 1.163 1.245 -11.742 1 95.44 135 MET B O 1
ATOM 3764 N N . GLU B 1 136 ? 3.148 1.628 -10.836 1 93.56 136 GLU B N 1
ATOM 3765 C CA . GLU B 1 136 ? 3.592 2.461 -11.945 1 93.56 136 GLU B CA 1
ATOM 3766 C C . GLU B 1 136 ? 3.617 1.668 -13.25 1 93.56 136 GLU B C 1
ATOM 3768 O O . GLU B 1 136 ? 3.395 2.227 -14.328 1 93.56 136 GLU B O 1
ATOM 3773 N N . TRP B 1 137 ? 3.889 0.347 -13.211 1 95.81 137 TRP B N 1
ATOM 3774 C CA . TRP B 1 137 ? 3.914 -0.427 -14.453 1 95.81 137 TRP B CA 1
ATOM 3775 C C . TRP B 1 137 ? 2.734 -1.391 -14.516 1 95.81 137 TRP B C 1
ATOM 3777 O O . TRP B 1 137 ? 2.291 -1.769 -15.602 1 95.81 137 TRP B O 1
ATOM 3787 N N . ILE B 1 138 ? 2.166 -1.729 -13.383 1 97.25 138 ILE B N 1
ATOM 3788 C CA . ILE B 1 138 ? 1.036 -2.654 -13.375 1 97.25 138 ILE B CA 1
ATOM 3789 C C . ILE B 1 138 ? -0.149 -2.029 -14.109 1 97.25 138 ILE B C 1
ATOM 3791 O O . ILE B 1 138 ? -0.808 -2.689 -14.914 1 97.25 138 ILE B O 1
ATOM 3795 N N . ILE B 1 139 ? -0.391 -0.736 -13.844 1 93.31 139 ILE B N 1
ATOM 3796 C CA . ILE B 1 139 ? -1.581 -0.079 -14.367 1 93.31 139 ILE B CA 1
ATOM 3797 C C . ILE B 1 139 ? -1.438 0.109 -15.883 1 93.31 139 ILE B C 1
ATOM 3799 O O . ILE B 1 139 ? -2.408 0.446 -16.562 1 93.31 139 ILE B O 1
ATOM 3803 N N . LYS B 1 140 ? -0.284 -0.037 -16.406 1 95 140 LYS B N 1
ATOM 3804 C CA . LYS B 1 140 ? -0.048 0.085 -17.844 1 95 140 LYS B CA 1
ATOM 3805 C C . LYS B 1 140 ? -0.307 -1.238 -18.562 1 95 140 LYS B C 1
ATOM 3807 O O . LYS B 1 140 ? -0.295 -1.298 -19.797 1 95 140 LYS B O 1
ATOM 3812 N N . SER B 1 141 ? -0.466 -2.297 -17.844 1 97.69 141 SER B N 1
ATOM 3813 C CA . SER B 1 141 ? -0.771 -3.613 -18.406 1 97.69 141 SER B CA 1
ATOM 3814 C C . SER B 1 141 ? -2.268 -3.777 -18.641 1 97.69 141 SER B C 1
ATOM 3816 O O . SER B 1 141 ? -3.07 -2.965 -18.172 1 97.69 141 SER B O 1
ATOM 3818 N N . PRO B 1 142 ? -2.674 -4.793 -19.391 1 97.56 142 PRO B N 1
ATOM 3819 C CA . PRO B 1 142 ? -4.102 -4.992 -19.656 1 97.56 142 PRO B CA 1
ATOM 3820 C C . PRO B 1 142 ? -4.836 -5.645 -18.484 1 97.56 142 PRO B C 1
ATOM 3822 O O . PRO B 1 142 ? -6.047 -5.875 -18.578 1 97.56 142 PRO B O 1
ATOM 3825 N N . TRP B 1 143 ? -4.188 -5.895 -17.422 1 98.06 143 TRP B N 1
ATOM 3826 C CA . TRP B 1 143 ? -4.793 -6.582 -16.281 1 98.06 143 TRP B CA 1
ATOM 3827 C C . TRP B 1 143 ? -5.762 -5.664 -15.555 1 98.06 143 TRP B C 1
ATOM 3829 O O . TRP B 1 143 ? -5.555 -4.449 -15.492 1 98.06 143 TRP B O 1
ATOM 3839 N N . THR B 1 144 ? -6.816 -6.203 -15.023 1 96.62 144 THR B N 1
ATOM 3840 C CA . THR B 1 144 ? -7.617 -5.523 -14.008 1 96.62 144 THR B CA 1
ATOM 3841 C C . THR B 1 144 ? -7.043 -5.762 -12.617 1 96.62 144 THR B C 1
ATOM 3843 O O . THR B 1 144 ? -6.934 -6.902 -12.172 1 96.62 144 THR B O 1
ATOM 3846 N N . VAL B 1 145 ? -6.648 -4.734 -12.016 1 96.81 145 VAL B N 1
ATOM 3847 C CA . VAL B 1 145 ? -6.145 -4.859 -10.656 1 96.81 145 VAL B CA 1
ATOM 3848 C C . VAL B 1 145 ? -7.312 -4.996 -9.68 1 96.81 145 VAL B C 1
ATOM 3850 O O . VAL B 1 145 ? -8.086 -4.051 -9.5 1 96.81 145 VAL B O 1
ATOM 3853 N N . ARG B 1 146 ? -7.41 -6.109 -9.062 1 95.31 146 ARG B N 1
ATOM 3854 C CA . ARG B 1 146 ? -8.516 -6.359 -8.141 1 95.31 146 ARG B CA 1
ATOM 3855 C C . ARG B 1 146 ? -8.227 -5.77 -6.766 1 95.31 146 ARG B C 1
ATOM 3857 O O . ARG B 1 146 ? -9.102 -5.16 -6.152 1 95.31 146 ARG B O 1
ATOM 3864 N N . GLN B 1 147 ? -6.988 -5.949 -6.352 1 95.25 147 GLN B N 1
ATOM 3865 C CA . GLN B 1 147 ? -6.695 -5.477 -5.004 1 95.25 147 GLN B CA 1
ATOM 3866 C C . GLN B 1 147 ? -5.191 -5.457 -4.742 1 95.25 147 GLN B C 1
ATOM 3868 O O . GLN B 1 147 ? -4.441 -6.23 -5.344 1 95.25 147 GLN B O 1
ATOM 3873 N N . GLU B 1 148 ? -4.801 -4.539 -3.975 1 95.75 148 GLU B N 1
ATOM 3874 C CA . GLU B 1 148 ? -3.469 -4.504 -3.379 1 95.75 148 GLU B CA 1
ATOM 3875 C C . GLU B 1 148 ? -3.504 -4.969 -1.925 1 95.75 148 GLU B C 1
ATOM 3877 O O . GLU B 1 148 ? -4.211 -4.387 -1.1 1 95.75 148 GLU B O 1
ATOM 3882 N N . ILE B 1 149 ? -2.762 -6 -1.591 1 92.94 149 ILE B N 1
ATOM 3883 C CA . ILE B 1 149 ? -2.727 -6.59 -0.258 1 92.94 149 ILE B CA 1
ATOM 3884 C C . ILE B 1 149 ? -1.367 -6.328 0.387 1 92.94 149 ILE B C 1
ATOM 3886 O O . ILE B 1 149 ? -0.327 -6.477 -0.258 1 92.94 149 ILE B O 1
ATOM 3890 N N . MET B 1 150 ? -1.409 -5.852 1.566 1 90.31 150 MET B N 1
ATOM 3891 C CA . MET B 1 150 ? -0.178 -5.684 2.332 1 90.31 150 MET B CA 1
ATOM 3892 C C . MET B 1 150 ? 0.205 -6.984 3.033 1 90.31 150 MET B C 1
ATOM 3894 O O . MET B 1 150 ? -0.631 -7.613 3.684 1 90.31 150 MET B O 1
ATOM 3898 N N . TRP B 1 151 ? 1.435 -7.363 2.865 1 89.5 151 TRP B N 1
ATOM 3899 C CA . TRP B 1 151 ? 1.962 -8.578 3.488 1 89.5 151 TRP B CA 1
ATOM 3900 C C . TRP B 1 151 ? 3.115 -8.242 4.43 1 89.5 151 TRP B C 1
ATOM 3902 O O . TRP B 1 151 ? 4.242 -8.008 3.982 1 89.5 151 TRP B O 1
ATOM 3912 N N . LYS B 1 152 ? 2.816 -8.18 5.727 1 82.69 152 LYS B N 1
ATOM 3913 C CA . LYS B 1 152 ? 3.781 -7.777 6.742 1 82.69 152 LYS B CA 1
ATOM 3914 C C . LYS B 1 152 ? 4.832 -8.859 6.965 1 82.69 152 LYS B C 1
ATOM 3916 O O . LYS B 1 152 ? 4.496 -10.031 7.145 1 82.69 152 LYS B O 1
ATOM 3921 N N . LYS B 1 153 ? 6.047 -8.477 6.793 1 74.81 153 LYS B N 1
ATOM 3922 C CA . LYS B 1 153 ? 7.168 -9.375 7.09 1 74.81 153 LYS B CA 1
ATOM 3923 C C . LYS B 1 153 ? 7.855 -8.977 8.391 1 74.81 153 LYS B C 1
ATOM 3925 O O . LYS B 1 153 ? 7.742 -7.832 8.836 1 74.81 153 LYS B O 1
ATOM 3930 N N . TRP B 1 154 ? 8.398 -10.039 9.039 1 62.03 154 TRP B N 1
ATOM 3931 C CA . TRP B 1 154 ? 9.102 -9.766 10.289 1 62.03 154 TRP B CA 1
ATOM 3932 C C . TRP B 1 154 ? 10.562 -9.422 10.039 1 62.03 154 TRP B C 1
ATOM 3934 O O . TRP B 1 154 ? 11.148 -9.875 9.047 1 62.03 154 TRP B O 1
ATOM 3944 N N . GLY B 1 155 ? 11.195 -8.477 10.805 1 59.12 155 GLY B N 1
ATOM 3945 C CA . GLY B 1 155 ? 12.641 -8.297 10.906 1 59.12 155 GLY B CA 1
ATOM 3946 C C . GLY B 1 155 ? 13.203 -7.41 9.812 1 59.12 155 GLY B C 1
ATOM 3947 O O . GLY B 1 155 ? 14.117 -7.812 9.086 1 59.12 155 GLY B O 1
ATOM 3948 N N . CYS B 1 156 ? 12.742 -6.285 9.656 1 60.97 156 CYS B N 1
ATOM 3949 C CA . CYS B 1 156 ? 13.32 -5.387 8.664 1 60.97 156 CYS B CA 1
ATOM 3950 C C . CYS B 1 156 ? 14.656 -4.84 9.141 1 60.97 156 CYS B C 1
ATOM 3952 O O . CYS B 1 156 ? 14.766 -4.32 10.25 1 60.97 156 CYS B O 1
ATOM 3954 N N . GLN B 1 157 ? 15.727 -5.242 8.367 1 62.41 157 GLN B N 1
ATOM 3955 C CA . GLN B 1 157 ? 17.062 -4.738 8.68 1 62.41 157 GLN B CA 1
ATOM 3956 C C . GLN B 1 157 ? 17.234 -3.303 8.195 1 62.41 157 GLN B C 1
ATOM 3958 O O . GLN B 1 157 ? 18.344 -2.762 8.211 1 62.41 157 GLN B O 1
ATOM 3963 N N . ASP B 1 158 ? 16.219 -2.752 7.891 1 69.62 158 ASP B N 1
ATOM 3964 C CA . ASP B 1 158 ? 16.281 -1.378 7.402 1 69.62 158 ASP B CA 1
ATOM 3965 C C . ASP B 1 158 ? 16.844 -0.443 8.469 1 69.62 158 ASP B C 1
ATOM 3967 O O . ASP B 1 158 ? 16.312 -0.346 9.57 1 69.62 158 ASP B O 1
ATOM 3971 N N . ARG B 1 159 ? 18 0.149 8.172 1 74.25 159 ARG B N 1
ATOM 3972 C CA . ARG B 1 159 ? 18.641 1.036 9.133 1 74.25 159 ARG B CA 1
ATOM 3973 C C . ARG B 1 159 ? 18.484 2.496 8.719 1 74.25 159 ARG B C 1
ATOM 3975 O O . ARG B 1 159 ? 19.016 3.393 9.375 1 74.25 159 ARG B O 1
ATOM 3982 N N . SER B 1 160 ? 17.828 2.641 7.711 1 82.75 160 SER B N 1
ATOM 3983 C CA . SER B 1 160 ? 17.656 4.012 7.234 1 82.75 160 SER B CA 1
ATOM 3984 C C . SER B 1 160 ? 16.828 4.84 8.203 1 82.75 160 SER B C 1
ATOM 3986 O O . SER B 1 160 ? 15.836 4.352 8.75 1 82.75 160 SER B O 1
ATOM 3988 N N . LEU B 1 161 ? 17.266 6.082 8.383 1 88.56 161 LEU B N 1
ATOM 3989 C CA . LEU B 1 161 ? 16.516 6.988 9.25 1 88.56 161 LEU B CA 1
ATOM 3990 C C . LEU B 1 161 ? 15.75 8.023 8.422 1 88.56 161 LEU B C 1
ATOM 3992 O O . LEU B 1 161 ? 15.102 8.914 8.984 1 88.56 161 LEU B O 1
ATOM 3996 N N . TYR B 1 162 ? 15.781 7.902 7.16 1 88.5 162 TYR B N 1
ATOM 3997 C CA . TYR B 1 162 ? 15.07 8.859 6.312 1 88.5 162 TYR B CA 1
ATOM 3998 C C . TYR B 1 162 ? 13.609 8.469 6.16 1 88.5 162 TYR B C 1
ATOM 4000 O O . TYR B 1 162 ? 12.812 9.234 5.609 1 88.5 162 TYR B O 1
ATOM 4008 N N . ARG B 1 163 ? 13.32 7.281 6.648 1 90.81 163 ARG B N 1
ATOM 4009 C CA . ARG B 1 163 ? 11.961 6.758 6.582 1 90.81 163 ARG B CA 1
ATOM 4010 C C . ARG B 1 163 ? 11.664 5.84 7.762 1 90.81 163 ARG B C 1
ATOM 4012 O O . ARG B 1 163 ? 12.578 5.453 8.5 1 90.81 163 ARG B O 1
ATOM 4019 N N . PHE B 1 164 ? 10.383 5.578 7.914 1 90.81 164 PHE B N 1
ATOM 4020 C CA . PHE B 1 164 ? 10.008 4.523 8.852 1 90.81 164 PHE B CA 1
ATOM 4021 C C . PHE B 1 164 ? 10.453 3.158 8.328 1 90.81 164 PHE B C 1
ATOM 4023 O O . PHE B 1 164 ? 10.469 2.922 7.121 1 90.81 164 PHE B O 1
ATOM 4030 N N . LYS B 1 165 ? 10.773 2.293 9.266 1 87.56 165 LYS B N 1
ATOM 4031 C CA . LYS B 1 165 ? 11.219 0.955 8.875 1 87.56 165 LYS B CA 1
ATOM 4032 C C . LYS B 1 165 ? 10.148 0.241 8.055 1 87.56 165 LYS B C 1
ATOM 4034 O O . LYS B 1 165 ? 8.961 0.302 8.383 1 87.56 165 LYS B O 1
ATOM 4039 N N . CYS B 1 166 ? 10.57 -0.371 6.965 1 86 166 CYS B N 1
ATOM 4040 C CA . CYS B 1 166 ? 9.656 -1.075 6.066 1 86 166 CYS B CA 1
ATOM 4041 C C . CYS B 1 166 ? 9.492 -2.531 6.488 1 86 166 CYS B C 1
ATOM 4043 O O . CYS B 1 166 ? 10.453 -3.305 6.449 1 86 166 CYS B O 1
ATOM 4045 N N . PHE B 1 167 ? 8.211 -2.971 6.809 1 79.06 167 PHE B N 1
ATOM 4046 C CA . PHE B 1 167 ? 7.938 -4.316 7.297 1 79.06 167 PHE B CA 1
ATOM 4047 C C . PHE B 1 167 ? 7.012 -5.062 6.344 1 79.06 167 PHE B C 1
ATOM 4049 O O . PHE B 1 167 ? 6.246 -5.93 6.762 1 79.06 167 PHE B O 1
ATOM 4056 N N . GLU B 1 168 ? 7.117 -4.648 5.055 1 84 168 GLU B N 1
ATOM 4057 C CA . GLU B 1 168 ? 6.07 -5.297 4.273 1 84 168 GLU B CA 1
ATOM 4058 C C . GLU B 1 168 ? 6.484 -5.457 2.814 1 84 168 GLU B C 1
ATOM 4060 O O . GLU B 1 168 ? 7.406 -4.781 2.35 1 84 168 GLU B O 1
ATOM 4065 N N . GLU B 1 169 ? 5.938 -6.449 2.197 1 90.88 169 GLU B N 1
ATOM 4066 C CA . GLU B 1 169 ? 5.789 -6.578 0.751 1 90.88 169 GLU B CA 1
ATOM 4067 C C . GLU B 1 169 ? 4.336 -6.383 0.328 1 90.88 169 GLU B C 1
ATOM 4069 O O . GLU B 1 169 ? 3.449 -6.25 1.174 1 90.88 169 GLU B O 1
ATOM 4074 N N . ARG B 1 170 ? 4.223 -6.168 -0.921 1 94.88 170 ARG B N 1
ATOM 4075 C CA . ARG B 1 170 ? 2.877 -6.023 -1.463 1 94.88 170 ARG B CA 1
ATOM 4076 C C . ARG B 1 170 ? 2.508 -7.215 -2.338 1 94.88 170 ARG B C 1
ATOM 4078 O O . ARG B 1 170 ? 3.359 -7.762 -3.045 1 94.88 170 ARG B O 1
ATOM 4085 N N . ILE B 1 171 ? 1.245 -7.605 -2.197 1 96.62 171 ILE B N 1
ATOM 4086 C CA . ILE B 1 171 ? 0.679 -8.594 -3.113 1 96.62 171 ILE B CA 1
ATOM 4087 C C . ILE B 1 171 ? -0.391 -7.934 -3.98 1 96.62 171 ILE B C 1
ATOM 4089 O O . ILE B 1 171 ? -1.39 -7.422 -3.467 1 96.62 171 ILE B O 1
ATOM 4093 N N . TYR B 1 172 ? -0.152 -7.902 -5.242 1 98.06 172 TYR B N 1
ATOM 4094 C CA . TYR B 1 172 ? -1.133 -7.383 -6.188 1 98.06 172 TYR B CA 1
ATOM 4095 C C . TYR B 1 172 ? -1.946 -8.516 -6.809 1 98.06 172 TYR B C 1
ATOM 4097 O O . TYR B 1 172 ? -1.395 -9.383 -7.492 1 98.06 172 TYR B O 1
ATOM 4105 N N . TRP B 1 173 ? -3.217 -8.508 -6.527 1 98 173 TRP B N 1
ATOM 4106 C CA . TRP B 1 173 ? -4.152 -9.461 -7.117 1 98 173 TRP B CA 1
ATOM 4107 C C . TRP B 1 173 ? -4.766 -8.906 -8.391 1 98 173 TRP B C 1
ATOM 4109 O O . TRP B 1 173 ? -5.543 -7.945 -8.352 1 98 173 TRP B O 1
ATOM 4119 N N . LEU B 1 174 ? -4.379 -9.5 -9.531 1 98.25 174 LEU B N 1
ATOM 4120 C CA . LEU B 1 174 ? -4.863 -9.102 -10.844 1 98.25 174 LEU B CA 1
ATOM 4121 C C . LEU B 1 174 ? -5.727 -10.195 -11.461 1 98.25 174 LEU B C 1
ATOM 4123 O O . LEU B 1 174 ? -5.488 -11.383 -11.234 1 98.25 174 LEU B O 1
ATOM 4127 N N . ARG B 1 175 ? -6.668 -9.773 -12.242 1 97.56 175 ARG B N 1
ATOM 4128 C CA . ARG B 1 175 ? -7.559 -10.719 -12.906 1 97.56 175 ARG B CA 1
ATOM 4129 C C . ARG B 1 175 ? -7.762 -10.336 -14.367 1 97.56 175 ARG B C 1
ATOM 4131 O O . ARG B 1 175 ? -7.902 -9.156 -14.695 1 97.56 175 ARG B O 1
ATOM 4138 N N . LYS B 1 176 ? -7.68 -11.367 -15.203 1 98.06 176 LYS B N 1
ATOM 4139 C CA . LYS B 1 176 ? -7.961 -11.125 -16.609 1 98.06 176 LYS B CA 1
ATOM 4140 C C . LYS B 1 176 ? -9.461 -11 -16.859 1 98.06 176 LYS B C 1
ATOM 4142 O O . LYS B 1 176 ? -10.188 -11.992 -16.797 1 98.06 176 LYS B O 1
ATOM 4147 N N . GLU B 1 177 ? -9.883 -9.742 -17.141 1 94.94 177 GLU B N 1
ATOM 4148 C CA . GLU B 1 177 ? -11.281 -9.453 -17.438 1 94.94 177 GLU B CA 1
ATOM 4149 C C . GLU B 1 177 ? -11.492 -9.18 -18.922 1 94.94 177 GLU B C 1
ATOM 4151 O O . GLU B 1 177 ? -10.594 -8.68 -19.594 1 94.94 177 GLU B O 1
ATOM 4156 N N . PRO B 1 178 ? -12.641 -9.461 -19.5 1 94.5 178 PRO B N 1
ATOM 4157 C CA . PRO B 1 178 ? -13.773 -10.117 -18.844 1 94.5 178 PRO B CA 1
ATOM 4158 C C . PRO B 1 178 ? -13.578 -11.625 -18.688 1 94.5 178 PRO B C 1
ATOM 4160 O O . PRO B 1 178 ? -12.852 -12.234 -19.484 1 94.5 178 PRO B O 1
ATOM 4163 N N . GLY B 1 179 ? -14.094 -12.188 -17.625 1 94.38 179 GLY B N 1
ATOM 4164 C CA . GLY B 1 179 ? -14.117 -13.617 -17.344 1 94.38 179 GLY B CA 1
ATOM 4165 C C . GLY B 1 179 ? -15.344 -14.055 -16.562 1 94.38 179 GLY B C 1
ATOM 4166 O O . GLY B 1 179 ? -16.25 -13.258 -16.344 1 94.38 179 GLY B O 1
ATOM 4167 N N . PRO B 1 180 ? -15.406 -15.367 -16.328 1 94.31 180 PRO B N 1
ATOM 4168 C CA . PRO B 1 180 ? -16.531 -15.844 -15.531 1 94.31 180 PRO B CA 1
ATOM 4169 C C . PRO B 1 180 ? -16.656 -15.117 -14.195 1 94.31 180 PRO B C 1
ATOM 4171 O O . PRO B 1 180 ? -15.656 -14.633 -13.656 1 94.31 180 PRO B O 1
ATOM 4174 N N . PRO B 1 181 ? -17.859 -14.977 -13.688 1 92.62 181 PRO B N 1
ATOM 4175 C CA . PRO B 1 181 ? -18.016 -14.328 -12.383 1 92.62 181 PRO B CA 1
ATOM 4176 C C . PRO B 1 181 ? -17.203 -15.008 -11.281 1 92.62 181 PRO B C 1
ATOM 4178 O O . PRO B 1 181 ? -17.062 -16.234 -11.273 1 92.62 181 PRO B O 1
ATOM 4181 N N . PHE B 1 182 ? -16.688 -14.203 -10.508 1 93.94 182 PHE B N 1
ATOM 4182 C CA . PHE B 1 182 ? -15.859 -14.703 -9.422 1 93.94 182 PHE B CA 1
ATOM 4183 C C . PHE B 1 182 ? -16.156 -13.953 -8.133 1 93.94 182 PHE B C 1
ATOM 4185 O O . PHE B 1 182 ? -16.188 -12.719 -8.117 1 93.94 182 PHE B O 1
ATOM 4192 N N . GLU B 1 183 ? -16.328 -14.742 -7.039 1 93.56 183 GLU B N 1
ATOM 4193 C CA . GLU B 1 183 ? -16.469 -14.195 -5.695 1 93.56 183 GLU B CA 1
ATOM 4194 C C . GLU B 1 183 ? -15.711 -15.039 -4.672 1 93.56 183 GLU B C 1
ATOM 4196 O O . GLU B 1 183 ? -15.641 -16.266 -4.805 1 93.56 183 GLU B O 1
ATOM 4201 N N . LEU B 1 184 ? -15.164 -14.344 -3.748 1 92.31 184 LEU B N 1
ATOM 4202 C CA . LEU B 1 184 ? -14.578 -15.039 -2.602 1 92.31 184 LEU B CA 1
ATOM 4203 C C . LEU B 1 184 ? -15.664 -15.625 -1.709 1 92.31 184 LEU B C 1
ATOM 4205 O O . LEU B 1 184 ? -16.766 -15.07 -1.624 1 92.31 184 LEU B O 1
ATOM 4209 N N . LYS B 1 185 ? -15.297 -16.766 -1.101 1 84.81 185 LYS B N 1
ATOM 4210 C CA . LYS B 1 185 ? -16.156 -17.188 0.005 1 84.81 185 LYS B CA 1
ATOM 4211 C C . LYS B 1 185 ? -16.188 -16.125 1.109 1 84.81 185 LYS B C 1
ATOM 4213 O O . LYS B 1 185 ? -15.18 -15.453 1.355 1 84.81 185 LYS B O 1
ATOM 4218 N N . ARG B 1 186 ? -17.281 -16.031 1.782 1 83.19 186 ARG B N 1
ATOM 4219 C CA . ARG B 1 186 ? -17.469 -15.023 2.818 1 83.19 186 ARG B CA 1
ATOM 4220 C C . ARG B 1 186 ? -16.375 -15.125 3.883 1 83.19 186 ARG B C 1
ATOM 4222 O O . ARG B 1 186 ? -15.844 -14.109 4.324 1 83.19 186 ARG B O 1
ATOM 4229 N N . GLU B 1 187 ? -16.078 -16.281 4.27 1 78.38 187 GLU B N 1
ATOM 4230 C CA . GLU B 1 187 ? -15.086 -16.5 5.316 1 78.38 187 GLU B CA 1
ATOM 4231 C C . GLU B 1 187 ? -13.695 -16.094 4.848 1 78.38 187 GLU B C 1
ATOM 4233 O O . GLU B 1 187 ? -12.875 -15.641 5.645 1 78.38 187 GLU B O 1
ATOM 4238 N N . VAL B 1 188 ? -13.445 -16.25 3.605 1 82.56 188 VAL B N 1
ATOM 4239 C CA . VAL B 1 188 ? -12.156 -15.906 3.027 1 82.56 188 VAL B CA 1
ATOM 4240 C C . VAL B 1 188 ? -12.047 -14.391 2.875 1 82.56 188 VAL B C 1
ATOM 4242 O O . VAL B 1 188 ? -11 -13.805 3.148 1 82.56 188 VAL B O 1
ATOM 4245 N N . ALA B 1 189 ? -13.148 -13.781 2.455 1 86.25 189 ALA B N 1
ATOM 4246 C CA . ALA B 1 189 ? -13.18 -12.328 2.314 1 86.25 189 ALA B CA 1
ATOM 4247 C C . ALA B 1 189 ? -12.82 -11.641 3.629 1 86.25 189 ALA B C 1
ATOM 4249 O O . ALA B 1 189 ? -12.234 -10.555 3.631 1 86.25 189 ALA B O 1
ATOM 4250 N N . LYS B 1 190 ? -13.016 -12.258 4.684 1 80.5 190 LYS B N 1
ATOM 4251 C CA . LYS B 1 190 ? -12.828 -11.695 6.012 1 80.5 190 LYS B CA 1
ATOM 4252 C C . LYS B 1 190 ? -11.352 -11.688 6.402 1 80.5 190 LYS B C 1
ATOM 4254 O O . LYS B 1 190 ? -10.961 -11.039 7.379 1 80.5 190 LYS B O 1
ATOM 4259 N N . TRP B 1 191 ? -10.523 -12.352 5.543 1 79.31 191 TRP B N 1
ATOM 4260 C CA . TRP B 1 191 ? -9.086 -12.297 5.812 1 79.31 191 TRP B CA 1
ATOM 4261 C C . TRP B 1 191 ? -8.586 -10.859 5.801 1 79.31 191 TRP B C 1
ATOM 4263 O O . TRP B 1 191 ? -7.582 -10.539 6.445 1 79.31 191 TRP B O 1
ATOM 4273 N N . GLY B 1 192 ? -9.242 -10.055 5.027 1 83.81 192 GLY B N 1
ATOM 4274 C CA . GLY B 1 192 ? -8.828 -8.664 4.887 1 83.81 192 GLY B CA 1
ATOM 4275 C C . GLY B 1 192 ? -7.633 -8.492 3.971 1 83.81 192 GLY B C 1
ATOM 4276 O O . GLY B 1 192 ? -7.141 -9.461 3.393 1 83.81 192 GLY B O 1
ATOM 4277 N N . ASN B 1 193 ? -7.23 -7.273 3.824 1 87.19 193 ASN B N 1
ATOM 4278 C CA . ASN B 1 193 ? -6.152 -6.992 2.887 1 87.19 193 ASN B CA 1
ATOM 4279 C C . ASN B 1 193 ? -4.852 -6.656 3.611 1 87.19 193 ASN B C 1
ATOM 4281 O O . ASN B 1 193 ? -3.977 -5.988 3.055 1 87.19 193 ASN B O 1
ATOM 4285 N N . LEU B 1 194 ? -4.762 -6.961 4.828 1 85.56 194 LEU B N 1
ATOM 4286 C CA . LEU B 1 194 ? -3.535 -6.922 5.613 1 85.56 194 LEU B CA 1
ATOM 4287 C C . LEU B 1 194 ? -3.18 -8.312 6.133 1 85.56 194 LEU B C 1
ATOM 4289 O O . LEU B 1 194 ? -3.803 -8.805 7.078 1 85.56 194 LEU B O 1
ATOM 4293 N N . TRP B 1 195 ? -2.217 -8.852 5.477 1 82.31 195 TRP B N 1
ATOM 4294 C CA . TRP B 1 195 ? -1.782 -10.188 5.859 1 82.31 195 TRP B CA 1
ATOM 4295 C C . TRP B 1 195 ? -0.493 -10.133 6.668 1 82.31 195 TRP B C 1
ATOM 4297 O O . TRP B 1 195 ? 0.324 -9.227 6.484 1 82.31 195 TRP B O 1
ATOM 4307 N N . VAL B 1 196 ? -0.354 -10.938 7.633 1 72.62 196 VAL B N 1
ATOM 4308 C CA . VAL B 1 196 ? 0.84 -10.969 8.469 1 72.62 196 VAL B CA 1
ATOM 4309 C C . VAL B 1 196 ? 1.598 -12.273 8.242 1 72.62 196 VAL B C 1
ATOM 4311 O O . VAL B 1 196 ? 1.023 -13.359 8.359 1 72.62 196 VAL B O 1
ATOM 4314 N N . ARG B 1 197 ? 2.809 -12.008 7.781 1 68.12 197 ARG B N 1
ATOM 4315 C CA . ARG B 1 197 ? 3.686 -13.164 7.645 1 68.12 197 ARG B CA 1
ATOM 4316 C C . ARG B 1 197 ? 3.988 -13.789 9 1 68.12 197 ARG B C 1
ATOM 4318 O O . ARG B 1 197 ? 4.352 -13.086 9.945 1 68.12 197 ARG B O 1
ATOM 4325 N N . PRO B 1 198 ? 3.561 -15.047 9.227 1 56.66 198 PRO B N 1
ATOM 4326 C CA . PRO B 1 198 ? 3.904 -15.648 10.523 1 56.66 198 PRO B CA 1
ATOM 4327 C C . PRO B 1 198 ? 5.395 -15.555 10.836 1 56.66 198 PRO B C 1
ATOM 4329 O O . PRO B 1 198 ? 6.219 -15.484 9.922 1 56.66 198 PRO B O 1
ATOM 4332 N N . ASP B 1 199 ? 5.66 -15.141 12.062 1 48.91 199 ASP B N 1
ATOM 4333 C CA . ASP B 1 199 ? 7.051 -15.141 12.5 1 48.91 199 ASP B CA 1
ATOM 4334 C C . ASP B 1 199 ? 7.742 -16.453 12.141 1 48.91 199 ASP B C 1
ATOM 4336 O O . ASP B 1 199 ? 7.285 -17.531 12.523 1 48.91 199 ASP B O 1
ATOM 4340 N N . GLN B 1 200 ? 7.875 -16.797 11.008 1 48.28 200 GLN B N 1
ATOM 4341 C CA . GLN B 1 200 ? 8.57 -18.047 10.734 1 48.28 200 GLN B CA 1
ATOM 4342 C C . GLN B 1 200 ? 9.805 -18.188 11.617 1 48.28 200 GLN B C 1
ATOM 4344 O O . GLN B 1 200 ? 10.664 -17.297 11.648 1 48.28 200 GLN B O 1
ATOM 4349 N N . SER B 1 201 ? 9.773 -18.547 12.734 1 40.44 201 SER B N 1
ATOM 4350 C CA . SER B 1 201 ? 11.047 -19.141 13.148 1 40.44 201 SER B CA 1
ATOM 4351 C C . SER B 1 201 ? 11.883 -19.547 11.945 1 40.44 201 SER B C 1
ATOM 4353 O O . SER B 1 201 ? 11.352 -20.047 10.953 1 40.44 201 SER B O 1
ATOM 4355 N N . VAL B 1 202 ? 12.93 -18.781 11.602 1 40.88 202 VAL B N 1
ATOM 4356 C CA . VAL B 1 202 ? 14.133 -18.938 10.789 1 40.88 202 VAL B CA 1
ATOM 4357 C C . VAL B 1 202 ? 14.289 -20.406 10.391 1 40.88 202 VAL B C 1
ATOM 4359 O O . VAL B 1 202 ? 15.094 -20.734 9.523 1 40.88 202 VAL B O 1
ATOM 4362 N N . HIS B 1 203 ? 13.617 -21.188 11.023 1 39.56 203 HIS B N 1
ATOM 4363 C CA . HIS B 1 203 ? 14.203 -22.516 11.008 1 39.56 203 HIS B CA 1
ATOM 4364 C C . HIS B 1 203 ? 13.969 -23.203 9.672 1 39.56 203 HIS B C 1
ATOM 4366 O O . HIS B 1 203 ? 14.852 -23.906 9.156 1 39.56 203 HIS B O 1
ATOM 4372 N N . LEU B 1 204 ? 12.797 -23.156 9.289 1 42.31 204 LEU B N 1
ATOM 4373 C CA . LEU B 1 204 ? 12.711 -24.047 8.141 1 42.31 204 LEU B CA 1
ATOM 4374 C C . LEU B 1 204 ? 13.359 -23.422 6.914 1 42.31 204 LEU B C 1
ATOM 4376 O O . LEU B 1 204 ? 13.711 -24.125 5.961 1 42.31 204 LEU B O 1
ATOM 4380 N N . GLN B 1 205 ? 13.227 -22.062 6.758 1 44.84 205 GLN B N 1
ATOM 4381 C CA . GLN B 1 205 ? 13.828 -21.438 5.586 1 44.84 205 GLN B CA 1
ATOM 4382 C C . GLN B 1 205 ? 15.32 -21.75 5.5 1 44.84 205 GLN B C 1
ATOM 4384 O O . GLN B 1 205 ? 15.914 -21.656 4.422 1 44.84 205 GLN B O 1
ATOM 4389 N N . ARG B 1 206 ? 15.773 -22.109 6.621 1 43.31 206 ARG B N 1
ATOM 4390 C CA . ARG B 1 206 ? 17.203 -22.406 6.559 1 43.31 206 ARG B CA 1
ATOM 4391 C C . ARG B 1 206 ? 17.453 -23.625 5.676 1 43.31 206 ARG B C 1
ATOM 4393 O O . ARG B 1 206 ? 18.578 -23.828 5.188 1 43.31 206 ARG B O 1
ATOM 4400 N N . ARG B 1 207 ? 16.406 -24.359 5.617 1 44.53 207 ARG B N 1
ATOM 4401 C CA . ARG B 1 207 ? 16.797 -25.531 4.844 1 44.53 207 ARG B CA 1
ATOM 4402 C C . ARG B 1 207 ? 16.969 -25.188 3.369 1 44.53 207 ARG B C 1
ATOM 4404 O O . ARG B 1 207 ? 17.781 -25.781 2.672 1 44.53 207 ARG B O 1
ATOM 4411 N N . TYR B 1 208 ? 16.078 -24.25 2.887 1 49.34 208 TYR B N 1
ATOM 4412 C CA . TYR B 1 208 ? 16.266 -23.969 1.466 1 49.34 208 TYR B CA 1
ATOM 4413 C C . TYR B 1 208 ? 16.922 -22.609 1.251 1 49.34 208 TYR B C 1
ATOM 4415 O O . TYR B 1 208 ? 16.547 -21.625 1.894 1 49.34 208 TYR B O 1
ATOM 4423 N N . ARG B 1 209 ? 18.125 -22.547 0.946 1 48.62 209 ARG B N 1
ATOM 4424 C CA . ARG B 1 209 ? 19.125 -21.5 0.8 1 48.62 209 ARG B CA 1
ATOM 4425 C C . ARG B 1 209 ? 18.625 -20.391 -0.127 1 48.62 209 ARG B C 1
ATOM 4427 O O . ARG B 1 209 ? 19.438 -19.719 -0.791 1 48.62 209 ARG B O 1
ATOM 4434 N N . HIS B 1 210 ? 17.359 -20.375 -0.513 1 55.16 210 HIS B N 1
ATOM 4435 C CA . HIS B 1 210 ? 17.078 -19.188 -1.316 1 55.16 210 HIS B CA 1
ATOM 4436 C C . HIS B 1 210 ? 16.609 -18.031 -0.441 1 55.16 210 HIS B C 1
ATOM 4438 O O . HIS B 1 210 ? 15.641 -18.141 0.302 1 55.16 210 HIS B O 1
ATOM 4444 N N . PRO B 1 211 ? 17.406 -16.938 -0.489 1 52.59 211 PRO B N 1
ATOM 4445 C CA . PRO B 1 211 ? 17.203 -15.805 0.418 1 52.59 211 PRO B CA 1
ATOM 4446 C C . PRO B 1 211 ? 15.852 -15.133 0.237 1 52.59 211 PRO B C 1
ATOM 4448 O O . PRO B 1 211 ? 15.328 -14.523 1.176 1 52.59 211 PRO B O 1
ATOM 4451 N N . SER B 1 212 ? 15.219 -15.312 -0.954 1 56.06 212 SER B N 1
ATOM 4452 C CA . SER B 1 212 ? 14.117 -14.383 -1.181 1 56.06 212 SER B CA 1
ATOM 4453 C C . SER B 1 212 ? 12.828 -15.133 -1.512 1 56.06 212 SER B C 1
ATOM 4455 O O . SER B 1 212 ? 11.969 -14.609 -2.227 1 56.06 212 SER B O 1
ATOM 4457 N N . THR B 1 213 ? 12.617 -16.25 -0.877 1 73 213 THR B N 1
ATOM 4458 C CA . THR B 1 213 ? 11.43 -17.047 -1.181 1 73 213 THR B CA 1
ATOM 4459 C C . THR B 1 213 ? 10.32 -16.766 -0.168 1 73 213 THR B C 1
ATOM 4461 O O . THR B 1 213 ? 10.586 -16.625 1.027 1 73 213 THR B O 1
ATOM 4464 N N . PHE B 1 214 ? 9.086 -16.547 -0.781 1 81.94 214 PHE B N 1
ATOM 4465 C CA . PHE B 1 214 ? 7.961 -16.5 0.146 1 81.94 214 PHE B CA 1
ATOM 4466 C C . PHE B 1 214 ? 7.633 -17.906 0.668 1 81.94 214 PHE B C 1
ATOM 4468 O O . PHE B 1 214 ? 7.852 -18.891 -0.028 1 81.94 214 PHE B O 1
ATOM 4475 N N . PRO B 1 215 ? 7.195 -17.969 1.875 1 79.12 215 PRO B N 1
ATOM 4476 C CA . PRO B 1 215 ? 6.898 -19.266 2.484 1 79.12 215 PRO B CA 1
ATOM 4477 C C . PRO B 1 215 ? 5.727 -19.984 1.812 1 79.12 215 PRO B C 1
ATOM 4479 O O . PRO B 1 215 ? 4.859 -19.328 1.222 1 79.12 215 PRO B O 1
ATOM 4482 N N . LEU B 1 216 ? 5.656 -21.266 1.898 1 79.38 216 LEU B N 1
ATOM 4483 C CA . LEU B 1 216 ? 4.684 -22.141 1.24 1 79.38 216 LEU B CA 1
ATOM 4484 C C . LEU B 1 216 ? 3.26 -21.75 1.639 1 79.38 216 LEU B C 1
ATOM 4486 O O . LEU B 1 216 ? 2.332 -21.875 0.837 1 79.38 216 LEU B O 1
ATOM 4490 N N . TYR B 1 217 ? 3.117 -21.203 2.818 1 74.94 217 TYR B N 1
ATOM 4491 C CA . TYR B 1 217 ? 1.779 -20.891 3.305 1 74.94 217 TYR B CA 1
ATOM 4492 C C . TYR B 1 217 ? 1.106 -19.859 2.41 1 74.94 217 TYR B C 1
ATOM 4494 O O . TYR B 1 217 ? -0.118 -19.859 2.262 1 74.94 217 TYR B O 1
ATOM 4502 N N . LEU B 1 218 ? 1.84 -19.016 1.835 1 85.62 218 LEU B N 1
ATOM 4503 C CA . LEU B 1 218 ? 1.271 -17.922 1.057 1 85.62 218 LEU B CA 1
ATOM 4504 C C . LEU B 1 218 ? 0.574 -18.438 -0.193 1 85.62 218 LEU B C 1
ATOM 4506 O O . LEU B 1 218 ? -0.625 -18.219 -0.381 1 85.62 218 LEU B O 1
ATOM 4510 N N . PRO B 1 219 ? 1.28 -19.203 -1.043 1 90.56 219 PRO B N 1
ATOM 4511 C CA . PRO B 1 219 ? 0.567 -19.719 -2.215 1 90.56 219 PRO B CA 1
ATOM 4512 C C . PRO B 1 219 ? -0.545 -20.703 -1.846 1 90.56 219 PRO B C 1
ATOM 4514 O O . PRO B 1 219 ? -1.559 -20.781 -2.543 1 90.56 219 PRO B O 1
ATOM 4517 N N . LEU B 1 220 ? -0.381 -21.406 -0.777 1 84.06 220 LEU B N 1
ATOM 4518 C CA . LEU B 1 220 ? -1.45 -22.297 -0.338 1 84.06 220 LEU B CA 1
ATOM 4519 C C . LEU B 1 220 ? -2.703 -21.5 0.022 1 84.06 220 LEU B C 1
ATOM 4521 O O . LEU B 1 220 ? -3.812 -21.875 -0.357 1 84.06 220 LEU B O 1
ATOM 4525 N N . ALA B 1 221 ? -2.5 -20.453 0.781 1 83.25 221 ALA B N 1
ATOM 4526 C CA . ALA B 1 221 ? -3.619 -19.594 1.155 1 83.25 221 ALA B CA 1
ATOM 4527 C C . ALA B 1 221 ? -4.285 -19 -0.079 1 83.25 221 ALA B C 1
ATOM 4529 O O . ALA B 1 221 ? -5.516 -18.922 -0.154 1 83.25 221 ALA B O 1
ATOM 4530 N N . ILE B 1 222 ? -3.502 -18.578 -1.018 1 92.19 222 ILE B N 1
ATOM 4531 C CA . ILE B 1 222 ? -4.012 -17.969 -2.24 1 92.19 222 ILE B CA 1
ATOM 4532 C C . ILE B 1 222 ? -4.828 -19 -3.025 1 92.19 222 ILE B C 1
ATOM 4534 O O . ILE B 1 222 ? -5.941 -18.703 -3.467 1 92.19 222 ILE B O 1
ATOM 4538 N N . LEU B 1 223 ? -4.289 -20.188 -3.201 1 90.44 223 LEU B N 1
ATOM 4539 C CA . LEU B 1 223 ? -4.984 -21.219 -3.959 1 90.44 223 LEU B CA 1
ATOM 4540 C C . LEU B 1 223 ? -6.285 -21.625 -3.268 1 90.44 223 LEU B C 1
ATOM 4542 O O . LEU B 1 223 ? -7.281 -21.922 -3.934 1 90.44 223 LEU B O 1
ATOM 4546 N N . TYR B 1 224 ? -6.25 -21.609 -1.964 1 84 224 TYR B N 1
ATOM 4547 C CA . TYR B 1 224 ? -7.48 -21.844 -1.214 1 84 224 TYR B CA 1
ATOM 4548 C C . TYR B 1 224 ? -8.516 -20.766 -1.502 1 84 224 TYR B C 1
ATOM 4550 O O . TYR B 1 224 ? -9.688 -21.078 -1.743 1 84 224 TYR B O 1
ATOM 4558 N N . ALA B 1 225 ? -8.094 -19.578 -1.453 1 88.31 225 ALA B N 1
ATOM 4559 C CA . ALA B 1 225 ? -8.984 -18.453 -1.678 1 88.31 225 ALA B CA 1
ATOM 4560 C C . ALA B 1 225 ? -9.57 -18.484 -3.09 1 88.31 225 ALA B C 1
ATOM 4562 O O . ALA B 1 225 ? -10.727 -18.109 -3.301 1 88.31 225 ALA B O 1
ATOM 4563 N N . MET B 1 226 ? -8.75 -18.859 -4.078 1 93.5 226 MET B N 1
ATOM 4564 C CA . MET B 1 226 ? -9.18 -18.844 -5.473 1 93.5 226 MET B CA 1
ATOM 4565 C C . MET B 1 226 ? -10.141 -19.984 -5.766 1 93.5 226 MET B C 1
ATOM 4567 O O . MET B 1 226 ? -10.938 -19.906 -6.703 1 93.5 226 MET B O 1
ATOM 4571 N N . ASN B 1 227 ? -10.023 -21 -4.957 1 89.12 227 ASN B N 1
ATOM 4572 C CA . ASN B 1 227 ? -10.922 -22.141 -5.117 1 89.12 227 ASN B CA 1
ATOM 4573 C C . ASN B 1 227 ? -11.016 -22.578 -6.574 1 89.12 227 ASN B C 1
ATOM 4575 O O . ASN B 1 227 ? -12.109 -22.688 -7.129 1 89.12 227 ASN B O 1
ATOM 4579 N N . LEU B 1 228 ? -9.898 -22.891 -7.199 1 92.81 228 LEU B N 1
ATOM 4580 C CA . LEU B 1 228 ? -9.812 -23.266 -8.602 1 92.81 228 LEU B CA 1
ATOM 4581 C C . LEU B 1 228 ? -10.398 -24.656 -8.82 1 92.81 228 LEU B C 1
ATOM 4583 O O . LEU B 1 228 ? -10.359 -25.5 -7.926 1 92.81 228 LEU B O 1
ATOM 4587 N N . PRO B 1 229 ? -10.945 -24.906 -10.016 1 90.56 229 PRO B N 1
ATOM 4588 C CA . PRO B 1 229 ? -11.352 -26.266 -10.336 1 90.56 229 PRO B CA 1
ATOM 4589 C C . PRO B 1 229 ? -10.188 -27.25 -10.297 1 90.56 229 PRO B C 1
ATOM 4591 O O . PRO B 1 229 ? -9.047 -26.875 -10.578 1 90.56 229 PRO B O 1
ATOM 4594 N N . PRO B 1 230 ? -10.539 -28.469 -9.977 1 84.75 230 PRO B N 1
ATOM 4595 C CA . PRO B 1 230 ? -9.484 -29.484 -10 1 84.75 230 PRO B CA 1
ATOM 4596 C C . PRO B 1 230 ? -8.773 -29.562 -11.344 1 84.75 230 PRO B C 1
ATOM 4598 O O . PRO B 1 230 ? -9.414 -29.438 -12.391 1 84.75 230 PRO B O 1
ATOM 4601 N N . GLY B 1 231 ? -7.539 -29.75 -11.312 1 85.94 231 GLY B N 1
ATOM 4602 C CA . GLY B 1 231 ? -6.75 -29.891 -12.531 1 85.94 231 GLY B CA 1
ATOM 4603 C C . GLY B 1 231 ? -6.387 -28.562 -13.164 1 85.94 231 GLY B C 1
ATOM 4604 O O . GLY B 1 231 ? -6.008 -28.516 -14.336 1 85.94 231 GLY B O 1
ATOM 4605 N N . SER B 1 232 ? -6.629 -27.516 -12.484 1 95.62 232 SER B N 1
ATOM 4606 C CA . SER B 1 232 ? -6.195 -26.219 -12.961 1 95.62 232 SER B CA 1
ATOM 4607 C C . SER B 1 232 ? -4.676 -26.125 -13.055 1 95.62 232 SER B C 1
ATOM 4609 O O . SER B 1 232 ? -3.967 -26.875 -12.367 1 95.62 232 SER B O 1
ATOM 4611 N N . LEU B 1 233 ? -4.172 -25.297 -13.93 1 98.12 233 LEU B N 1
ATOM 4612 C CA . LEU B 1 233 ? -2.736 -25.109 -14.109 1 98.12 233 LEU B CA 1
ATOM 4613 C C . LEU B 1 233 ? -2.248 -23.875 -13.383 1 98.12 233 LEU B C 1
ATOM 4615 O O . LEU B 1 233 ? -2.705 -22.766 -13.664 1 98.12 233 LEU B O 1
ATOM 4619 N N . VAL B 1 234 ? -1.359 -24.047 -12.43 1 98.5 234 VAL B N 1
ATOM 4620 C CA . VAL B 1 234 ? -0.759 -22.984 -11.633 1 98.5 234 VAL B CA 1
ATOM 4621 C C . VAL B 1 234 ? 0.664 -22.719 -12.117 1 98.5 234 VAL B C 1
ATOM 4623 O O . VAL B 1 234 ? 1.421 -23.641 -12.383 1 98.5 234 VAL B O 1
ATOM 4626 N N . PHE B 1 235 ? 1.024 -21.422 -12.172 1 98.75 235 PHE B N 1
ATOM 4627 C CA . PHE B 1 235 ? 2.262 -21.047 -12.852 1 98.75 235 PHE B CA 1
ATOM 4628 C C . PHE B 1 235 ? 3.098 -20.125 -11.984 1 98.75 235 PHE B C 1
ATOM 4630 O O . PHE B 1 235 ? 2.555 -19.297 -11.242 1 98.75 235 PHE B O 1
ATOM 4637 N N . ASP B 1 236 ? 4.422 -20.25 -12.055 1 98.56 236 ASP B N 1
ATOM 4638 C CA . ASP B 1 236 ? 5.402 -19.328 -11.5 1 98.56 236 ASP B CA 1
ATOM 4639 C C . ASP B 1 236 ? 6.586 -19.141 -12.445 1 98.56 236 ASP B C 1
ATOM 4641 O O . ASP B 1 236 ? 7.438 -20.031 -12.555 1 98.56 236 ASP B O 1
ATOM 4645 N N . PRO B 1 237 ? 6.676 -18.031 -13.125 1 98.31 237 PRO B N 1
ATOM 4646 C CA . PRO B 1 237 ? 7.793 -17.797 -14.039 1 98.31 237 PRO B CA 1
ATOM 4647 C C . PRO B 1 237 ? 9.109 -17.531 -13.32 1 98.31 237 PRO B C 1
ATOM 4649 O O . PRO B 1 237 ? 10.172 -17.531 -13.938 1 98.31 237 PRO B O 1
ATOM 4652 N N . TYR B 1 238 ? 9.031 -17.203 -12.094 1 96.69 238 TYR B N 1
ATOM 4653 C CA . TYR B 1 238 ? 10.188 -17.047 -11.219 1 96.69 238 TYR B CA 1
ATOM 4654 C C . TYR B 1 238 ? 10.195 -18.109 -10.125 1 96.69 238 TYR B C 1
ATOM 4656 O O . TYR B 1 238 ? 10.039 -17.797 -8.938 1 96.69 238 TYR B O 1
ATOM 4664 N N . GLY B 1 239 ? 10.5 -19.281 -10.484 1 95.25 239 GLY B N 1
ATOM 4665 C CA . GLY B 1 239 ? 10.195 -20.469 -9.703 1 95.25 239 GLY B CA 1
ATOM 4666 C C . GLY B 1 239 ? 11.055 -20.594 -8.453 1 95.25 239 GLY B C 1
ATOM 4667 O O . GLY B 1 239 ? 10.625 -21.156 -7.449 1 95.25 239 GLY B O 1
ATOM 4668 N N . GLY B 1 240 ? 12.328 -20.094 -8.555 1 91.62 240 GLY B N 1
ATOM 4669 C CA . GLY B 1 240 ? 13.219 -20.234 -7.414 1 91.62 240 GLY B CA 1
ATOM 4670 C C . GLY B 1 240 ? 13.312 -21.656 -6.902 1 91.62 240 GLY B C 1
ATOM 4671 O O . GLY B 1 240 ? 13.633 -22.578 -7.66 1 91.62 240 GLY B O 1
ATOM 4672 N N . THR B 1 241 ? 12.844 -21.859 -5.668 1 87.12 241 THR B N 1
ATOM 4673 C CA . THR B 1 241 ? 12.961 -23.172 -5.047 1 87.12 241 THR B CA 1
ATOM 4674 C C . THR B 1 241 ? 11.664 -23.969 -5.215 1 87.12 241 THR B C 1
ATOM 4676 O O . THR B 1 241 ? 11.461 -24.984 -4.551 1 87.12 241 THR B O 1
ATOM 4679 N N . GLY B 1 242 ? 10.758 -23.5 -5.969 1 91.75 242 GLY B N 1
ATOM 4680 C CA . GLY B 1 242 ? 9.586 -24.25 -6.383 1 91.75 242 GLY B CA 1
ATOM 4681 C C . GLY B 1 242 ? 8.43 -24.156 -5.398 1 91.75 242 GLY B C 1
ATOM 4682 O O . GLY B 1 242 ? 7.602 -25.062 -5.32 1 91.75 242 GLY B O 1
ATOM 4683 N N . THR B 1 243 ? 8.336 -23.094 -4.625 1 89.88 243 THR B N 1
ATOM 4684 C CA . THR B 1 243 ? 7.324 -22.953 -3.582 1 89.88 243 THR B CA 1
ATOM 4685 C C . THR B 1 243 ? 5.918 -22.969 -4.18 1 89.88 243 THR B C 1
ATOM 4687 O O . THR B 1 243 ? 5.043 -23.688 -3.699 1 89.88 243 THR B O 1
ATOM 4690 N N . THR B 1 244 ? 5.688 -22.219 -5.234 1 94.88 244 THR B N 1
ATOM 4691 C CA . THR B 1 244 ? 4.387 -22.188 -5.895 1 94.88 244 THR B CA 1
ATOM 4692 C C . THR B 1 244 ? 4.055 -23.547 -6.508 1 94.88 244 THR B C 1
ATOM 4694 O O . THR B 1 244 ? 2.92 -24.016 -6.398 1 94.88 244 THR B O 1
ATOM 4697 N N . ALA B 1 245 ? 5.004 -24.141 -7.152 1 93.25 245 ALA B N 1
ATOM 4698 C CA . ALA B 1 245 ? 4.793 -25.469 -7.727 1 93.25 245 ALA B CA 1
ATOM 4699 C C . ALA B 1 245 ? 4.41 -26.469 -6.648 1 93.25 245 ALA B C 1
ATOM 4701 O O . ALA B 1 245 ? 3.502 -27.281 -6.844 1 93.25 245 ALA B O 1
ATOM 4702 N N . LYS B 1 246 ? 5.105 -26.422 -5.586 1 87.88 246 LYS B N 1
ATOM 4703 C CA . LYS B 1 246 ? 4.809 -27.328 -4.473 1 87.88 246 LYS B CA 1
ATOM 4704 C C . LYS B 1 246 ? 3.389 -27.109 -3.955 1 87.88 246 LYS B C 1
ATOM 4706 O O . LYS B 1 246 ? 2.666 -28.062 -3.686 1 87.88 246 LYS B O 1
ATOM 4711 N N . ALA B 1 247 ? 3.006 -25.875 -3.768 1 87.94 247 ALA B N 1
ATOM 4712 C CA . ALA B 1 247 ? 1.654 -25.562 -3.311 1 87.94 247 ALA B CA 1
ATOM 4713 C C . ALA B 1 247 ? 0.607 -26.109 -4.277 1 87.94 247 ALA B C 1
ATOM 4715 O O . ALA B 1 247 ? -0.43 -26.625 -3.852 1 87.94 247 ALA B O 1
ATOM 4716 N N . ALA B 1 248 ? 0.891 -25.938 -5.586 1 90.25 248 ALA B N 1
ATOM 4717 C CA . ALA B 1 248 ? -0.013 -26.469 -6.594 1 90.25 248 ALA B CA 1
ATOM 4718 C C . ALA B 1 248 ? -0.151 -27.984 -6.453 1 90.25 248 ALA B C 1
ATOM 4720 O O . ALA B 1 248 ? -1.263 -28.516 -6.469 1 90.25 248 ALA B O 1
ATOM 4721 N N . GLN B 1 249 ? 0.958 -28.594 -6.293 1 85.12 249 GLN B N 1
ATOM 4722 C CA . GLN B 1 249 ? 0.974 -30.047 -6.141 1 85.12 249 GLN B CA 1
ATOM 4723 C C . GLN B 1 249 ? 0.16 -30.484 -4.922 1 85.12 249 GLN B C 1
ATOM 4725 O O . GLN B 1 249 ? -0.684 -31.375 -5.02 1 85.12 249 GLN B O 1
ATOM 4730 N N . VAL B 1 250 ? 0.388 -29.812 -3.838 1 77.25 250 VAL B N 1
ATOM 4731 C CA . VAL B 1 250 ? -0.293 -30.125 -2.588 1 77.25 250 VAL B CA 1
ATOM 4732 C C . VAL B 1 250 ? -1.797 -29.922 -2.75 1 77.25 250 VAL B C 1
ATOM 4734 O O . VAL B 1 250 ? -2.6 -30.656 -2.186 1 77.25 250 VAL B O 1
ATOM 4737 N N . SER B 1 251 ? -2.193 -28.953 -3.547 1 80.75 251 SER B N 1
ATOM 4738 C CA . SER B 1 251 ? -3.594 -28.578 -3.738 1 80.75 251 SER B CA 1
ATOM 4739 C C . SER B 1 251 ? -4.211 -29.359 -4.898 1 80.75 251 SER B C 1
ATOM 4741 O O . SER B 1 251 ? -5.328 -29.047 -5.328 1 80.75 251 SER B O 1
ATOM 4743 N N . ASN B 1 252 ? -3.504 -30.312 -5.465 1 81.81 252 ASN B N 1
ATOM 4744 C CA . ASN B 1 252 ? -3.957 -31.188 -6.543 1 81.81 252 ASN B CA 1
ATOM 4745 C C . ASN B 1 252 ? -4.223 -30.406 -7.828 1 81.81 252 ASN B C 1
ATOM 4747 O O . ASN B 1 252 ? -5.266 -30.578 -8.461 1 81.81 252 ASN B O 1
ATOM 4751 N N . HIS B 1 253 ? -3.4 -29.5 -8.062 1 90.31 253 HIS B N 1
ATOM 4752 C CA . HIS B 1 253 ? -3.379 -28.781 -9.328 1 90.31 253 HIS B CA 1
ATOM 4753 C C . HIS B 1 253 ? -2.109 -29.078 -10.117 1 90.31 253 HIS B C 1
ATOM 4755 O O . HIS B 1 253 ? -1.119 -29.547 -9.547 1 90.31 253 HIS B O 1
ATOM 4761 N N . TRP B 1 254 ? -2.195 -28.938 -11.383 1 94.12 254 TRP B N 1
ATOM 4762 C CA . TRP B 1 254 ? -0.989 -28.984 -12.203 1 94.12 254 TRP B CA 1
ATOM 4763 C C . TRP B 1 254 ? -0.121 -27.75 -11.977 1 94.12 254 TRP B C 1
ATOM 4765 O O . TRP B 1 254 ? -0.626 -26.688 -11.609 1 94.12 254 TRP B O 1
ATOM 4775 N N . TYR B 1 255 ? 1.192 -27.922 -12.125 1 95.69 255 TYR B N 1
ATOM 4776 C CA . TYR B 1 255 ? 2.102 -26.781 -11.977 1 95.69 255 TYR B CA 1
ATOM 4777 C C . TYR B 1 255 ? 2.98 -26.625 -13.211 1 95.69 255 TYR B C 1
ATOM 4779 O O . TYR B 1 255 ? 3.236 -27.594 -13.922 1 95.69 255 TYR B O 1
ATOM 4787 N N . LEU B 1 256 ? 3.309 -25.469 -13.531 1 97.94 256 LEU B N 1
ATOM 4788 C CA . LEU B 1 256 ? 4.363 -25.047 -14.445 1 97.94 256 LEU B CA 1
ATOM 4789 C C . LEU B 1 256 ? 5.258 -24 -13.805 1 97.94 256 LEU B C 1
ATOM 4791 O O . LEU B 1 256 ? 4.766 -23.016 -13.258 1 97.94 256 LEU B O 1
ATOM 4795 N N . THR B 1 257 ? 6.508 -24.234 -13.727 1 97.62 257 THR B N 1
ATOM 4796 C CA . THR B 1 257 ? 7.43 -23.266 -13.148 1 97.62 257 THR B CA 1
ATOM 4797 C C . THR B 1 257 ? 8.68 -23.125 -14.016 1 97.62 257 THR B C 1
ATOM 4799 O O . THR B 1 257 ? 8.992 -24.016 -14.812 1 97.62 257 THR B O 1
ATOM 4802 N N . MET B 1 258 ? 9.305 -21.953 -13.953 1 97.12 258 MET B N 1
ATOM 4803 C CA . MET B 1 258 ? 10.492 -21.641 -14.734 1 97.12 258 MET B CA 1
ATOM 4804 C C . MET B 1 258 ? 11.547 -20.953 -13.875 1 97.12 258 MET B C 1
ATOM 4806 O O . MET B 1 258 ? 11.211 -20.281 -12.898 1 97.12 258 MET B O 1
ATOM 4810 N N . ASP B 1 259 ? 12.711 -21.141 -14.203 1 95.38 259 ASP B N 1
ATOM 4811 C CA . ASP B 1 259 ? 13.828 -20.406 -13.633 1 95.38 259 ASP B CA 1
ATOM 4812 C C . ASP B 1 259 ? 15.047 -20.453 -14.555 1 95.38 259 ASP B C 1
ATOM 4814 O O . ASP B 1 259 ? 15.25 -21.453 -15.258 1 95.38 259 ASP B O 1
ATOM 4818 N N . VAL B 1 260 ? 15.781 -19.406 -14.523 1 94.69 260 VAL B N 1
ATOM 4819 C CA . VAL B 1 260 ? 16.953 -19.344 -15.383 1 94.69 260 VAL B CA 1
ATOM 4820 C C . VAL B 1 260 ? 18.094 -20.141 -14.758 1 94.69 260 VAL B C 1
ATOM 4822 O O . VAL B 1 260 ? 19.016 -20.578 -15.453 1 94.69 260 VAL B O 1
ATOM 4825 N N . ASP B 1 261 ? 18.078 -20.25 -13.453 1 92.81 261 ASP B N 1
ATOM 4826 C CA . ASP B 1 261 ? 19.156 -20.906 -12.719 1 92.81 261 ASP B CA 1
ATOM 4827 C C . ASP B 1 261 ? 18.953 -22.422 -12.672 1 92.81 261 ASP B C 1
ATOM 4829 O O . ASP B 1 261 ? 17.938 -22.906 -12.148 1 92.81 261 ASP B O 1
ATOM 4833 N N . LYS B 1 262 ? 19.922 -23.188 -13.102 1 93 262 LYS B N 1
ATOM 4834 C CA . LYS B 1 262 ? 19.859 -24.641 -13.156 1 93 262 LYS B CA 1
ATOM 4835 C C . LYS B 1 262 ? 19.75 -25.25 -11.758 1 93 262 LYS B C 1
ATOM 4837 O O . LYS B 1 262 ? 19.062 -26.25 -11.555 1 93 262 LYS B O 1
ATOM 4842 N N . ASP B 1 263 ? 20.453 -24.688 -10.875 1 90.81 263 ASP B N 1
ATOM 4843 C CA . ASP B 1 263 ? 20.438 -25.203 -9.508 1 90.81 263 ASP B CA 1
ATOM 4844 C C . ASP B 1 263 ? 19.047 -25.078 -8.898 1 90.81 263 ASP B C 1
ATOM 4846 O O . ASP B 1 263 ? 18.594 -25.984 -8.18 1 90.81 263 ASP B O 1
ATOM 4850 N N . TYR B 1 264 ? 18.406 -24.016 -9.203 1 91.69 264 TYR B N 1
ATOM 4851 C CA . TYR B 1 264 ? 17.062 -23.828 -8.695 1 91.69 264 TYR B CA 1
ATOM 4852 C C . TYR B 1 264 ? 16.094 -24.828 -9.32 1 91.69 264 TYR B C 1
ATOM 4854 O O . TYR B 1 264 ? 15.211 -25.359 -8.648 1 91.69 264 TYR B O 1
ATOM 4862 N N . ILE B 1 265 ? 16.266 -25.094 -10.562 1 93.06 265 ILE B N 1
ATOM 4863 C CA . ILE B 1 265 ? 15.438 -26.094 -11.234 1 93.06 265 ILE B CA 1
ATOM 4864 C C . ILE B 1 265 ? 15.633 -27.453 -10.578 1 93.06 265 ILE B C 1
ATOM 4866 O O . ILE B 1 265 ? 14.656 -28.156 -10.312 1 93.06 265 ILE B O 1
ATOM 4870 N N . THR B 1 266 ? 16.844 -27.766 -10.328 1 90.81 266 THR B N 1
ATOM 4871 C CA . THR B 1 266 ? 17.156 -29.047 -9.68 1 90.81 266 THR B CA 1
ATOM 4872 C C . THR B 1 266 ? 16.516 -29.109 -8.289 1 90.81 266 THR B C 1
ATOM 4874 O O . THR B 1 266 ? 15.906 -30.109 -7.934 1 90.81 266 THR B O 1
ATOM 4877 N N . MET B 1 267 ? 16.656 -28.078 -7.562 1 86.94 267 MET B N 1
ATOM 4878 C CA . MET B 1 267 ? 16.078 -28.016 -6.23 1 86.94 267 MET B CA 1
ATOM 4879 C C . MET B 1 267 ? 14.562 -28.188 -6.289 1 86.94 267 MET B C 1
ATOM 4881 O O . MET B 1 267 ? 13.977 -28.875 -5.449 1 86.94 267 MET B O 1
ATOM 4885 N N . THR B 1 268 ? 13.977 -27.531 -7.219 1 90.25 268 THR B N 1
ATOM 4886 C CA . THR B 1 268 ? 12.523 -27.609 -7.395 1 90.25 268 THR B CA 1
ATOM 4887 C C . THR B 1 268 ? 12.102 -29.047 -7.688 1 90.25 268 THR B C 1
ATOM 4889 O O . THR B 1 268 ? 11.172 -29.562 -7.066 1 90.25 268 THR B O 1
ATOM 4892 N N . LYS B 1 269 ? 12.789 -29.688 -8.578 1 88.88 269 LYS B N 1
ATOM 4893 C CA . LYS B 1 269 ? 12.469 -31.062 -8.945 1 88.88 269 LYS B CA 1
ATOM 4894 C C . LYS B 1 269 ? 12.617 -32 -7.742 1 88.88 269 LYS B C 1
ATOM 4896 O O . LYS B 1 269 ? 11.781 -32.875 -7.52 1 88.88 269 LYS B O 1
ATOM 4901 N N . ASP B 1 270 ? 13.648 -31.797 -7.004 1 84.62 270 ASP B N 1
ATOM 4902 C CA . ASP B 1 270 ? 13.883 -32.625 -5.812 1 84.62 270 ASP B CA 1
ATOM 4903 C C . ASP B 1 270 ? 12.789 -32.375 -4.773 1 84.62 270 ASP B C 1
ATOM 4905 O O . ASP B 1 270 ? 12.312 -33.344 -4.148 1 84.62 270 ASP B O 1
ATOM 4909 N N . ARG B 1 271 ? 12.414 -31.125 -4.602 1 82.88 271 ARG B N 1
ATOM 4910 C CA . ARG B 1 271 ? 11.367 -30.75 -3.646 1 82.88 271 ARG B CA 1
ATOM 4911 C C . ARG B 1 271 ? 10.039 -31.406 -4.012 1 82.88 271 ARG B C 1
ATOM 4913 O O . ARG B 1 271 ? 9.289 -31.828 -3.131 1 82.88 271 ARG B O 1
ATOM 4920 N N . LEU B 1 272 ? 9.812 -31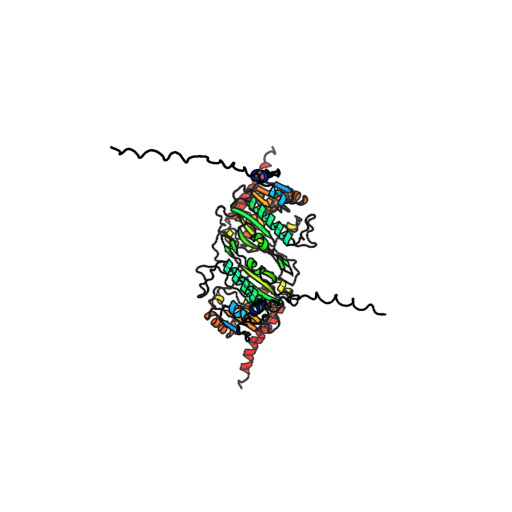.5 -5.23 1 85.38 272 LEU B N 1
ATOM 4921 C CA . LEU B 1 272 ? 8.523 -31.984 -5.715 1 85.38 272 LEU B CA 1
ATOM 4922 C C . LEU B 1 272 ? 8.484 -33.5 -5.695 1 85.38 272 LEU B C 1
ATOM 4924 O O . LEU B 1 272 ? 7.41 -34.125 -5.742 1 85.38 272 LEU B O 1
ATOM 4928 N N . ARG B 1 273 ? 9.633 -34.094 -5.633 1 78.25 273 ARG B N 1
ATOM 4929 C CA . ARG B 1 273 ? 9.711 -35.562 -5.559 1 78.25 273 ARG B CA 1
ATOM 4930 C C . ARG B 1 273 ? 9.43 -36.031 -4.141 1 78.25 273 ARG B C 1
ATOM 4932 O O . ARG B 1 273 ? 8.773 -37.062 -3.951 1 78.25 273 ARG B O 1
ATOM 4939 N N . ASP B 1 274 ? 10.008 -35.344 -2.992 1 59.97 274 ASP B N 1
ATOM 4940 C CA . ASP B 1 274 ? 9.945 -35.781 -1.603 1 59.97 274 ASP B CA 1
ATOM 4941 C C . ASP B 1 274 ? 8.836 -35.062 -0.843 1 59.97 274 ASP B C 1
ATOM 4943 O O . ASP B 1 274 ? 9.086 -34.062 -0.174 1 59.97 274 ASP B O 1
ATOM 4947 N N . THR B 1 275 ? 7.68 -35.219 -1.029 1 59.91 275 THR B N 1
ATOM 4948 C CA . THR B 1 275 ? 6.629 -34.219 -0.77 1 59.91 275 THR B CA 1
ATOM 4949 C C . THR B 1 275 ? 6.035 -34.438 0.624 1 59.91 275 THR B C 1
ATOM 4951 O O . THR B 1 275 ? 5.258 -33.594 1.097 1 59.91 275 THR B O 1
ATOM 4954 N N . VAL B 1 276 ? 6.379 -35.406 1.426 1 53.53 276 VAL B N 1
ATOM 4955 C CA . VAL B 1 276 ? 5.426 -35.781 2.471 1 53.53 276 VAL B CA 1
ATOM 4956 C C . VAL B 1 276 ? 5.512 -34.781 3.617 1 53.53 276 VAL B C 1
ATOM 4958 O O . VAL B 1 276 ? 4.496 -34.219 4.047 1 53.53 276 VAL B O 1
ATOM 4961 N N . TYR B 1 277 ? 6.727 -34.562 4.191 1 50 277 TYR B N 1
ATOM 4962 C CA . TYR B 1 277 ? 6.832 -33.875 5.477 1 50 277 TYR B CA 1
ATOM 4963 C C . TYR B 1 277 ? 6.539 -32.375 5.328 1 50 277 TYR B C 1
ATOM 4965 O O . TYR B 1 277 ? 5.809 -31.812 6.133 1 50 277 TYR B O 1
ATOM 4973 N N . GLU B 1 278 ? 7.066 -31.797 4.34 1 57.09 278 GLU B N 1
ATOM 4974 C CA . GLU B 1 278 ? 6.895 -30.359 4.168 1 57.09 278 GLU B CA 1
ATOM 4975 C C . GLU B 1 278 ? 5.422 -30 4.008 1 57.09 278 GLU B C 1
ATOM 4977 O O . GLU B 1 278 ? 4.957 -29 4.57 1 57.09 278 GLU B O 1
ATOM 4982 N N . ASP B 1 279 ? 4.863 -30.906 3.406 1 54.38 279 ASP B N 1
ATOM 4983 C CA . ASP B 1 279 ? 3.457 -30.641 3.105 1 54.38 279 ASP B CA 1
ATOM 4984 C C . ASP B 1 279 ? 2.631 -30.547 4.387 1 54.38 279 ASP B C 1
ATOM 4986 O O . ASP B 1 279 ? 1.833 -29.609 4.543 1 54.38 279 ASP B O 1
ATOM 4990 N N . GLU B 1 280 ? 2.961 -31.406 5.25 1 52.41 280 GLU B N 1
ATOM 4991 C CA . GLU B 1 280 ? 2.201 -31.469 6.496 1 52.41 280 GLU B CA 1
ATOM 4992 C C . GLU B 1 280 ? 2.428 -30.234 7.355 1 52.41 280 GLU B C 1
ATOM 4994 O O . GLU B 1 280 ? 1.486 -29.688 7.941 1 52.41 280 GLU B O 1
ATOM 4999 N N . TRP B 1 281 ? 3.545 -29.875 7.395 1 53.09 281 TRP B N 1
ATOM 5000 C CA . TRP B 1 281 ? 3.914 -28.766 8.266 1 53.09 281 TRP B CA 1
ATOM 5001 C C . TRP B 1 281 ? 3.27 -27.453 7.797 1 53.09 281 TRP B C 1
ATOM 5003 O O . TRP B 1 281 ? 2.668 -26.734 8.594 1 53.09 281 TRP B O 1
ATOM 5013 N N . TRP B 1 282 ? 3.307 -27.234 6.633 1 54.84 282 TRP B N 1
ATOM 5014 C CA . TRP B 1 282 ? 2.832 -25.938 6.145 1 54.84 282 TRP B CA 1
ATOM 5015 C C . TRP B 1 282 ? 1.31 -25.875 6.184 1 54.84 282 TRP B C 1
ATOM 5017 O O . TRP B 1 282 ? 0.738 -24.812 6.445 1 54.84 282 TRP B O 1
ATOM 5027 N N . ILE B 1 283 ? 0.901 -27.031 6.035 1 52.56 283 ILE B N 1
ATOM 5028 C CA . ILE B 1 283 ? -0.549 -27.094 6.176 1 52.56 283 ILE B CA 1
ATOM 5029 C C . ILE B 1 283 ? -0.945 -26.734 7.605 1 52.56 283 ILE B C 1
ATOM 5031 O O . ILE B 1 283 ? -1.881 -25.953 7.82 1 52.56 283 ILE B O 1
ATOM 5035 N N . THR B 1 284 ? -0.095 -27.188 8.508 1 52.59 284 THR B N 1
ATOM 5036 C CA . THR B 1 284 ? -0.355 -26.906 9.914 1 52.59 284 THR B CA 1
ATOM 5037 C C . THR B 1 284 ? -0.197 -25.422 10.203 1 52.59 284 THR B C 1
ATOM 5039 O O . THR B 1 284 ? -1.017 -24.828 10.906 1 52.59 284 THR B O 1
ATOM 5042 N N . VAL B 1 285 ? 0.72 -24.922 9.68 1 53.38 285 VAL B N 1
ATOM 5043 C CA . VAL B 1 285 ? 1.011 -23.516 9.914 1 53.38 285 VAL B CA 1
ATOM 5044 C C . VAL B 1 285 ? -0.094 -22.656 9.305 1 53.38 285 VAL B C 1
ATOM 5046 O O . VAL B 1 285 ? -0.561 -21.703 9.938 1 53.38 285 VAL B O 1
ATOM 5049 N N . MET B 1 286 ? -0.408 -23.031 8.102 1 52.5 286 MET B N 1
ATOM 5050 C CA . MET B 1 286 ? -1.489 -22.297 7.453 1 52.5 286 MET B CA 1
ATOM 5051 C C . MET B 1 286 ? -2.768 -22.359 8.281 1 52.5 286 MET B C 1
ATOM 5053 O O . MET B 1 286 ? -3.461 -21.359 8.445 1 52.5 286 MET B O 1
ATOM 5057 N N . MET B 1 287 ? -2.852 -23.453 8.867 1 49.72 287 MET B N 1
ATOM 5058 C CA . MET B 1 287 ? -4.035 -23.688 9.688 1 49.72 287 MET B CA 1
ATOM 5059 C C . MET B 1 287 ? -4.016 -22.797 10.93 1 49.72 287 MET B C 1
ATOM 5061 O O . MET B 1 287 ? -5.043 -22.234 11.312 1 49.72 287 MET B O 1
ATOM 5065 N N . LYS B 1 288 ? -2.984 -22.703 11.516 1 51.44 288 LYS B N 1
ATOM 5066 C CA . LYS B 1 288 ? -2.828 -21.859 12.703 1 51.44 288 LYS B CA 1
ATOM 5067 C C . LYS B 1 288 ? -3.082 -20.391 12.383 1 51.44 288 LYS B C 1
ATOM 5069 O O . LYS B 1 288 ? -3.748 -19.688 13.141 1 51.44 288 LYS B O 1
ATOM 5074 N N . GLN B 1 289 ? -2.598 -20.094 11.266 1 50.06 289 GLN B N 1
ATOM 5075 C CA . GLN B 1 289 ? -2.752 -18.688 10.898 1 50.06 289 GLN B CA 1
ATOM 5076 C C . GLN B 1 289 ? -4.207 -18.359 10.57 1 50.06 289 GLN B C 1
ATOM 5078 O O . GLN B 1 289 ? -4.703 -17.297 10.93 1 50.06 289 GLN B O 1
ATOM 5083 N N . ILE B 1 290 ? -4.684 -19.266 9.891 1 48.16 290 ILE B N 1
ATOM 5084 C CA . ILE B 1 290 ? -6.109 -19.141 9.609 1 48.16 290 ILE B CA 1
ATOM 5085 C C . ILE B 1 290 ? -6.891 -19.125 10.922 1 48.16 290 ILE B C 1
ATOM 5087 O O . ILE B 1 290 ? -7.781 -18.297 11.109 1 48.16 290 ILE B O 1
ATOM 5091 N N . ASN B 1 291 ? -6.547 -20 11.82 1 47.06 291 ASN B N 1
ATOM 5092 C CA . ASN B 1 291 ? -7.215 -20.125 13.109 1 47.06 291 ASN B CA 1
ATOM 5093 C C . ASN B 1 291 ? -7.02 -18.891 13.977 1 47.06 291 ASN B C 1
ATOM 5095 O O . ASN B 1 291 ? -7.918 -18.5 14.719 1 47.06 291 ASN B O 1
ATOM 5099 N N . ASP B 1 292 ? -5.93 -18.531 14.031 1 47.25 292 ASP B N 1
ATOM 5100 C CA . ASP B 1 292 ? -5.605 -17.375 14.867 1 47.25 292 ASP B CA 1
ATOM 5101 C C . ASP B 1 292 ? -6.176 -16.094 14.273 1 47.25 292 ASP B C 1
ATOM 5103 O O . ASP B 1 292 ? -6.066 -15.023 14.875 1 47.25 292 ASP B O 1
ATOM 5107 N N . GLY B 1 293 ? -7.176 -16.359 13.359 1 40.5 293 GLY B N 1
ATOM 5108 C CA . GLY B 1 293 ? -7.879 -15.234 12.766 1 40.5 293 GLY B CA 1
ATOM 5109 C C . GLY B 1 293 ? -6.965 -14.297 11.992 1 40.5 293 GLY B C 1
ATOM 5110 O O . GLY B 1 293 ? -7.355 -13.18 11.648 1 40.5 293 GLY B O 1
ATOM 5111 N N . THR B 1 294 ? -5.879 -14.672 12.164 1 40.88 294 THR B N 1
ATOM 5112 C CA . THR B 1 294 ? -5.043 -13.852 11.297 1 40.88 294 THR B CA 1
ATOM 5113 C C . THR B 1 294 ? -5.367 -14.109 9.828 1 40.88 294 THR B C 1
ATOM 5115 O O . THR B 1 294 ? -5.309 -13.195 9 1 40.88 294 THR B O 1
ATOM 5118 N N . LEU B 1 295 ? -5.473 -15.438 9.359 1 40.16 295 LEU B N 1
ATOM 5119 C CA . LEU B 1 295 ? -6.254 -15.867 8.203 1 40.16 295 LEU B CA 1
ATOM 5120 C C . LEU B 1 295 ? -7.621 -16.391 8.633 1 40.16 295 LEU B C 1
ATOM 5122 O O . LEU B 1 295 ? -7.715 -17.328 9.43 1 40.16 295 LEU B O 1
ATOM 5126 N N . ASN B 1 296 ? -8.75 -15.688 8.914 1 35.59 296 ASN B N 1
ATOM 5127 C CA . ASN B 1 296 ? -10.094 -16.078 9.336 1 35.59 296 ASN B CA 1
ATOM 5128 C C . ASN B 1 296 ? -10.609 -17.266 8.539 1 35.59 296 ASN B C 1
ATOM 5130 O O . ASN B 1 296 ? -11.32 -17.094 7.547 1 35.59 296 ASN B O 1
ATOM 5134 N N . LEU B 1 297 ? -9.938 -18.312 8.227 1 35.56 297 LEU B N 1
ATOM 5135 C CA . LEU B 1 297 ? -10.594 -19.375 7.488 1 35.56 297 LEU B CA 1
ATOM 5136 C C . LEU B 1 297 ? -11.555 -20.156 8.383 1 35.56 297 LEU B C 1
ATOM 5138 O O . LEU B 1 297 ? -11.32 -20.266 9.594 1 35.56 297 LEU B O 1
ATOM 5142 N N . SER B 1 298 ? -12.773 -20.281 7.98 1 33.84 298 SER B N 1
ATOM 5143 C CA . SER B 1 298 ? -13.852 -21 8.648 1 33.84 298 SER B CA 1
ATOM 5144 C C . SER B 1 298 ? -13.422 -22.422 9.023 1 33.84 298 SER B C 1
ATOM 5146 O O . SER B 1 298 ? -12.492 -22.969 8.43 1 33.84 298 SER B O 1
ATOM 5148 N N . GLN B 1 299 ? -13.891 -22.922 10.156 1 36.56 299 GLN B N 1
ATOM 5149 C CA . GLN B 1 299 ? -13.742 -24.281 10.656 1 36.56 299 GLN B CA 1
ATOM 5150 C C . GLN B 1 299 ? -13.969 -25.312 9.547 1 36.56 299 GLN B C 1
ATOM 5152 O O . GLN B 1 299 ? -13.32 -26.359 9.523 1 36.56 299 GLN B O 1
ATOM 5157 N N . ASP B 1 300 ? -14.852 -25.109 8.641 1 36.31 300 ASP B N 1
ATOM 5158 C CA . ASP B 1 300 ? -15.227 -26.094 7.633 1 36.31 300 ASP B CA 1
ATOM 5159 C C . ASP B 1 300 ? -14.078 -26.359 6.668 1 36.31 300 ASP B C 1
ATOM 5161 O O . ASP B 1 300 ? -13.953 -27.469 6.137 1 36.31 300 ASP B O 1
ATOM 5165 N N . ILE B 1 301 ? -13.391 -25.359 6.359 1 37 301 ILE B N 1
ATOM 5166 C CA . ILE B 1 301 ? -12.266 -25.594 5.457 1 37 301 ILE B CA 1
ATOM 5167 C C . ILE B 1 301 ? -11.211 -26.453 6.156 1 37 301 ILE B C 1
ATOM 5169 O O . ILE B 1 301 ? -10.484 -27.203 5.504 1 37 301 ILE B O 1
ATOM 5173 N N . ARG B 1 302 ? -11.242 -26.438 7.418 1 38.75 302 ARG B N 1
ATOM 5174 C CA . ARG B 1 302 ? -10.352 -27.266 8.227 1 38.75 302 ARG B CA 1
ATOM 5175 C C . ARG B 1 302 ? -10.609 -28.75 8 1 38.75 302 ARG B C 1
ATOM 5177 O O . ARG B 1 302 ? -9.672 -29.516 7.785 1 38.75 302 ARG B O 1
ATOM 5184 N N . LYS B 1 303 ? -11.758 -29.016 8.156 1 42.97 303 LYS B N 1
ATOM 5185 C CA . LYS B 1 303 ? -12.141 -30.406 8.055 1 42.97 303 LYS B CA 1
ATOM 5186 C C . LYS B 1 303 ? -11.875 -30.953 6.656 1 42.97 303 LYS B C 1
ATOM 5188 O O . LYS B 1 303 ? -11.422 -32.094 6.5 1 42.97 303 LYS B O 1
ATOM 5193 N N . SER B 1 304 ? -12.102 -30.141 5.77 1 39.91 304 SER B N 1
ATOM 5194 C CA . SER B 1 304 ? -11.938 -30.609 4.398 1 39.91 304 SER B CA 1
ATOM 5195 C C . SER B 1 304 ? -10.461 -30.75 4.035 1 39.91 304 SER B C 1
ATOM 5197 O O . SER B 1 304 ? -10.07 -31.719 3.377 1 39.91 304 SER B O 1
ATOM 5199 N N . VAL B 1 305 ? -9.688 -29.828 4.52 1 41.03 305 VAL B N 1
ATOM 5200 C CA . VAL B 1 305 ? -8.258 -29.906 4.25 1 41.03 305 VAL B CA 1
ATOM 5201 C C . VAL B 1 305 ? -7.637 -31.031 5.078 1 41.03 305 VAL B C 1
ATOM 5203 O O . VAL B 1 305 ? -6.816 -31.812 4.574 1 41.03 305 VAL B O 1
ATOM 5206 N N . GLN B 1 306 ? -8.062 -31.141 6.297 1 41.59 306 GLN B N 1
ATOM 5207 C CA . GLN B 1 306 ? -7.641 -32.281 7.109 1 41.59 306 GLN B CA 1
ATOM 5208 C C . GLN B 1 306 ? -8.008 -33.594 6.434 1 41.59 306 GLN B C 1
ATOM 5210 O O . GLN B 1 306 ? -7.207 -34.531 6.426 1 41.59 306 GLN B O 1
ATOM 5215 N N . LYS B 1 307 ? -9.141 -33.688 6.012 1 43.09 307 LYS B N 1
ATOM 5216 C CA . LYS B 1 307 ? -9.586 -34.906 5.375 1 43.09 307 LYS B CA 1
ATOM 5217 C C . LYS B 1 307 ? -8.766 -35.219 4.121 1 43.09 307 LYS B C 1
ATOM 5219 O O . LYS B 1 307 ? -8.398 -36.344 3.867 1 43.09 307 LYS B O 1
ATOM 5224 N N . ARG B 1 308 ? -8.453 -34.219 3.471 1 38.31 308 ARG B N 1
ATOM 5225 C CA . ARG B 1 308 ? -7.711 -34.438 2.236 1 38.31 308 ARG B CA 1
ATOM 5226 C C . ARG B 1 308 ? -6.25 -34.781 2.529 1 38.31 308 ARG B C 1
ATOM 5228 O O . ARG B 1 308 ? -5.66 -35.625 1.886 1 38.31 308 ARG B O 1
ATOM 5235 N N . VAL B 1 309 ? -5.711 -34.062 3.449 1 38.78 309 VAL B N 1
ATOM 5236 C CA . VAL B 1 309 ? -4.332 -34.344 3.828 1 38.78 309 VAL B CA 1
ATOM 5237 C C . VAL B 1 309 ? -4.254 -35.688 4.547 1 38.78 309 VAL B C 1
ATOM 5239 O O . VAL B 1 309 ? -3.338 -36.5 4.301 1 38.78 309 VAL B O 1
ATOM 5242 N N . LEU B 1 310 ? -5.152 -35.906 5.441 1 39.03 310 LEU B N 1
ATOM 5243 C CA . LEU B 1 310 ? -5.172 -37.188 6.148 1 39.03 310 LEU B CA 1
ATOM 5244 C C . LEU B 1 310 ? -5.504 -38.344 5.195 1 39.03 310 LEU B C 1
ATOM 5246 O O . LEU B 1 310 ? -5.008 -39.469 5.363 1 39.03 310 LEU B O 1
ATOM 5250 N N . SER B 1 311 ? -6.375 -38.125 4.293 1 37.84 311 SER B N 1
ATOM 5251 C CA . SER B 1 311 ? -6.664 -39.219 3.373 1 37.84 311 SER B CA 1
ATOM 5252 C C . SER B 1 311 ? -5.453 -39.531 2.5 1 37.84 311 SER B C 1
ATOM 5254 O O . SER B 1 311 ? -5.223 -40.688 2.146 1 37.84 311 SER B O 1
ATOM 5256 N N . SER B 1 312 ? -4.641 -38.562 2.17 1 34.84 312 SER B N 1
ATOM 5257 C CA . SER B 1 312 ? -3.475 -38.875 1.348 1 34.84 312 SER B CA 1
ATOM 5258 C C . SER B 1 312 ? -2.371 -39.531 2.174 1 34.84 312 SER B C 1
ATOM 5260 O O . SER B 1 312 ? -1.559 -40.281 1.646 1 34.84 312 SER B O 1
ATOM 5262 N N . THR B 1 313 ? -2.223 -39.219 3.414 1 34.62 313 THR B N 1
ATOM 5263 C CA . THR B 1 313 ? -1.249 -39.938 4.23 1 34.62 313 THR B CA 1
ATOM 5264 C C . THR B 1 313 ? -1.734 -41.344 4.539 1 34.62 313 THR B C 1
ATOM 5266 O O . THR B 1 313 ? -0.927 -42.25 4.746 1 34.62 313 THR B O 1
ATOM 5269 N N . TYR B 1 314 ? -3.062 -41.531 4.695 1 33.47 314 TYR B N 1
ATOM 5270 C CA . TYR B 1 314 ? -3.486 -42.875 5.043 1 33.47 314 TYR B CA 1
ATOM 5271 C C . TYR B 1 314 ? -3.322 -43.812 3.857 1 33.47 314 TYR B C 1
ATOM 5273 O O . TYR B 1 314 ? -3.379 -45.031 4.016 1 33.47 314 TYR B O 1
ATOM 5281 N N . LEU B 1 315 ? -3.262 -43.344 2.643 1 32.56 315 LEU B N 1
ATOM 5282 C CA . LEU B 1 315 ? -3.113 -44.375 1.642 1 32.56 315 LEU B CA 1
ATOM 5283 C C . LEU B 1 315 ? -1.717 -45 1.699 1 32.56 315 LEU B C 1
ATOM 5285 O O . LEU B 1 315 ? -1.493 -46.094 1.18 1 32.56 315 LEU B O 1
ATOM 5289 N N . ALA B 1 316 ? -0.685 -44.406 2.322 1 32.34 316 ALA B N 1
ATOM 5290 C CA . ALA B 1 316 ? 0.545 -45.219 2.271 1 32.34 316 ALA B CA 1
ATOM 5291 C C . ALA B 1 316 ? 0.511 -46.344 3.289 1 32.34 316 ALA B C 1
ATOM 5293 O O . ALA B 1 316 ? 1.1 -47.406 3.064 1 32.34 316 ALA B O 1
ATOM 5294 N N . ASP B 1 317 ? -0.168 -46.156 4.422 1 32.03 317 ASP B N 1
ATOM 5295 C CA . ASP B 1 317 ? 0.026 -47.281 5.344 1 32.03 317 ASP B CA 1
ATOM 5296 C C . ASP B 1 317 ? -0.771 -48.5 4.902 1 32.03 317 ASP B C 1
ATOM 5298 O O . ASP B 1 317 ? -0.38 -49.625 5.18 1 32.03 317 ASP B O 1
ATOM 5302 N N . ASP B 1 318 ? -1.942 -48.375 4.332 1 32.34 318 ASP B N 1
ATOM 5303 C CA . ASP B 1 318 ? -2.674 -49.625 4.215 1 32.34 318 ASP B CA 1
ATOM 5304 C C . ASP B 1 318 ? -2.09 -50.5 3.107 1 32.34 318 ASP B C 1
ATOM 5306 O O . ASP B 1 318 ? -2.494 -51.656 2.943 1 32.34 318 ASP B O 1
ATOM 5310 N N . ALA B 1 319 ? -1.271 -50.062 2.17 1 32.5 319 ALA B N 1
ATOM 5311 C CA . ALA B 1 319 ? -0.817 -51.062 1.197 1 32.5 319 ALA B CA 1
ATOM 5312 C C . ALA B 1 319 ? 0.205 -52.031 1.816 1 32.5 319 ALA B C 1
ATOM 5314 O O . ALA B 1 319 ? 0.458 -53.094 1.283 1 32.5 319 ALA B O 1
ATOM 5315 N N . GLN B 1 320 ? 0.993 -51.656 2.857 1 30.44 320 GLN B N 1
ATOM 5316 C CA . GLN B 1 320 ? 1.956 -52.688 3.246 1 30.44 320 GLN B CA 1
ATOM 5317 C C . GLN B 1 320 ? 1.306 -53.719 4.133 1 30.44 320 GLN B C 1
ATOM 5319 O O . GLN B 1 320 ? 1.887 -54.781 4.367 1 30.44 320 GLN B O 1
ATOM 5324 N N . SER B 1 321 ? 0.189 -53.438 4.805 1 30.23 321 SER B N 1
ATOM 5325 C CA . SER B 1 321 ? -0.159 -54.5 5.723 1 30.23 321 SER B CA 1
ATOM 5326 C C . SER B 1 321 ? -0.853 -55.656 4.992 1 30.23 321 SER B C 1
ATOM 5328 O O . SER B 1 321 ? -1.268 -56.625 5.613 1 30.23 321 SER B O 1
ATOM 5330 N N . GLY B 1 322 ? -1.073 -55.625 3.641 1 28.06 322 GLY B N 1
ATOM 5331 C CA . GLY B 1 322 ? -1.703 -56.844 3.109 1 28.06 322 GLY B CA 1
ATOM 5332 C C . GLY B 1 322 ? -0.808 -58.062 3.174 1 28.06 322 GLY B C 1
ATOM 5333 O O . GLY B 1 322 ? -1.258 -59.156 3.545 1 28.06 322 GLY B O 1
ATOM 5334 N N . ASP B 1 323 ? 0.398 -58.188 2.52 1 27.88 323 ASP B N 1
ATOM 5335 C CA . ASP B 1 323 ? 0.84 -59.5 2.102 1 27.88 323 ASP B CA 1
ATOM 5336 C C . ASP B 1 323 ? 1.573 -60.219 3.234 1 27.88 323 ASP B C 1
ATOM 5338 O O . ASP B 1 323 ? 2.166 -61.281 3.025 1 27.88 323 ASP B O 1
ATOM 5342 N N . HIS B 1 324 ? 1.802 -59.688 4.457 1 26.17 324 HIS B N 1
ATOM 5343 C CA . HIS B 1 324 ? 2.525 -60.688 5.258 1 26.17 324 HIS B CA 1
ATOM 5344 C C . HIS B 1 324 ? 1.618 -61.844 5.664 1 26.17 324 HIS B C 1
ATOM 5346 O O . HIS B 1 324 ? 1.905 -62.531 6.633 1 26.17 324 HIS B O 1
ATOM 5352 N N . ARG B 1 325 ? 0.798 -62.344 4.664 1 20.64 325 ARG B N 1
ATOM 5353 C CA . ARG B 1 325 ? 0.669 -63.812 4.715 1 20.64 325 ARG B CA 1
ATOM 5354 C C . ARG B 1 325 ? 1.905 -64.5 4.137 1 20.64 325 ARG B C 1
ATOM 5356 O O . ARG B 1 325 ? 2.5 -64 3.176 1 20.64 325 ARG B O 1
#

Solvent-accessible surface area (backbone atoms only — not comparable to full-atom values): 36479 Å² total; per-residue (Å²): 138,87,82,71,88,79,79,71,80,86,68,68,87,68,69,85,78,75,73,68,73,72,74,75,61,67,68,58,62,65,66,54,63,70,73,74,71,70,77,58,74,57,57,80,82,53,71,67,36,75,46,75,36,58,41,66,68,52,54,72,21,41,62,67,45,66,30,43,32,33,47,37,47,66,88,79,51,76,43,77,85,62,80,71,49,94,78,58,84,44,60,59,62,62,71,58,48,42,51,51,51,33,52,44,50,45,52,51,55,51,26,29,22,69,46,13,39,35,38,43,35,46,55,72,42,64,39,98,81,41,50,47,51,62,65,74,35,51,72,74,32,87,55,30,44,52,44,75,27,40,35,32,46,76,80,57,81,61,77,60,36,76,39,51,27,60,37,58,36,33,36,36,36,29,33,37,71,78,44,68,90,70,67,40,52,72,50,55,16,63,25,35,34,60,40,70,50,72,78,60,70,71,60,65,60,62,70,51,83,61,92,82,65,73,62,52,40,54,51,39,52,49,50,58,55,63,61,66,64,82,67,36,33,33,35,16,60,51,24,53,68,26,42,49,44,44,31,23,51,74,68,54,26,30,14,30,30,18,23,67,49,64,68,32,46,52,46,22,55,52,49,63,68,62,53,67,67,66,52,53,51,37,51,49,50,38,45,46,38,12,56,70,50,49,34,32,51,56,71,66,60,47,53,55,49,47,49,53,52,51,55,60,57,53,60,63,60,67,66,68,70,62,67,87,112,143,76,97,79,77,89,82,70,79,85,73,70,83,73,72,78,76,72,73,70,73,74,75,76,54,70,66,60,64,60,64,52,61,70,74,73,72,70,78,59,73,56,59,81,81,52,73,67,36,75,45,74,36,58,43,66,66,51,54,72,20,41,62,66,45,65,30,43,33,33,47,37,49,64,87,82,51,75,43,76,85,63,81,70,48,93,80,57,84,44,60,59,61,61,71,58,49,43,50,50,51,32,52,45,50,43,51,49,54,51,26,30,22,70,46,14,39,37,39,44,38,47,56,72,44,64,39,96,81,42,51,47,50,63,64,74,35,52,72,74,32,86,53,30,43,52,43,76,26,41,34,32,44,76,81,56,82,59,77,59,37,74,39,51,26,59,38,58,35,34,35,36,37,29,32,37,70,80,46,69,89,70,66,40,52,72,46,52,17,63,30,35,35,59,41,70,49,70,77,62,68,68,60,67,59,60,72,51,84,59,91,82,65,72,62,53,42,56,50,39,51,49,50,59,57,63,61,66,63,82,66,36,34,33,34,16,60,51,24,53,67,24,44,50,42,44,31,22,49,75,70,55,25,30,15,29,28,18,22,67,48,62,67,32,45,52,46,22,55,53,50,63,70,64,49,68,66,65,51,54,51,38,50,49,51,41,47,48,37,15,64,69,51,53,34,31,53,52,74,66,59,47,55,54,49,46,47,52,54,51,52,60,57,51,59,62,59,64,67,66,69,63,64,87,111

Sequence (650 aa):
MGLSELCSEERARKKAKKEHPSKKSDLDEALSVRTACLDVNVITNYENRAIRGDCLKLMRRLPSEILDCTITSPPYNKGGDVIVYNSISDNMPWDVYMAEQLAILNELYRITKPGGHLWYVHQVQPRPARLFHPMEWIIKSPWTVRQEIMWKKWGCQDRSLYRFKCFEERIYWLRKEPGPPFELKREVAKWGNLWVRPDQSVHLQRRYRHPSTFPLYLPLAILYAMNLPPGSLVFDPYGGTGTTAKAAQVSNHWYLTMDVDKDYITMTKDRLRDTVYEDEWWITVMMKQINDGTLNLSQDIRKSVQKRVLSSTYLADDAQSGDHRMGLSELCSEERARKKAKKEHPSKKSDLDEALSVRTACLDVNVITNYENRAIRGDCLKLMRRLPSEILDCTITSPPYNKGGDVIVYNSISDNMPWDVYMAEQLAILNELYRITKPGGHLWYVHQVQPRPARLFHPMEWIIKSPWTVRQEIMWKKWGCQDRSLYRFKCFEERIYWLRKEPGPPFELKREVAKWGNLWVRPDQSVHLQRRYRHPSTFPLYLPLAILYAMNLPPGSLVFDPYGGTGTTAKAAQVSNHWYLTMDVDKDYITMTKDRLRDTVYEDEWWITVMMKQINDGTLNLSQDIRKSVQKRVLSSTYLADDAQSGDHR

pLDDT: mean 71.2, std 27.09, range [18.2, 98.88]

Nearest PDB structures (foldseek):
  8s9m-assembly1_A-2  TM=8.757E-01  e=7.491E-23  Adineta vaga
  8s9o-assembly1_B  TM=8.630E-01  e=2.024E-20  Adineta vaga
  8s9o-assembly1_A  TM=8.553E-01  e=1.686E-20  Adineta vaga
  8s9n-assembly1_A-2  TM=8.648E-01  e=2.286E-20  Adineta vaga
  2zif-assembly1_B  TM=7.229E-01  e=2.024E-14  Thermus thermophilus

Foldseek 3Di:
DPPDDPDDDPPDPPDDPVPPPPPPPPVVVVVPPPPPPVPLVADPDFWQDEAADQLLSNLVSYAFAQAQEEEEEDLALPADDDDPPVPDGSPDDVVVVLVVVLSVLQSCLGRHHAFHKYKYKYAFDDDPVGIDDNCVNVVVHQWDWPDKAWEFAPDQPDPDPVDDGDGTIIITMTGRPPHDDDDWDPQQPLLDRYAYDPPPDPPPVVVPPDPDDDALLVLLSVCVRRVDDAAGEYEYADQQQNSNVLSCVLVRYTYGYYYNDPVSSVNNVVCNVPNQDSSVVSVVVSVVCCVVSNVVDDPVVVVVSCVVSVVVVVVVPPPPVPDPD/DDDDDPPDDPPDDPDDPPPPPPCPDCVVVVVPPVPPPVPLVADPDFWQDEAADQLLSNLVSYAFAQAQEEEEEDLALPADPDDPPVPDGSPDDVVVVLVVVLSVLQSCLGRHHAFHKYKYKYAFDDDPVGIDDNCVNVVVHQWDWPDKAWEFAPDQPDPDPVDDGDGTIIITMTGHPPHDDDDWDPLQPLLDRYAYDPPPPPPPVVVPPDPDDDALLVLLSVCVRRVDDAAGEYEYADQQQNSNVLSCVLVRYTYGYYYNDPVSSVNNVVCNVPNQPSSVVSVVVNVVCCVVSNRSHDPVVVVVSCCVSVVVVVVVPPVPVPPPD

Radius of gyration: 35.19 Å; Cα contacts (8 Å, |Δi|>4): 1003; chains: 2; bounding box: 104×121×156 Å

Organism: NCBI:txid1480154

Secondary structure (DSSP, 8-state):
----TTS-STTSTT-----------THHHHT---------------TTEEEES-HHHHHTTSPSS-EEEEEE-------SSS---SS--S---HHHHHHHHHHHHHHHHHHEEEEEEEEEEE--EE-SS-EE-THHHHTTSS-EEEEEEEEE-S------SSSPPP-EEEEEEEE-SS-S-----HHHHTT-SEEE-----TTTTTTS--TTPPPTHHHHHHHHHHTPPTTPEEEESS-TTTHHHHHHHHTT-EEEEEES-HHHHHHHHHHHHS-HHHHHHHHHHHHHHHHTTSS---HHHHHHHHHHHHHHHHHHHHHHTS---/-----TT-GGG--------------THHHHTT--------------TTEEEES-HHHHHTTSPSS-EEEEEE-------SSS---SS--S---HHHHHHHHHHHHHHHHHHEEEEEEEEEEE--EE-SS-EE-THHHHTTSS-EEEEEEEEE-S------SSSPPP-EEEEEEEE-SS-S-----HHHHTT-SEEE-----TTTTTTS--TTPPPTHHHHHHHHHHTPPTTPEEEESS-TTTHHHHHHHHTT-EEEEEES-HHHHHHHHHHHHS-HHHHHHHHHHHHHHHHTTSS---HHHHHHHHHHHHHHHHHHHHHHTSTT-